Protein AF-A0A6I3SUF9-F1 (afdb_monomer)

Secondary structure (DSSP, 8-state):
--HHHHHHHHHHHHHHHHHHHHHHHTTTTHHHHHHHHHHHHHHHHHHHH-S-HHHHHHHHHHHHHHHHHHHHHHHHHHHHHHTSHHHHTSSTTHHHHHHHHHHHHHHHHHHHHHHHHHHHHT-HHHHHHHHHHHHHHHHHHHH-GGGGGHHHHHHHHHHHS-HHHHHHHHHHHH-HHHHHHHHHHHHHHHHHHHHHHHS--HHHHHHHHHHHHHHHHHHHHTT----PPPTTS----HHHHHHHHHHHHHHHSTTHHHHHHH-HHHHHGGGG-GGG-HHHHHHHHHHHHHHHHHHHHHHTTTS-HHHHHHHHHHHHHHHHHHHHHHHHHHHHHHTHHHHHHHHTSTTPPPHHHHHHHHHHHHHHHHHHHHHHHHHHHHHHHHHH--SHHHHHHHHHHHHHHHGGGGGTSS-GGGGGGHHHHHHHHHHHHHHHHHHHHHHHHHHT-PPPHHHHHHHHHHHHHHHHHHHHHHHHSS-S-STT-----

Sequence (485 aa):
MSALDTFGVAGYRMLLLQPVLARRLNGSLWMTWLLLGAAGFSLLAFGLGMDDWRAGMVVAAVMLGALVVMWWLLFLVSAIAQNAPAQSWLVPGLHGRLVKAAALLWVTGTAVIGLAFGIPLGHVGYALLAGGALLLFIAAMQSFPWLAVLPLLFMVSQRFLPLQSSVLAQLETLGEPLVTAIGAALLLALGAAILHRTFPRGGDRHHAWQRRLGERAEAIKAGSLPGAPDPTGTRPSRWRDALYFAGLRRASRPGGHLLRSRNRARGLLFGLGTASHWGSVVLGQLCAVAFVTVAGRGMLAVNDPQGMAVMFCTTLLVMPMLLHVHAVLTAMHRYRAEQALLRLAPAAPDAATFNRQFGAVLLQRFLLVWLAATAGTLAAAAELLPGPLARTTIAATAALALLAGAFLLRDYASLRRMRLAFGIAVTVLVVAGVGLRLLMASAGHAVPAWLIAGLVALAALVLAWRLRTMATRPLAFPAARLALD

Structure (mmCIF, N/CA/C/O backbone):
data_AF-A0A6I3SUF9-F1
#
_entry.id   AF-A0A6I3SUF9-F1
#
loop_
_atom_site.group_PDB
_atom_site.id
_atom_site.type_symbol
_atom_site.label_atom_id
_atom_site.label_alt_id
_atom_site.label_comp_id
_atom_site.label_asym_id
_atom_site.label_entity_id
_atom_site.label_seq_id
_atom_site.pdbx_PDB_ins_code
_atom_site.Cartn_x
_atom_site.Cartn_y
_atom_site.Cartn_z
_atom_site.occupancy
_atom_site.B_iso_or_equiv
_atom_site.auth_seq_id
_atom_site.auth_comp_id
_atom_site.auth_asym_id
_atom_site.auth_atom_id
_atom_site.pdbx_PDB_model_num
ATOM 1 N N . MET A 1 1 ? -33.968 16.648 -27.200 1.00 50.78 1 MET A N 1
ATOM 2 C CA . MET A 1 1 ? -32.986 15.730 -26.581 1.00 50.78 1 MET A CA 1
ATOM 3 C C . MET A 1 1 ? -31.772 15.672 -27.486 1.00 50.78 1 MET A C 1
ATOM 5 O O . MET A 1 1 ? -31.845 15.078 -28.553 1.00 50.78 1 MET A O 1
ATOM 9 N N . SER A 1 2 ? -30.723 16.416 -27.142 1.00 48.84 2 SER A N 1
ATOM 10 C CA . SER A 1 2 ? -29.546 16.583 -28.003 1.00 48.84 2 SER A CA 1
ATOM 11 C C . SER A 1 2 ? -28.554 15.439 -27.781 1.00 48.84 2 SER A C 1
ATOM 13 O O . SER A 1 2 ? -28.506 14.862 -26.695 1.00 48.84 2 SER A O 1
ATOM 15 N N . ALA A 1 3 ? -27.719 15.135 -28.777 1.00 50.06 3 ALA A N 1
ATOM 16 C CA . ALA A 1 3 ? -26.669 14.113 -28.691 1.00 50.06 3 ALA A CA 1
ATOM 17 C C . ALA A 1 3 ? -25.699 14.302 -27.497 1.00 50.06 3 ALA A C 1
ATOM 19 O O . ALA A 1 3 ? -24.966 13.379 -27.147 1.00 50.06 3 ALA A O 1
ATOM 20 N N . LEU A 1 4 ? -25.712 15.466 -26.835 1.00 50.91 4 LEU A N 1
ATOM 21 C CA . LEU A 1 4 ? -24.951 15.756 -25.617 1.00 50.91 4 LEU A CA 1
ATOM 22 C C . LEU A 1 4 ? -25.510 15.059 -24.360 1.00 50.91 4 LEU A C 1
ATOM 24 O O . LEU A 1 4 ? -24.716 14.688 -23.492 1.00 50.91 4 LEU A O 1
ATOM 28 N N . ASP A 1 5 ? -26.819 14.790 -24.275 1.00 54.69 5 ASP A N 1
ATOM 29 C CA . ASP A 1 5 ? -27.424 14.115 -23.109 1.00 54.69 5 ASP A CA 1
ATOM 30 C C . ASP A 1 5 ? -27.078 12.619 -23.067 1.00 54.69 5 ASP A C 1
ATOM 32 O O . ASP A 1 5 ? -26.816 12.052 -22.001 1.00 54.69 5 ASP A O 1
ATOM 36 N N . THR A 1 6 ? -26.950 11.984 -24.236 1.00 55.31 6 THR A N 1
ATOM 37 C CA . THR A 1 6 ? -26.504 10.587 -24.358 1.00 55.31 6 THR A CA 1
ATOM 38 C C . THR A 1 6 ? -25.071 10.372 -23.861 1.00 55.31 6 THR A C 1
ATOM 40 O O . THR A 1 6 ? -24.764 9.307 -23.321 1.00 55.31 6 THR A O 1
ATOM 43 N N . PHE A 1 7 ? -24.198 11.386 -23.934 1.00 59.53 7 PHE A N 1
ATOM 44 C CA . PHE A 1 7 ? -22.834 11.296 -23.393 1.00 59.53 7 PHE A CA 1
ATOM 45 C C . PHE A 1 7 ? -22.763 11.433 -21.868 1.00 59.53 7 PHE A C 1
ATOM 47 O O . PHE A 1 7 ? -21.755 11.034 -21.275 1.00 59.53 7 PHE A O 1
ATOM 54 N N . GLY A 1 8 ? -23.800 11.977 -21.223 1.00 71.62 8 GLY A N 1
ATOM 55 C CA . GLY A 1 8 ? -23.845 12.147 -19.773 1.00 71.62 8 GLY A CA 1
ATOM 56 C C . GLY A 1 8 ? -23.876 10.799 -19.058 1.00 71.62 8 GLY A C 1
ATOM 57 O O . GLY A 1 8 ? -22.894 10.394 -18.432 1.00 71.62 8 GLY A O 1
ATOM 58 N N . VAL A 1 9 ? -24.985 10.070 -19.198 1.00 81.88 9 VAL A N 1
ATOM 59 C CA . VAL A 1 9 ? -25.220 8.800 -18.486 1.00 81.88 9 VAL A CA 1
ATOM 60 C C . VAL A 1 9 ? -24.254 7.704 -18.944 1.00 81.88 9 VAL A C 1
ATOM 62 O O . VAL A 1 9 ? -23.682 6.997 -18.111 1.00 81.88 9 VAL A O 1
ATOM 65 N N . ALA A 1 10 ? -24.001 7.592 -20.254 1.00 84.31 10 ALA A N 1
ATOM 66 C CA . ALA A 1 10 ? -23.061 6.608 -20.792 1.00 84.31 10 ALA A CA 1
ATOM 67 C C . ALA A 1 10 ? -21.624 6.852 -20.299 1.00 84.31 10 ALA A C 1
ATOM 69 O O . ALA A 1 10 ? -20.914 5.900 -19.970 1.00 84.31 10 ALA A O 1
ATOM 70 N N . GLY A 1 11 ? -21.222 8.123 -20.168 1.00 83.19 11 GLY A N 1
ATOM 71 C CA . GLY A 1 11 ? -19.924 8.509 -19.624 1.00 83.19 11 GLY A CA 1
ATOM 72 C C . GLY A 1 11 ? -19.750 8.068 -18.171 1.00 83.19 11 GLY A C 1
ATOM 73 O O . GLY A 1 11 ? -18.775 7.390 -17.854 1.00 83.19 11 GLY A O 1
ATOM 74 N N . TYR A 1 12 ? -20.711 8.376 -17.293 1.00 86.69 12 TYR A N 1
ATOM 75 C CA . TYR A 1 12 ? -20.670 7.922 -15.894 1.00 86.69 12 TYR A CA 1
ATOM 76 C C . TYR A 1 12 ? -20.667 6.397 -15.781 1.00 86.69 12 TYR A C 1
ATOM 78 O O . TYR A 1 12 ? -19.888 5.837 -15.008 1.00 86.69 12 TYR A O 1
ATOM 86 N N . ARG A 1 13 ? -21.477 5.714 -16.598 1.00 90.62 13 ARG A N 1
ATOM 87 C CA . ARG A 1 13 ? -21.514 4.251 -16.643 1.00 90.62 13 ARG A CA 1
ATOM 88 C C . ARG A 1 13 ? -20.150 3.667 -17.009 1.00 90.62 13 ARG A C 1
ATOM 90 O O . ARG A 1 13 ? -19.691 2.761 -16.321 1.00 90.62 13 ARG A O 1
ATOM 97 N N . MET A 1 14 ? -19.475 4.182 -18.038 1.00 88.94 14 MET A N 1
ATOM 98 C CA . MET A 1 14 ? -18.133 3.714 -18.414 1.00 88.94 14 MET A CA 1
ATOM 99 C C . MET A 1 14 ? -17.097 3.947 -17.307 1.00 88.94 14 MET A C 1
ATOM 101 O O . MET A 1 14 ? -16.317 3.040 -17.015 1.00 88.94 14 MET A O 1
ATOM 105 N N . LEU A 1 15 ? -17.127 5.110 -16.647 1.00 88.56 15 LEU A N 1
ATOM 106 C CA . LEU A 1 15 ? -16.219 5.427 -15.537 1.00 88.56 15 LEU A CA 1
ATOM 107 C C . LEU A 1 15 ? -16.375 4.447 -14.365 1.00 88.56 15 LEU A C 1
ATOM 109 O O . LEU A 1 15 ? -15.379 3.978 -13.814 1.00 88.56 15 LEU A O 1
ATOM 113 N N . LEU A 1 16 ? -17.617 4.103 -14.011 1.00 89.81 16 LEU A N 1
ATOM 114 C CA . LEU A 1 16 ? -17.924 3.152 -12.938 1.00 89.81 16 LEU A CA 1
ATOM 115 C C . LEU A 1 16 ? -17.672 1.693 -13.345 1.00 89.81 16 LEU A C 1
ATOM 117 O O . LEU A 1 16 ? -17.277 0.876 -12.513 1.00 89.81 16 LEU A O 1
ATOM 121 N N . LEU A 1 17 ? -17.855 1.353 -14.625 1.00 91.94 17 LEU A N 1
ATOM 122 C CA . LEU A 1 17 ? -17.580 0.012 -15.143 1.00 91.94 17 LEU A CA 1
ATOM 123 C C . LEU A 1 17 ? -16.085 -0.275 -15.269 1.00 91.94 17 LEU A C 1
ATOM 125 O O . LEU A 1 17 ? -15.689 -1.434 -15.183 1.00 91.94 17 LEU A O 1
ATOM 129 N N . GLN A 1 18 ? -15.234 0.732 -15.459 1.00 89.19 18 GLN A N 1
ATOM 130 C CA . GLN A 1 18 ? -13.810 0.502 -15.695 1.00 89.19 18 GLN A CA 1
ATOM 131 C C . GLN A 1 18 ? -13.097 -0.240 -14.543 1.00 89.19 18 GLN A C 1
ATOM 133 O O . GLN A 1 18 ? -12.381 -1.200 -14.841 1.00 89.19 18 GLN A O 1
ATOM 138 N N . PRO A 1 19 ? -13.298 0.091 -13.249 1.00 88.00 19 PRO A N 1
ATOM 139 C CA . PRO A 1 19 ? -12.788 -0.722 -12.142 1.00 88.00 19 PRO A CA 1
ATOM 140 C C . PRO A 1 19 ? -13.302 -2.167 -12.174 1.00 88.00 19 PRO A C 1
ATOM 142 O O . PRO A 1 19 ? -12.536 -3.100 -11.927 1.00 88.00 19 PRO A O 1
ATOM 145 N N . VAL A 1 20 ? -14.576 -2.370 -12.526 1.00 90.25 20 VAL A N 1
ATOM 146 C CA . VAL A 1 20 ? -15.200 -3.701 -12.619 1.00 90.25 20 VAL A CA 1
ATOM 147 C C . VAL A 1 20 ? -14.573 -4.517 -13.748 1.00 90.25 20 VAL A C 1
ATOM 149 O O . VAL A 1 20 ? -14.155 -5.653 -13.529 1.00 90.25 20 VAL A O 1
ATOM 152 N N . LEU A 1 21 ? -14.431 -3.928 -14.937 1.00 88.25 21 LEU A N 1
ATOM 153 C CA . LEU A 1 21 ? -13.777 -4.545 -16.091 1.00 88.25 21 LEU A CA 1
ATOM 154 C C . LEU A 1 21 ? -12.309 -4.849 -15.793 1.00 88.25 21 LEU A C 1
ATOM 156 O O . LEU A 1 21 ? -11.846 -5.954 -16.065 1.00 88.25 21 LEU A O 1
ATOM 160 N N . ALA A 1 22 ? -11.592 -3.919 -15.157 1.00 82.31 22 ALA A N 1
ATOM 161 C CA . ALA A 1 22 ? -10.216 -4.135 -14.734 1.00 82.31 22 ALA A CA 1
ATOM 162 C C . ALA A 1 22 ? -10.103 -5.322 -13.767 1.00 82.31 22 ALA A C 1
ATOM 164 O O . ALA A 1 22 ? -9.177 -6.123 -13.887 1.00 82.31 22 ALA A O 1
ATOM 165 N N . ARG A 1 23 ? -11.042 -5.490 -12.828 1.00 82.06 23 ARG A N 1
ATOM 166 C CA . ARG A 1 23 ? -11.069 -6.663 -11.941 1.00 82.06 23 ARG A CA 1
ATOM 167 C C . ARG A 1 23 ? -11.442 -7.948 -12.655 1.00 82.06 23 ARG A C 1
ATOM 169 O O . ARG A 1 23 ? -10.803 -8.966 -12.397 1.00 82.06 23 ARG A O 1
ATOM 176 N N . ARG A 1 24 ? -12.435 -7.907 -13.546 1.00 85.88 24 ARG A N 1
ATOM 177 C CA . ARG A 1 24 ? -12.860 -9.061 -14.348 1.00 85.88 24 ARG A CA 1
ATOM 178 C C . ARG A 1 24 ? -11.697 -9.586 -15.186 1.00 85.88 24 ARG A C 1
ATOM 180 O O . ARG A 1 24 ? -11.393 -10.769 -15.123 1.00 85.88 24 ARG A O 1
ATOM 187 N N . LEU A 1 25 ? -10.990 -8.690 -15.875 1.00 79.06 25 LEU A N 1
ATOM 188 C CA . LEU A 1 25 ? -9.803 -9.017 -16.668 1.00 79.06 25 LEU A CA 1
ATOM 189 C C . LEU A 1 25 ? -8.636 -9.532 -15.812 1.00 79.06 25 LEU A C 1
ATOM 191 O O . LEU A 1 25 ? -7.860 -10.362 -16.273 1.00 79.06 25 LEU A O 1
ATOM 195 N N . ASN A 1 26 ? -8.517 -9.067 -14.565 1.00 71.50 26 ASN A N 1
ATOM 196 C CA . ASN A 1 26 ? -7.497 -9.533 -13.619 1.00 71.50 26 ASN A CA 1
ATOM 197 C C . ASN A 1 26 ? -7.923 -10.786 -12.822 1.00 71.50 26 ASN A C 1
ATOM 199 O O . ASN A 1 26 ? -7.180 -11.215 -11.939 1.00 71.50 26 ASN A O 1
ATOM 203 N N . GLY A 1 27 ? -9.117 -11.344 -13.067 1.00 75.06 27 GLY A N 1
ATOM 204 C CA . GLY A 1 27 ? -9.660 -12.486 -12.321 1.00 75.06 27 GLY A CA 1
ATOM 205 C C . GLY A 1 27 ? -9.917 -12.212 -10.832 1.00 75.06 27 GLY A C 1
ATOM 206 O O . GLY A 1 27 ? -10.104 -13.146 -10.064 1.00 75.06 27 GLY A O 1
ATOM 207 N N . SER A 1 28 ? -9.927 -10.949 -10.392 1.00 78.94 28 SER A N 1
ATOM 208 C CA . SER A 1 28 ? -9.975 -10.567 -8.971 1.00 78.94 28 SER A CA 1
ATOM 209 C C . SER A 1 28 ? -11.375 -10.341 -8.411 1.00 78.94 28 SER A C 1
ATOM 211 O O . SER A 1 28 ? -11.519 -9.744 -7.344 1.00 78.94 28 SER A O 1
ATOM 213 N N . LEU A 1 29 ? -12.413 -10.762 -9.135 1.00 87.00 29 LEU A N 1
ATOM 214 C CA . LEU A 1 29 ? -13.795 -10.642 -8.672 1.00 87.00 29 LEU A CA 1
ATOM 215 C C . LEU A 1 29 ? -14.110 -11.621 -7.537 1.00 87.00 29 LEU A C 1
ATOM 217 O O . LEU A 1 29 ? -14.915 -11.278 -6.679 1.00 87.00 29 LEU A O 1
ATOM 221 N N . TRP A 1 30 ? -13.434 -12.773 -7.452 1.00 84.62 30 TRP A N 1
ATOM 222 C CA . TRP A 1 30 ? -13.670 -13.724 -6.356 1.00 84.62 30 TRP A CA 1
ATOM 223 C C . TRP A 1 30 ? -13.425 -13.105 -4.977 1.00 84.62 30 TRP A C 1
ATOM 225 O O . TRP A 1 30 ? -14.113 -13.471 -4.044 1.00 84.62 30 TRP A O 1
ATOM 235 N N . MET A 1 31 ? -12.523 -12.125 -4.837 1.00 80.62 31 MET A N 1
ATOM 236 C CA . MET A 1 31 ? -12.287 -11.462 -3.546 1.00 80.62 31 MET A CA 1
ATOM 237 C C . MET A 1 31 ? -13.481 -10.598 -3.114 1.00 80.62 31 MET A C 1
ATOM 239 O O . MET A 1 31 ? -13.732 -10.436 -1.928 1.00 80.62 31 MET A O 1
ATOM 243 N N . THR A 1 32 ? -14.250 -10.077 -4.079 1.00 90.62 32 THR A N 1
ATOM 244 C CA . THR A 1 32 ? -15.533 -9.397 -3.813 1.00 90.62 32 THR A CA 1
ATOM 245 C C . THR A 1 32 ? -16.548 -10.410 -3.291 1.00 90.62 32 THR A C 1
ATOM 247 O O . THR A 1 32 ? -17.166 -10.173 -2.261 1.00 90.62 32 THR A O 1
ATOM 250 N N . TRP A 1 33 ? -16.655 -11.561 -3.960 1.00 92.62 33 TRP A N 1
ATOM 251 C CA . TRP A 1 33 ? -17.539 -12.651 -3.548 1.00 92.62 33 TRP A CA 1
ATOM 252 C C . TRP A 1 33 ? -17.137 -13.274 -2.214 1.00 92.62 33 TRP A C 1
ATOM 254 O O . TRP A 1 33 ? -18.012 -13.595 -1.427 1.00 92.62 33 TRP A O 1
ATOM 264 N N . LEU A 1 34 ? -15.839 -13.390 -1.923 1.00 86.75 34 LEU A N 1
ATOM 265 C CA . LEU A 1 34 ? -15.347 -13.904 -0.649 1.00 86.75 34 LEU A CA 1
ATOM 266 C C . LEU A 1 34 ? -15.699 -12.956 0.495 1.00 86.75 34 LEU A C 1
ATOM 268 O O . LEU A 1 34 ? -16.186 -13.422 1.513 1.00 86.75 34 LEU A O 1
ATOM 272 N N . LEU A 1 35 ? -15.499 -11.643 0.336 1.00 86.88 35 LEU A N 1
ATOM 273 C CA . LEU A 1 35 ? -15.867 -10.673 1.375 1.00 86.88 35 LEU A CA 1
ATOM 274 C C . LEU A 1 35 ? -17.385 -10.612 1.588 1.00 86.88 35 LEU A C 1
ATOM 276 O O . LEU A 1 35 ? -17.834 -10.572 2.729 1.00 86.88 35 LEU A O 1
ATOM 280 N N . LEU A 1 36 ? -18.175 -10.656 0.510 1.00 93.44 36 LEU A N 1
ATOM 281 C CA . LEU A 1 36 ? -19.638 -10.726 0.599 1.00 93.44 36 LEU A CA 1
ATOM 282 C C . LEU A 1 36 ? -20.110 -12.033 1.245 1.00 93.44 36 LEU A C 1
ATOM 284 O O . LEU A 1 36 ? -20.963 -12.008 2.124 1.00 93.44 36 LEU A O 1
ATOM 288 N N . GLY A 1 37 ? -19.535 -13.163 0.836 1.00 89.62 37 GLY A N 1
ATOM 289 C CA . GLY A 1 37 ? -19.833 -14.480 1.388 1.00 89.62 37 GLY A CA 1
ATOM 290 C C . GLY A 1 37 ? -19.444 -14.582 2.859 1.00 89.62 37 GLY A C 1
ATOM 291 O O . GLY A 1 37 ? -20.231 -15.085 3.646 1.00 89.62 37 GLY A O 1
ATOM 292 N N . ALA A 1 38 ? -18.289 -14.039 3.253 1.00 84.12 38 ALA A N 1
ATOM 293 C CA . ALA A 1 38 ? -17.858 -13.971 4.647 1.00 84.12 38 ALA A CA 1
ATOM 294 C C . ALA A 1 38 ? -18.790 -13.092 5.493 1.00 84.12 38 ALA A C 1
ATOM 296 O O . ALA A 1 38 ? -19.128 -13.485 6.604 1.00 84.12 38 ALA A O 1
ATOM 297 N N . ALA A 1 39 ? -19.249 -11.952 4.961 1.00 89.50 39 ALA A N 1
ATOM 298 C CA . ALA A 1 39 ? -20.230 -11.102 5.636 1.00 89.50 39 ALA A CA 1
ATOM 299 C C . ALA A 1 39 ? -21.595 -11.798 5.793 1.00 89.50 39 ALA A C 1
ATOM 301 O O . ALA A 1 39 ? -22.197 -11.756 6.861 1.00 89.50 39 ALA A O 1
ATOM 302 N N . GLY A 1 40 ? -22.084 -12.466 4.742 1.00 91.19 40 GLY A N 1
ATOM 303 C CA . GLY A 1 40 ? -23.332 -13.230 4.799 1.00 91.19 40 GLY A CA 1
ATOM 304 C C . GLY A 1 40 ? -23.233 -14.428 5.745 1.00 91.19 40 GLY A C 1
ATOM 305 O O . GLY A 1 40 ? -24.125 -14.651 6.558 1.00 91.19 40 GLY A O 1
ATOM 306 N N . PHE A 1 41 ? -22.117 -15.156 5.697 1.00 87.50 41 PHE A N 1
ATOM 307 C CA . PHE A 1 41 ? -21.841 -16.278 6.588 1.00 87.50 41 PHE A CA 1
ATOM 308 C C . PHE A 1 41 ? -21.741 -15.834 8.047 1.00 87.50 41 PHE A C 1
ATOM 310 O O . PHE A 1 41 ? -22.306 -16.504 8.900 1.00 87.50 41 PHE A O 1
ATOM 317 N N . SER A 1 42 ? -21.093 -14.704 8.355 1.00 84.19 42 SER A N 1
ATOM 318 C CA . SER A 1 42 ? -21.042 -14.204 9.734 1.00 84.19 42 SER A CA 1
ATOM 319 C C . SER A 1 42 ? -22.424 -13.797 10.248 1.00 84.19 42 SER A C 1
ATOM 321 O O . SER A 1 42 ? -22.740 -14.073 11.397 1.00 84.19 42 SER A O 1
ATOM 323 N N . LEU A 1 43 ? -23.285 -13.209 9.412 1.00 88.50 43 LEU A N 1
ATOM 324 C CA . LEU A 1 43 ? -24.667 -12.919 9.814 1.00 88.50 43 LEU A CA 1
ATOM 325 C C . LEU A 1 43 ? -25.472 -14.202 10.069 1.00 88.50 43 LEU A C 1
ATOM 327 O O . LEU A 1 43 ? -26.189 -14.279 11.060 1.00 88.50 43 LEU A O 1
ATOM 331 N N . LEU A 1 44 ? -25.330 -15.219 9.214 1.00 87.81 44 LEU A N 1
ATOM 332 C CA . LEU A 1 44 ? -26.039 -16.494 9.364 1.00 87.81 44 LEU A CA 1
ATOM 333 C C . LEU A 1 44 ? -25.530 -17.317 10.553 1.00 87.81 44 LEU A C 1
ATOM 335 O O . LEU A 1 44 ? -26.334 -17.813 11.332 1.00 87.81 44 LEU A O 1
ATOM 339 N N . ALA A 1 45 ? -24.213 -17.451 10.716 1.00 81.75 45 ALA A N 1
ATOM 340 C CA . ALA A 1 45 ? -23.606 -18.260 11.772 1.00 81.75 45 ALA A CA 1
ATOM 341 C C . ALA A 1 45 ? -23.955 -17.729 13.169 1.00 81.75 45 ALA A C 1
ATOM 343 O O . ALA A 1 45 ? -24.336 -18.499 14.048 1.00 81.75 45 ALA A O 1
ATOM 344 N N . PHE A 1 46 ? -23.884 -16.409 13.354 1.00 80.94 46 PHE A N 1
ATOM 345 C CA . PHE A 1 46 ? -24.246 -15.778 14.622 1.00 80.94 46 PHE A CA 1
ATOM 346 C C . PHE A 1 46 ? -25.759 -15.600 14.783 1.00 80.94 46 PHE A C 1
ATOM 348 O O . PHE A 1 46 ? -26.239 -15.588 15.905 1.00 80.94 46 PHE A O 1
ATOM 355 N N . GLY A 1 47 ? -26.528 -15.502 13.694 1.00 80.75 47 GLY A N 1
ATOM 356 C CA . GLY A 1 47 ? -27.990 -15.439 13.764 1.00 80.75 47 GLY A CA 1
ATOM 357 C C . GLY A 1 47 ? -28.664 -16.781 14.074 1.00 80.75 47 GLY A C 1
ATOM 358 O O . GLY A 1 47 ? -29.767 -16.788 14.609 1.00 80.75 47 GLY A O 1
ATOM 359 N N . LEU A 1 48 ? -28.024 -17.906 13.737 1.00 81.38 48 LEU A N 1
ATOM 360 C CA . LEU A 1 48 ? -28.602 -19.249 13.882 1.00 81.38 48 LEU A CA 1
ATOM 361 C C . LEU A 1 48 ? -28.021 -20.070 15.041 1.00 81.38 48 LEU A C 1
ATOM 363 O O . LEU A 1 48 ? -28.636 -21.066 15.410 1.00 81.38 48 LEU A O 1
ATOM 367 N N . GLY A 1 49 ? -26.848 -19.720 15.582 1.00 64.94 49 GLY A N 1
ATOM 368 C CA . GLY A 1 49 ? -26.126 -20.635 16.477 1.00 64.94 49 GLY A CA 1
ATOM 369 C C . GLY A 1 49 ? -25.307 -20.023 17.611 1.00 64.94 49 GLY A C 1
ATOM 370 O O . GLY A 1 49 ? -24.690 -20.787 18.347 1.00 64.94 49 GLY A O 1
ATOM 371 N N . MET A 1 50 ? -25.261 -18.697 17.774 1.00 70.19 50 MET A N 1
ATOM 372 C CA . MET A 1 50 ? -24.518 -18.059 18.871 1.00 70.19 50 MET A CA 1
ATOM 373 C C . MET A 1 50 ? -25.355 -16.956 19.522 1.00 70.19 50 MET A C 1
ATOM 375 O O . MET A 1 50 ? -25.955 -16.152 18.821 1.00 70.19 50 MET A O 1
ATOM 379 N N . ASP A 1 51 ? -25.344 -16.875 20.855 1.00 78.31 51 ASP A N 1
ATOM 380 C CA . ASP A 1 51 ? -26.171 -15.916 21.609 1.00 78.31 51 ASP A CA 1
ATOM 381 C C . ASP A 1 51 ? -25.798 -14.438 21.355 1.00 78.31 51 ASP A C 1
ATOM 383 O O . ASP A 1 51 ? -26.578 -13.529 21.644 1.00 78.31 51 ASP A O 1
ATOM 387 N N . ASP A 1 52 ? -24.622 -14.171 20.773 1.00 81.50 52 ASP A N 1
ATOM 388 C CA . ASP A 1 52 ? -24.110 -12.819 20.530 1.00 81.50 52 ASP A CA 1
ATOM 389 C C . ASP A 1 52 ? -24.257 -12.375 19.060 1.00 81.50 52 ASP A C 1
ATOM 391 O O . ASP A 1 52 ? -23.294 -12.282 18.289 1.00 81.50 52 ASP A O 1
ATOM 395 N N . TRP A 1 53 ? -25.491 -12.059 18.656 1.00 83.56 53 TRP A N 1
ATOM 396 C CA . TRP A 1 53 ? -25.794 -11.542 17.313 1.00 83.56 53 TRP A CA 1
ATOM 397 C C . TRP A 1 53 ? -25.039 -10.245 16.975 1.00 83.56 53 TRP A C 1
ATOM 399 O O . TRP A 1 53 ? -24.766 -9.971 15.801 1.00 83.56 53 TRP A O 1
ATOM 409 N N . ARG A 1 54 ? -24.673 -9.441 17.987 1.00 83.88 54 ARG A N 1
ATOM 410 C CA . ARG A 1 54 ? -23.937 -8.182 17.801 1.00 83.88 54 ARG A CA 1
ATOM 411 C C . ARG A 1 54 ? -22.516 -8.449 17.330 1.00 83.88 54 ARG A C 1
ATOM 413 O O . ARG A 1 54 ? -22.063 -7.787 16.396 1.00 83.88 54 ARG A O 1
ATOM 420 N N . ALA A 1 55 ? -21.841 -9.447 17.901 1.00 79.25 55 ALA A N 1
ATOM 421 C CA . ALA A 1 55 ? -20.524 -9.875 17.435 1.00 79.25 55 ALA A CA 1
ATOM 422 C C . ALA A 1 55 ? -20.557 -10.279 15.950 1.00 79.25 55 ALA A C 1
ATOM 424 O O . ALA A 1 55 ? -19.722 -9.825 15.161 1.00 79.25 55 ALA A O 1
ATOM 425 N N . GLY A 1 56 ? -21.575 -11.040 15.535 1.00 82.44 56 GLY A N 1
ATOM 426 C CA . GLY A 1 56 ? -21.783 -11.413 14.133 1.00 82.44 56 GLY A CA 1
ATOM 427 C C . GLY A 1 56 ? -21.978 -10.222 13.197 1.00 82.44 56 GLY A C 1
ATOM 428 O O . GLY A 1 56 ? -21.386 -10.176 12.113 1.00 82.44 56 GLY A O 1
ATOM 429 N N . MET A 1 57 ? -22.755 -9.223 13.627 1.00 86.44 57 MET A N 1
ATOM 430 C CA . MET A 1 57 ? -22.942 -7.982 12.871 1.00 86.44 57 MET A CA 1
ATOM 431 C C . MET A 1 57 ? -21.664 -7.149 12.773 1.00 86.44 57 MET A C 1
ATOM 433 O O . MET A 1 57 ? -21.385 -6.616 11.703 1.00 86.44 57 MET A O 1
ATOM 437 N N . VAL A 1 58 ? -20.855 -7.064 13.834 1.00 83.75 58 VAL A N 1
ATOM 438 C CA . VAL A 1 58 ? -19.563 -6.359 13.791 1.00 83.75 58 VAL A CA 1
ATOM 439 C C . VAL A 1 58 ? -18.607 -7.048 12.818 1.00 83.75 58 VAL A C 1
ATOM 441 O O . VAL A 1 58 ? -17.980 -6.379 11.997 1.00 83.75 58 VAL A O 1
ATOM 444 N N . VAL A 1 59 ? -18.525 -8.382 12.837 1.00 81.69 59 VAL A N 1
ATOM 445 C CA . VAL A 1 59 ? -17.708 -9.137 11.871 1.00 81.69 59 VAL A CA 1
ATOM 446 C C . VAL A 1 59 ? -18.194 -8.888 10.439 1.00 81.69 59 VAL A C 1
ATOM 448 O O . VAL A 1 59 ? -17.380 -8.598 9.556 1.00 81.69 59 VAL A O 1
ATOM 451 N N . ALA A 1 60 ? -19.510 -8.913 10.208 1.00 86.69 60 ALA A N 1
ATOM 452 C CA . ALA A 1 60 ? -20.095 -8.597 8.906 1.00 86.69 60 ALA A CA 1
ATOM 453 C C . ALA A 1 60 ? -19.763 -7.162 8.465 1.00 86.69 60 ALA A C 1
ATOM 455 O O . ALA A 1 60 ? -19.372 -6.935 7.317 1.00 86.69 60 ALA A O 1
ATOM 456 N N . ALA A 1 61 ? -19.851 -6.201 9.387 1.00 88.00 61 ALA A N 1
ATOM 457 C CA . ALA A 1 61 ? -19.524 -4.801 9.157 1.00 88.00 61 ALA A CA 1
ATOM 458 C C . ALA A 1 61 ? -18.053 -4.607 8.780 1.00 88.00 61 ALA A C 1
ATOM 460 O O . ALA A 1 61 ? -17.757 -3.849 7.857 1.00 88.00 61 ALA A O 1
ATOM 461 N N . VAL A 1 62 ? -17.128 -5.339 9.410 1.00 84.00 62 VAL A N 1
ATOM 462 C CA . VAL A 1 62 ? -15.702 -5.338 9.045 1.00 84.00 62 VAL A CA 1
ATOM 463 C C . VAL A 1 62 ? -15.498 -5.841 7.618 1.00 84.00 62 VAL A C 1
ATOM 465 O O . VAL A 1 62 ? -14.782 -5.201 6.843 1.00 84.00 62 VAL A O 1
ATOM 468 N N . MET A 1 63 ? -16.153 -6.939 7.233 1.00 87.06 63 MET A N 1
ATOM 469 C CA . MET A 1 63 ? -16.049 -7.480 5.873 1.00 87.06 63 MET A CA 1
ATOM 470 C C . MET A 1 63 ? -16.636 -6.522 4.824 1.00 87.06 63 MET A C 1
ATOM 472 O O . MET A 1 63 ? -16.014 -6.285 3.783 1.00 87.06 63 MET A O 1
ATOM 476 N N . LEU A 1 64 ? -17.790 -5.909 5.110 1.00 92.31 64 LEU A N 1
ATOM 477 C CA . LEU A 1 64 ? -18.417 -4.897 4.253 1.00 92.31 64 LEU A CA 1
ATOM 478 C C . LEU A 1 64 ? -17.589 -3.607 4.175 1.00 92.31 64 LEU A C 1
ATOM 480 O O . LEU A 1 64 ? -17.401 -3.055 3.092 1.00 92.31 64 LEU A O 1
ATOM 484 N N . GLY A 1 65 ? -17.031 -3.143 5.290 1.00 89.19 65 GLY A N 1
ATOM 485 C CA . GLY A 1 65 ? -16.152 -1.978 5.327 1.00 89.19 65 GLY A CA 1
ATOM 486 C C . GLY A 1 65 ? -14.879 -2.198 4.511 1.00 89.19 65 GLY A C 1
ATOM 487 O O . GLY A 1 65 ? -14.515 -1.354 3.690 1.00 89.19 65 GLY A O 1
ATOM 488 N N . ALA A 1 66 ? -14.248 -3.368 4.648 1.00 85.88 66 ALA A N 1
ATOM 489 C CA . ALA A 1 66 ? -13.105 -3.763 3.828 1.00 85.88 66 ALA A CA 1
ATOM 490 C C . ALA A 1 66 ? -13.464 -3.809 2.334 1.00 85.88 66 ALA A C 1
ATOM 492 O O . ALA A 1 66 ? -12.686 -3.355 1.490 1.00 85.88 66 ALA A O 1
ATOM 493 N N . LEU A 1 67 ? -14.661 -4.302 2.001 1.00 91.06 67 LEU A N 1
ATOM 494 C CA . LEU A 1 67 ? -15.184 -4.319 0.640 1.00 91.06 67 LEU A CA 1
ATOM 495 C C . LEU A 1 67 ? -15.336 -2.902 0.064 1.00 91.06 67 LEU A C 1
ATOM 497 O O . LEU A 1 67 ? -14.847 -2.646 -1.042 1.00 91.06 67 LEU A O 1
ATOM 501 N N . VAL A 1 68 ? -15.950 -1.979 0.811 1.00 94.75 68 VAL A N 1
ATOM 502 C CA . VAL A 1 68 ? -16.106 -0.568 0.418 1.00 94.75 68 VAL A CA 1
ATOM 503 C C . VAL A 1 68 ? -14.744 0.092 0.215 1.00 94.75 68 VAL A C 1
ATOM 505 O O . VAL A 1 68 ? -14.495 0.664 -0.845 1.00 94.75 68 VAL A O 1
ATOM 508 N N . VAL A 1 69 ? -13.829 -0.039 1.181 1.00 90.69 69 VAL A N 1
ATOM 509 C CA . VAL A 1 69 ? -12.467 0.519 1.108 1.00 90.69 69 VAL A CA 1
ATOM 510 C C . VAL A 1 69 ? -11.713 -0.004 -0.116 1.00 90.69 69 VAL A C 1
ATOM 512 O O . VAL A 1 69 ? -11.064 0.757 -0.837 1.00 90.69 69 VAL A O 1
ATOM 515 N N . MET A 1 70 ? -11.817 -1.303 -0.386 1.00 89.75 70 MET A N 1
ATOM 516 C CA . MET A 1 70 ? -11.175 -1.944 -1.525 1.00 89.75 70 MET A CA 1
ATOM 517 C C . MET A 1 70 ? -11.695 -1.397 -2.863 1.00 89.75 70 MET A C 1
ATOM 519 O O . MET A 1 70 ? -10.894 -1.094 -3.752 1.00 89.75 70 MET A O 1
ATOM 523 N N . TRP A 1 71 ? -13.016 -1.265 -3.028 1.00 93.44 71 TRP A N 1
ATOM 524 C CA . TRP A 1 71 ? -13.609 -0.694 -4.244 1.00 93.44 71 TRP A CA 1
ATOM 525 C C . TRP A 1 71 ? -13.320 0.797 -4.389 1.00 93.44 71 TRP A C 1
ATOM 527 O O . TRP A 1 71 ? -12.999 1.242 -5.493 1.00 93.44 71 TRP A O 1
ATOM 537 N N . TRP A 1 72 ? -13.346 1.543 -3.285 1.00 94.38 72 TRP A N 1
ATOM 538 C CA . TRP A 1 72 ? -12.959 2.949 -3.242 1.00 94.38 72 TRP A CA 1
ATOM 539 C C . TRP A 1 72 ? -11.530 3.157 -3.746 1.00 94.38 72 TRP A C 1
ATOM 541 O O . TRP A 1 72 ? -11.306 3.941 -4.666 1.00 94.38 72 TRP A O 1
ATOM 551 N N . LEU A 1 73 ? -10.567 2.397 -3.216 1.00 89.12 73 LEU A N 1
ATOM 552 C CA . LEU A 1 73 ? -9.164 2.492 -3.616 1.00 89.12 73 LEU A CA 1
ATOM 553 C C . LEU A 1 73 ? -8.971 2.159 -5.102 1.00 89.12 73 LEU A C 1
ATOM 555 O O . LEU A 1 73 ? -8.230 2.842 -5.808 1.00 89.12 73 LEU A O 1
ATOM 559 N N . LEU A 1 74 ? -9.653 1.123 -5.597 1.00 87.50 74 LEU A N 1
ATOM 560 C CA . LEU A 1 74 ? -9.582 0.730 -7.005 1.00 87.50 74 LEU A CA 1
ATOM 561 C C . LEU A 1 74 ? -10.151 1.788 -7.938 1.00 87.50 74 LEU A C 1
ATOM 563 O O . LEU A 1 74 ? -9.535 2.082 -8.967 1.00 87.50 74 LEU A O 1
ATOM 567 N 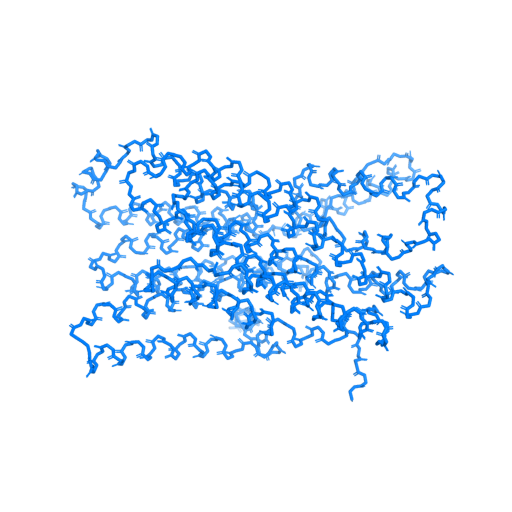N . PHE A 1 75 ? -11.311 2.341 -7.589 1.00 93.56 75 PHE A N 1
ATOM 568 C CA . PHE A 1 75 ? -11.897 3.444 -8.328 1.00 93.56 75 PHE A CA 1
ATOM 569 C C . PHE A 1 75 ? -10.945 4.637 -8.327 1.00 93.56 75 PHE A C 1
ATOM 571 O O . PHE A 1 75 ? -10.613 5.138 -9.396 1.00 93.56 75 PHE A O 1
ATOM 578 N N . LEU A 1 76 ? -10.429 5.028 -7.162 1.00 91.12 76 LEU A N 1
ATOM 579 C CA . LEU A 1 76 ? -9.572 6.196 -7.017 1.00 91.12 76 LEU A CA 1
ATOM 580 C C . LEU A 1 76 ? -8.278 6.076 -7.832 1.00 91.12 76 LEU A C 1
ATOM 582 O O . LEU A 1 76 ? -7.956 6.976 -8.602 1.00 91.12 76 LEU A O 1
ATOM 586 N N . VAL A 1 77 ? -7.568 4.948 -7.738 1.00 85.44 77 VAL A N 1
ATOM 587 C CA . VAL A 1 77 ? -6.347 4.701 -8.527 1.00 85.44 77 VAL A CA 1
ATOM 588 C C . VAL A 1 77 ? -6.650 4.701 -10.027 1.00 85.44 77 VAL A C 1
ATOM 590 O O . VAL A 1 77 ? -5.887 5.264 -10.813 1.00 85.44 77 VAL A O 1
ATOM 593 N N . SER A 1 78 ? -7.775 4.105 -10.436 1.00 87.12 78 SER A N 1
ATOM 594 C CA . SER A 1 78 ? -8.194 4.083 -11.844 1.00 87.12 78 SER A CA 1
ATOM 595 C C . SER A 1 78 ? -8.546 5.482 -12.348 1.00 87.12 78 SER A C 1
ATOM 597 O O . SER A 1 78 ? -8.108 5.870 -13.426 1.00 87.12 78 SER A O 1
ATOM 599 N N . ALA A 1 79 ? -9.280 6.255 -11.553 1.00 89.69 79 ALA A N 1
ATOM 600 C CA . ALA A 1 79 ? -9.688 7.617 -11.860 1.00 89.69 79 ALA A CA 1
ATOM 601 C C . ALA A 1 79 ? -8.483 8.569 -11.935 1.00 89.69 79 ALA A C 1
ATOM 603 O O . ALA A 1 79 ? -8.404 9.384 -12.850 1.00 89.69 79 ALA A O 1
ATOM 604 N N . ILE A 1 80 ? -7.502 8.434 -11.034 1.00 86.25 80 ILE A N 1
ATOM 605 C CA . ILE A 1 80 ? -6.242 9.192 -11.094 1.00 86.25 80 ILE A CA 1
ATOM 606 C C . ILE A 1 80 ? -5.478 8.854 -12.380 1.00 86.25 80 ILE A C 1
ATOM 608 O O . ILE A 1 80 ? -4.976 9.759 -13.045 1.00 86.25 80 ILE A O 1
ATOM 612 N N . ALA A 1 81 ? -5.416 7.572 -12.757 1.00 82.81 81 ALA A N 1
ATOM 613 C CA . ALA A 1 81 ? -4.747 7.142 -13.982 1.00 82.81 81 ALA A CA 1
ATOM 614 C C . ALA A 1 81 ? -5.449 7.657 -15.251 1.00 82.81 81 ALA A C 1
ATOM 616 O O . ALA A 1 81 ? -4.771 8.096 -16.172 1.00 82.81 81 ALA A O 1
ATOM 617 N N . GLN A 1 82 ? -6.785 7.654 -15.282 1.00 83.94 82 GLN A N 1
ATOM 618 C CA . GLN A 1 82 ? -7.584 8.211 -16.385 1.00 83.94 82 GLN A CA 1
ATOM 619 C C . GLN A 1 82 ? -7.445 9.730 -16.494 1.00 83.94 82 GLN A C 1
ATOM 621 O O . GLN A 1 82 ? -7.409 10.288 -17.587 1.00 83.94 82 GLN A O 1
ATOM 626 N N . ASN A 1 83 ? -7.336 10.406 -15.352 1.00 85.31 83 ASN A N 1
ATOM 627 C CA . ASN A 1 83 ? -7.099 11.842 -15.283 1.00 85.31 83 ASN A CA 1
ATOM 628 C C . ASN A 1 83 ? -5.617 12.208 -15.492 1.00 85.31 83 ASN A C 1
ATOM 630 O O . ASN A 1 83 ? -5.225 13.355 -15.263 1.00 85.31 83 ASN A O 1
ATOM 634 N N . ALA A 1 84 ? -4.773 11.252 -15.903 1.00 76.94 84 ALA A N 1
ATOM 635 C CA . ALA A 1 84 ? -3.405 11.551 -16.286 1.00 76.94 84 ALA A CA 1
ATOM 636 C C . ALA A 1 84 ? -3.409 12.544 -17.463 1.00 76.94 84 ALA A C 1
ATOM 638 O O . ALA A 1 84 ? -4.232 12.402 -18.374 1.00 76.94 84 ALA A O 1
ATOM 639 N N . PRO A 1 85 ? -2.473 13.515 -17.495 1.00 68.69 85 PRO A N 1
ATOM 640 C CA . PRO A 1 85 ? -2.461 14.567 -18.509 1.00 68.69 85 PRO A CA 1
ATOM 641 C C . PRO A 1 85 ? -2.599 14.025 -19.934 1.00 68.69 85 PRO A C 1
ATOM 643 O O . PRO A 1 85 ? -3.470 14.475 -20.663 1.00 68.69 85 PRO A O 1
ATOM 646 N N . ALA A 1 86 ? -1.848 12.973 -20.273 1.00 68.44 86 ALA A N 1
ATOM 647 C CA . ALA A 1 86 ? -1.847 12.353 -21.599 1.00 68.44 86 ALA A CA 1
ATOM 648 C C . ALA A 1 86 ? -3.199 11.758 -22.051 1.00 68.44 86 ALA A C 1
ATOM 650 O O . ALA A 1 86 ? -3.416 11.602 -23.245 1.00 68.44 86 ALA A O 1
ATOM 651 N N . GLN A 1 87 ? -4.091 11.396 -21.122 1.00 69.81 87 GLN A N 1
ATOM 652 C CA . GLN A 1 87 ? -5.397 10.785 -21.425 1.00 69.81 87 GLN A CA 1
ATOM 653 C C . GLN A 1 87 ? -6.541 11.800 -21.320 1.00 69.81 87 GLN A C 1
ATOM 655 O O . GLN A 1 87 ? -7.517 11.725 -22.065 1.00 69.81 87 GLN A O 1
ATOM 660 N N . SER A 1 88 ? -6.394 12.789 -20.433 1.00 66.75 88 SER A N 1
ATOM 661 C CA . SER A 1 88 ? -7.414 13.804 -20.153 1.00 66.75 88 SER A CA 1
ATOM 662 C C . SER A 1 88 ? -7.757 14.721 -21.337 1.00 66.75 88 SER A C 1
ATOM 664 O O . SER A 1 88 ? -8.802 15.365 -21.310 1.00 66.75 88 SER A O 1
ATOM 666 N N . TRP A 1 89 ? -6.921 14.772 -22.383 1.00 68.38 89 TRP A N 1
ATOM 667 C CA . TRP A 1 89 ? -7.151 15.607 -23.573 1.00 68.38 89 TRP A CA 1
ATOM 668 C C . TRP A 1 89 ? -8.216 15.048 -24.513 1.00 68.38 89 TRP A C 1
ATOM 670 O O . TRP A 1 89 ? -8.814 15.800 -25.273 1.00 68.38 89 TRP A O 1
ATOM 680 N N . LEU A 1 90 ? -8.454 13.735 -24.471 1.00 72.44 90 LEU A N 1
ATOM 681 C CA . LEU A 1 90 ? -9.342 13.061 -25.420 1.00 72.44 90 LEU A CA 1
ATOM 682 C C . LEU A 1 90 ? -10.823 13.198 -25.047 1.00 72.44 90 LEU A C 1
ATOM 684 O O . LEU A 1 90 ? -11.687 12.923 -25.875 1.00 72.44 90 LEU A O 1
ATOM 688 N N . VAL A 1 91 ? -11.133 13.594 -23.805 1.00 80.44 91 VAL A N 1
ATOM 689 C CA . VAL A 1 91 ? -12.508 13.630 -23.292 1.00 80.44 91 VAL A CA 1
ATOM 690 C C . VAL A 1 91 ? -12.768 14.949 -22.549 1.00 80.44 91 VAL A C 1
ATOM 692 O O . VAL A 1 91 ? -12.410 15.075 -21.371 1.00 80.44 91 VAL A O 1
ATOM 695 N N . PRO A 1 92 ? -13.413 15.946 -23.188 1.00 78.06 92 PRO A N 1
ATOM 696 C CA . PRO A 1 92 ? -13.751 17.201 -22.524 1.00 78.06 92 PRO A CA 1
ATOM 697 C C . PRO A 1 92 ? -14.682 16.958 -21.325 1.00 78.06 92 PRO A C 1
ATOM 699 O O . PRO A 1 92 ? -15.579 16.114 -21.354 1.00 78.06 92 PRO A O 1
ATOM 702 N N . GLY A 1 93 ? -14.451 17.687 -20.230 1.00 83.00 93 GLY A N 1
ATOM 703 C CA . GLY A 1 93 ? -15.244 17.569 -18.999 1.00 83.00 93 GLY A CA 1
ATOM 704 C C . GLY A 1 93 ? -14.980 16.312 -18.155 1.00 83.00 93 GLY A C 1
ATOM 705 O O . GLY A 1 93 ? -15.633 16.140 -17.122 1.00 83.00 93 GLY A O 1
ATOM 706 N N . LEU A 1 94 ? -14.014 15.457 -18.529 1.00 86.38 94 LEU A N 1
ATOM 707 C CA . LEU A 1 94 ? -13.664 14.237 -17.786 1.00 86.38 94 LEU A CA 1
ATOM 708 C C . LEU A 1 94 ? -13.358 14.518 -16.309 1.00 86.38 94 LEU A C 1
ATOM 710 O O . LEU A 1 94 ? -13.874 13.826 -15.436 1.00 86.38 94 LEU A O 1
ATOM 714 N N . HIS A 1 95 ? -12.585 15.570 -16.023 1.00 87.69 95 HIS A N 1
ATOM 715 C CA . HIS A 1 95 ? -12.231 15.955 -14.654 1.00 87.69 95 HIS A CA 1
ATOM 716 C C . HIS A 1 95 ? -13.471 16.197 -13.778 1.00 87.69 95 HIS A C 1
ATOM 718 O O . HIS A 1 95 ? -13.594 15.612 -12.704 1.00 87.69 95 HIS A O 1
ATOM 724 N N . GLY A 1 96 ? -14.426 17.005 -14.254 1.00 89.75 96 GLY A N 1
ATOM 725 C CA . GLY A 1 96 ? -15.654 17.293 -13.510 1.00 89.75 96 GLY A CA 1
ATOM 726 C C . GLY A 1 96 ? -16.512 16.045 -13.289 1.00 89.75 96 GLY A C 1
ATOM 727 O O . GLY A 1 96 ? -17.072 15.863 -12.208 1.00 89.75 96 GLY A O 1
ATOM 728 N N . ARG A 1 97 ? -16.575 15.145 -14.280 1.00 90.88 97 ARG A N 1
ATOM 729 C CA . ARG A 1 97 ? -17.288 13.863 -14.153 1.00 90.88 97 ARG A CA 1
ATOM 730 C C . ARG A 1 97 ? -16.622 12.942 -13.131 1.00 90.88 97 ARG A C 1
ATOM 732 O O . ARG A 1 97 ? -17.325 12.371 -12.302 1.00 90.88 97 ARG A O 1
ATOM 739 N N . LEU A 1 98 ? -15.290 12.853 -13.135 1.00 91.94 98 LEU A N 1
ATOM 740 C CA . LEU A 1 98 ? -14.518 12.061 -12.174 1.00 91.94 98 LEU A CA 1
ATOM 741 C C . LEU A 1 98 ? -14.672 12.577 -10.742 1.00 91.94 98 LEU A C 1
ATOM 743 O O . LEU A 1 98 ? -14.917 11.776 -9.847 1.00 91.94 98 LEU A O 1
ATOM 747 N N . VAL A 1 99 ? -14.597 13.895 -10.525 1.00 93.25 99 VAL A N 1
ATOM 748 C CA . VAL A 1 99 ? -14.795 14.495 -9.194 1.00 93.25 99 VAL A CA 1
ATOM 749 C C . VAL A 1 99 ? -16.208 14.215 -8.677 1.00 93.25 99 VAL A C 1
ATOM 751 O O . VAL A 1 99 ? -16.357 13.786 -7.536 1.00 93.25 99 VAL A O 1
ATOM 754 N N . LYS A 1 100 ? -17.240 14.383 -9.516 1.00 94.25 100 LYS A N 1
ATOM 755 C CA . LYS A 1 100 ? -18.633 14.073 -9.149 1.00 94.25 100 LYS A CA 1
ATOM 756 C C . LYS A 1 100 ? -18.829 12.587 -8.830 1.00 94.25 100 LYS A C 1
ATOM 758 O O . LYS A 1 100 ? -19.447 12.261 -7.822 1.00 94.25 100 LYS A O 1
ATOM 763 N N . ALA A 1 101 ? -18.277 11.691 -9.650 1.00 94.75 101 ALA A N 1
ATOM 764 C CA . ALA A 1 101 ? -18.348 10.249 -9.415 1.00 94.75 101 ALA A CA 1
ATOM 765 C C . ALA A 1 101 ? -17.602 9.837 -8.134 1.00 94.75 101 ALA A C 1
ATOM 767 O O . ALA A 1 101 ? -18.118 9.039 -7.358 1.00 94.75 101 ALA A O 1
ATOM 768 N N . ALA A 1 102 ? -16.426 10.419 -7.878 1.00 95.75 102 ALA A N 1
ATOM 769 C CA . ALA A 1 102 ? -15.668 10.199 -6.651 1.00 95.75 102 ALA A CA 1
ATOM 770 C C . ALA A 1 102 ? -16.423 10.699 -5.416 1.00 95.75 102 ALA A C 1
ATOM 772 O O . ALA A 1 102 ? -16.471 9.994 -4.416 1.00 95.75 102 ALA A O 1
ATOM 773 N N . ALA A 1 103 ? -17.045 11.879 -5.490 1.00 96.50 103 ALA A N 1
ATOM 774 C CA . ALA A 1 103 ? -17.855 12.418 -4.402 1.00 96.50 103 ALA A CA 1
ATOM 775 C C . ALA A 1 103 ? -19.067 11.522 -4.104 1.00 96.50 103 ALA A C 1
ATOM 777 O O . ALA A 1 103 ? -19.315 11.203 -2.946 1.00 96.50 103 ALA A O 1
ATOM 778 N N . LEU A 1 104 ? -19.772 11.051 -5.139 1.00 96.06 104 LEU A N 1
ATOM 779 C CA . LEU A 1 104 ? -20.906 10.138 -4.982 1.00 96.06 104 LEU A CA 1
ATOM 780 C C . LEU A 1 104 ? -20.482 8.799 -4.361 1.00 96.06 104 LEU A C 1
ATOM 782 O O . LEU A 1 104 ? -21.123 8.316 -3.429 1.00 96.06 104 LEU A O 1
ATOM 786 N N . LEU A 1 105 ? -19.391 8.203 -4.849 1.00 96.06 105 LEU A N 1
ATOM 787 C CA . LEU A 1 105 ? -18.845 6.955 -4.304 1.00 96.06 105 LEU A CA 1
ATOM 788 C C . LEU A 1 105 ? -18.338 7.114 -2.869 1.00 96.06 105 LEU A C 1
ATOM 790 O O . LEU A 1 105 ? -18.481 6.197 -2.066 1.00 96.06 105 LEU A O 1
ATOM 794 N N . TRP A 1 106 ? -17.772 8.273 -2.541 1.00 97.50 106 TRP A N 1
ATOM 795 C CA . TRP A 1 106 ? -17.367 8.590 -1.181 1.00 97.50 106 TRP A CA 1
ATOM 796 C C . TRP A 1 106 ? -18.585 8.673 -0.257 1.00 97.50 106 TRP A C 1
ATOM 798 O O . TRP A 1 106 ? -18.640 7.917 0.704 1.00 97.50 106 TRP A O 1
ATOM 808 N N . VAL A 1 107 ? -19.600 9.481 -0.588 1.00 97.50 107 VAL A N 1
ATOM 809 C CA . VAL A 1 107 ? -20.827 9.618 0.222 1.00 97.50 107 VAL A CA 1
ATOM 810 C C . VAL A 1 107 ? -21.542 8.275 0.399 1.00 97.50 107 VAL A C 1
ATOM 812 O O . VAL A 1 107 ? -21.906 7.909 1.515 1.00 97.50 107 VAL A O 1
ATOM 815 N N . THR A 1 108 ? -21.707 7.507 -0.680 1.00 97.19 108 THR A N 1
ATOM 816 C CA . THR A 1 108 ? -22.350 6.182 -0.617 1.00 97.19 108 THR A CA 1
ATOM 817 C C . THR A 1 108 ? -21.526 5.182 0.191 1.00 97.19 108 THR A C 1
ATOM 819 O O . THR A 1 108 ? -22.079 4.483 1.036 1.00 97.19 108 THR A O 1
ATOM 822 N N . GLY A 1 109 ? -20.204 5.142 0.004 1.00 97.06 109 GLY A N 1
ATOM 823 C CA . GLY A 1 109 ? -19.313 4.301 0.800 1.00 97.06 109 GLY A CA 1
ATOM 824 C C . GLY A 1 109 ? -19.337 4.662 2.287 1.00 97.06 109 GLY A C 1
ATOM 825 O O . GLY A 1 109 ? -19.389 3.776 3.137 1.00 97.06 109 GLY A O 1
ATOM 826 N N . THR A 1 110 ? -19.366 5.955 2.603 1.00 97.56 110 THR A N 1
ATOM 827 C CA . THR A 1 110 ? -19.509 6.476 3.965 1.00 97.56 110 THR A CA 1
ATOM 828 C C . THR A 1 110 ? -20.830 6.064 4.600 1.00 97.56 110 THR A C 1
ATOM 830 O O . THR A 1 110 ? -20.820 5.607 5.738 1.00 97.56 110 THR A O 1
ATOM 833 N N . ALA A 1 111 ? -21.943 6.152 3.868 1.00 97.62 111 ALA A N 1
ATOM 834 C CA . ALA A 1 111 ? -23.245 5.702 4.352 1.00 97.62 111 ALA A CA 1
ATOM 835 C C . ALA A 1 111 ? -23.266 4.187 4.620 1.00 97.62 111 ALA A C 1
ATOM 837 O O . ALA A 1 111 ? -23.742 3.764 5.668 1.00 97.62 111 ALA A O 1
ATOM 838 N N . VAL A 1 112 ? -22.694 3.369 3.726 1.00 96.88 112 VAL A N 1
ATOM 839 C CA . VAL A 1 112 ? -22.615 1.908 3.916 1.00 96.88 112 VAL A CA 1
ATOM 840 C C . VAL A 1 112 ? -21.786 1.552 5.150 1.00 96.88 112 VAL A C 1
ATOM 842 O O . VAL A 1 112 ? -22.238 0.755 5.966 1.00 96.88 112 VAL A O 1
ATOM 845 N N . ILE A 1 113 ? -20.600 2.150 5.321 1.00 94.94 113 ILE A N 1
ATOM 846 C CA . ILE A 1 113 ? -19.760 1.922 6.510 1.00 94.94 113 ILE A CA 1
ATOM 847 C C . ILE A 1 113 ? -20.478 2.415 7.774 1.00 94.94 113 ILE A C 1
ATOM 849 O O . ILE A 1 113 ? -20.511 1.701 8.774 1.00 94.94 113 ILE A O 1
ATOM 853 N N . GLY A 1 114 ? -21.079 3.606 7.715 1.00 96.00 114 GLY A N 1
ATOM 854 C CA . GLY A 1 114 ? -21.797 4.215 8.829 1.00 96.00 114 GLY A CA 1
ATOM 855 C C . GLY A 1 114 ? -22.973 3.371 9.307 1.00 96.00 114 GLY A C 1
ATOM 856 O O . GLY A 1 114 ? -23.106 3.154 10.502 1.00 96.00 114 GLY A O 1
ATOM 857 N N . LEU A 1 115 ? -23.779 2.822 8.397 1.00 96.56 115 LEU A N 1
ATOM 858 C CA . LEU A 1 115 ? -24.881 1.924 8.754 1.00 96.56 115 LEU A CA 1
ATOM 859 C C . LEU A 1 115 ? -24.374 0.566 9.250 1.00 96.56 115 LEU A C 1
ATOM 861 O O . LEU A 1 115 ? -24.848 0.079 10.274 1.00 96.56 115 LEU A O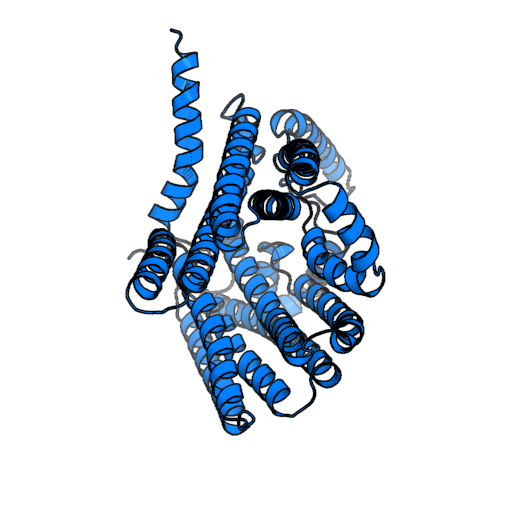 1
ATOM 865 N N . ALA A 1 116 ? -23.390 -0.023 8.562 1.00 93.19 116 ALA A N 1
ATOM 866 C CA . ALA A 1 116 ? -22.874 -1.346 8.900 1.00 93.19 116 ALA A CA 1
ATOM 867 C C . ALA A 1 116 ? -22.261 -1.390 10.308 1.00 93.19 116 ALA A C 1
ATOM 869 O O . ALA A 1 116 ? -22.521 -2.331 11.048 1.00 93.19 116 ALA A O 1
ATOM 870 N N . PHE A 1 117 ? -21.481 -0.375 10.693 1.00 91.00 117 PHE A N 1
ATOM 871 C CA . PHE A 1 117 ? -20.907 -0.280 12.041 1.00 91.00 117 PHE A CA 1
ATOM 872 C C . PHE A 1 117 ? -21.835 0.413 13.040 1.00 91.00 117 PHE A C 1
ATOM 874 O O . PHE A 1 117 ? -21.825 0.081 14.219 1.00 91.00 117 PHE A O 1
ATOM 881 N N . GLY A 1 118 ? -22.647 1.362 12.587 1.00 93.31 118 GLY A N 1
ATOM 882 C CA . GLY A 1 118 ? -23.506 2.172 13.439 1.00 93.31 118 GLY A CA 1
ATOM 883 C C . GLY A 1 118 ? -24.632 1.402 14.105 1.00 93.31 118 GLY A C 1
ATOM 884 O O . GLY A 1 118 ? -24.869 1.588 15.292 1.00 93.31 118 GLY A O 1
ATOM 885 N N . ILE A 1 119 ? -25.303 0.521 13.359 1.00 93.81 119 ILE A N 1
ATOM 886 C CA . ILE A 1 119 ? -26.416 -0.291 13.872 1.00 93.81 119 ILE A CA 1
ATOM 887 C C . ILE A 1 119 ? -25.970 -1.209 15.026 1.00 93.81 119 ILE A C 1
ATOM 889 O O . ILE A 1 119 ? -26.578 -1.128 16.093 1.00 93.81 119 ILE A O 1
ATOM 893 N N . PRO A 1 120 ? -24.918 -2.046 14.889 1.00 88.56 120 PRO A N 1
ATOM 894 C CA . PRO A 1 120 ? -24.506 -2.929 15.981 1.00 88.56 120 PRO A CA 1
ATOM 895 C C . PRO A 1 120 ? -23.883 -2.186 17.168 1.00 88.56 120 PRO A C 1
ATOM 897 O O . PRO A 1 120 ? -23.959 -2.680 18.290 1.00 88.56 120 PRO A O 1
ATOM 900 N N . LEU A 1 121 ? -23.277 -1.015 16.936 1.00 87.94 121 LEU A N 1
ATOM 901 C CA . LEU A 1 121 ? -22.659 -0.202 17.989 1.00 87.94 121 LEU A CA 1
ATOM 902 C C . LEU A 1 121 ? -23.632 0.790 18.648 1.00 87.94 121 LEU A C 1
ATOM 904 O O . LEU A 1 121 ? -23.270 1.397 19.648 1.00 87.94 121 LEU A O 1
ATOM 908 N N . GLY A 1 122 ? -24.835 0.981 18.097 1.00 92.38 122 GLY A N 1
ATOM 909 C CA . GLY A 1 122 ? -25.817 1.959 18.579 1.00 92.38 122 GLY A CA 1
ATOM 910 C C . GLY A 1 122 ? -25.491 3.425 18.262 1.00 92.38 122 GLY A C 1
ATOM 911 O O . GLY A 1 122 ? -26.228 4.303 18.694 1.00 92.38 122 GLY A O 1
ATOM 912 N N . HIS A 1 123 ? -24.430 3.693 17.492 1.00 92.25 123 HIS A N 1
ATOM 913 C CA . HIS A 1 123 ? -23.897 5.036 17.226 1.00 92.25 123 HIS A CA 1
ATOM 914 C C . HIS A 1 123 ? -23.654 5.271 15.728 1.00 92.25 123 HIS A C 1
ATOM 916 O O . HIS A 1 123 ? -22.517 5.268 15.235 1.00 92.25 123 HIS A O 1
ATOM 922 N N . VAL A 1 124 ? -24.740 5.432 14.969 1.00 95.88 124 VAL A N 1
ATOM 923 C CA . VAL A 1 124 ? -24.699 5.592 13.504 1.00 95.88 124 VAL A CA 1
ATOM 924 C C . VAL A 1 124 ? -23.978 6.865 13.081 1.00 95.88 124 VAL A C 1
ATOM 926 O O . VAL A 1 124 ? -23.230 6.848 12.102 1.00 95.88 124 VAL A O 1
ATOM 929 N N . GLY A 1 125 ? -24.148 7.953 13.825 1.00 94.62 125 GLY A N 1
ATOM 930 C CA . GLY A 1 125 ? -23.530 9.236 13.541 1.00 94.62 125 GLY A CA 1
ATOM 931 C C . GLY A 1 125 ? -22.008 9.184 13.631 1.00 94.62 125 GLY A C 1
ATOM 932 O O . GLY A 1 125 ? -21.309 9.549 12.680 1.00 94.62 125 GLY A O 1
ATOM 933 N N . TYR A 1 126 ? -21.476 8.624 14.721 1.00 91.88 126 TYR A N 1
ATOM 934 C CA . TYR A 1 126 ? -20.029 8.458 14.893 1.00 91.88 126 TYR A CA 1
ATOM 935 C C . TYR A 1 126 ? -19.426 7.493 13.869 1.00 91.88 126 TYR A C 1
ATOM 937 O O . TYR A 1 126 ? -18.371 7.784 13.297 1.00 91.88 126 TYR A O 1
ATOM 945 N N . ALA A 1 127 ? -20.109 6.383 13.575 1.00 93.56 127 ALA A N 1
ATOM 946 C CA . ALA A 1 127 ? -19.675 5.441 12.547 1.00 93.56 127 ALA A CA 1
ATOM 947 C C . ALA A 1 127 ? -19.639 6.088 11.149 1.00 93.56 127 ALA A C 1
ATOM 949 O O . ALA A 1 127 ? -18.700 5.856 10.381 1.00 93.56 127 ALA A O 1
ATOM 950 N N . LEU A 1 128 ? -20.621 6.937 10.824 1.00 96.88 128 LEU A N 1
ATOM 951 C CA . LEU A 1 128 ? -20.677 7.684 9.568 1.00 96.88 128 LEU A CA 1
ATOM 952 C C . LEU A 1 128 ? -19.510 8.673 9.460 1.00 96.88 128 LEU A C 1
ATOM 954 O O . LEU A 1 128 ? -18.820 8.692 8.439 1.00 96.88 128 LEU A O 1
ATOM 958 N N . LEU A 1 129 ? -19.224 9.441 10.516 1.00 95.75 129 LEU A N 1
ATOM 959 C CA . LEU A 1 129 ? -18.071 10.346 10.538 1.00 95.75 129 LEU A CA 1
ATOM 960 C C . LEU A 1 129 ? -16.746 9.590 10.384 1.00 95.75 129 LEU A C 1
ATOM 962 O O . LEU A 1 129 ? -15.901 9.989 9.580 1.00 95.75 129 LEU A O 1
ATOM 966 N N . ALA A 1 130 ? -16.575 8.477 11.100 1.00 89.69 130 ALA A N 1
ATOM 967 C CA . ALA A 1 130 ? -15.371 7.656 11.031 1.00 89.69 130 ALA A CA 1
ATOM 968 C C . ALA A 1 130 ? -15.169 7.051 9.631 1.00 89.69 130 ALA A C 1
ATOM 970 O O . ALA A 1 130 ? -14.077 7.146 9.066 1.00 89.69 130 ALA A O 1
ATOM 971 N N . GLY A 1 131 ? -16.223 6.491 9.029 1.00 93.50 131 GLY A N 1
ATOM 972 C CA . GLY A 1 131 ? -16.188 5.966 7.662 1.00 93.50 131 GLY A CA 1
ATOM 973 C C . GLY A 1 131 ? -15.903 7.056 6.624 1.00 93.50 131 GLY A C 1
ATOM 974 O O . GLY A 1 131 ? -15.084 6.865 5.722 1.00 93.50 131 GLY A O 1
ATOM 975 N N . GLY A 1 132 ? -16.523 8.228 6.784 1.00 97.00 132 GLY A N 1
ATOM 976 C CA . GLY A 1 132 ? -16.276 9.428 5.986 1.00 97.00 132 GLY A CA 1
ATOM 977 C C . GLY A 1 132 ? -14.822 9.851 6.015 1.00 97.00 132 GLY A C 1
ATOM 978 O O . GLY A 1 132 ? -14.187 9.912 4.958 1.00 97.00 132 GLY A O 1
ATOM 979 N N . ALA A 1 133 ? -14.294 10.072 7.219 1.00 95.06 133 ALA A N 1
ATOM 980 C CA . ALA A 1 133 ? -12.912 10.450 7.465 1.00 95.06 133 ALA A CA 1
ATOM 981 C C . ALA A 1 133 ? -11.922 9.408 6.929 1.00 95.06 133 ALA A C 1
ATOM 983 O O . ALA A 1 133 ? -10.936 9.785 6.302 1.00 95.06 133 ALA A O 1
ATOM 984 N N . LEU A 1 134 ? -12.195 8.109 7.102 1.00 92.12 134 LEU A N 1
ATOM 985 C CA . LEU A 1 134 ? -11.338 7.024 6.621 1.00 92.12 134 LEU A CA 1
ATOM 986 C C . LEU A 1 134 ? -11.185 7.040 5.095 1.00 92.12 134 LEU A C 1
ATOM 988 O O . LEU A 1 134 ? -10.065 7.012 4.582 1.00 92.12 134 LEU A O 1
ATOM 992 N N . LEU A 1 135 ? -12.290 7.099 4.348 1.00 95.38 135 LEU A N 1
ATOM 993 C CA . LEU A 1 135 ? -12.242 7.103 2.880 1.00 95.38 135 LEU A CA 1
ATOM 994 C C . LEU A 1 135 ? -11.564 8.372 2.336 1.00 95.38 135 LEU A C 1
ATOM 996 O O . LEU A 1 135 ? -10.766 8.302 1.394 1.00 95.38 135 LEU A O 1
ATOM 1000 N N . LEU A 1 136 ? -11.830 9.516 2.971 1.00 95.81 136 LEU A N 1
ATOM 1001 C CA . LEU A 1 136 ? -11.167 10.797 2.718 1.00 95.81 136 LEU A CA 1
ATOM 1002 C C . LEU A 1 136 ? -9.664 10.728 2.970 1.00 95.81 136 LEU A C 1
ATOM 1004 O O . LEU A 1 136 ? -8.875 11.184 2.146 1.00 95.81 136 LEU A O 1
ATOM 1008 N N . PHE A 1 137 ? -9.267 10.139 4.095 1.00 91.44 137 PHE A N 1
ATOM 1009 C CA . PHE A 1 137 ? -7.879 9.952 4.482 1.00 91.44 137 PHE A CA 1
ATOM 1010 C C . PHE A 1 137 ? -7.141 9.086 3.457 1.00 91.44 137 PHE A C 1
ATOM 1012 O O . PHE A 1 137 ? -6.078 9.477 2.977 1.00 91.44 137 PHE A O 1
ATOM 1019 N N . ILE A 1 138 ? -7.745 7.975 3.022 1.00 88.00 138 ILE A N 1
ATOM 1020 C CA . ILE A 1 138 ? -7.205 7.128 1.948 1.00 88.00 138 ILE A CA 1
ATOM 1021 C C . ILE A 1 138 ? -7.030 7.924 0.649 1.00 88.00 138 ILE A C 1
ATOM 1023 O O . ILE A 1 138 ? -6.025 7.754 -0.048 1.00 88.00 138 ILE A O 1
ATOM 1027 N N . ALA A 1 139 ? -7.975 8.812 0.322 1.00 91.12 139 ALA A N 1
ATOM 1028 C CA . ALA A 1 139 ? -7.855 9.670 -0.851 1.00 91.12 139 ALA A CA 1
ATOM 1029 C C . ALA A 1 139 ? -6.735 10.705 -0.707 1.00 91.12 139 ALA A C 1
ATOM 1031 O O . ALA A 1 139 ? -5.914 10.877 -1.610 1.00 91.12 139 ALA A O 1
ATOM 1032 N N . ALA A 1 140 ? -6.640 11.328 0.464 1.00 90.12 1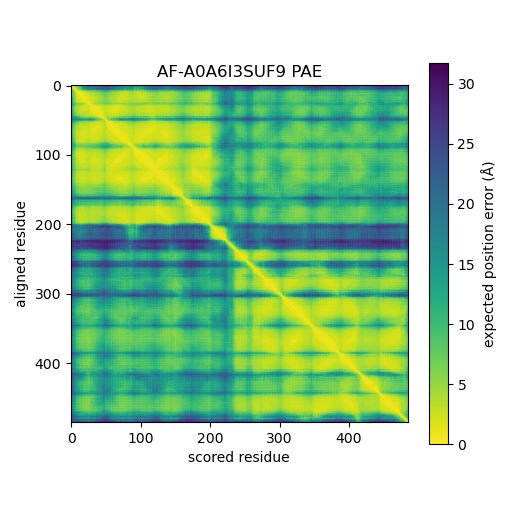40 ALA A N 1
ATOM 1033 C CA . ALA A 1 140 ? -5.593 12.273 0.805 1.00 90.12 140 ALA A CA 1
ATOM 1034 C C . ALA A 1 140 ? -4.204 11.632 0.715 1.00 90.12 140 ALA A C 1
ATOM 1036 O O . ALA A 1 140 ? -3.288 12.249 0.175 1.00 90.12 140 ALA A O 1
ATOM 1037 N N . MET A 1 141 ? -4.052 10.380 1.161 1.00 83.50 141 MET A N 1
ATOM 1038 C CA . MET A 1 141 ? -2.800 9.622 1.069 1.00 83.50 141 MET A CA 1
ATOM 1039 C C . MET A 1 141 ? -2.300 9.448 -0.371 1.00 83.50 141 MET A C 1
ATOM 1041 O O . MET A 1 141 ? -1.088 9.379 -0.574 1.00 83.50 141 MET A O 1
ATOM 1045 N N . GLN A 1 142 ? -3.189 9.420 -1.374 1.00 81.94 142 GLN A N 1
ATOM 1046 C CA . GLN A 1 142 ? -2.767 9.364 -2.782 1.00 81.94 142 GLN A CA 1
ATOM 1047 C C . GLN A 1 142 ? -2.044 10.645 -3.215 1.00 81.94 142 GLN A C 1
ATOM 1049 O O . GLN A 1 142 ? -1.105 10.596 -4.006 1.00 81.94 142 GLN A O 1
ATOM 1054 N N . SER A 1 143 ? -2.461 11.791 -2.673 1.00 79.88 143 SER A N 1
ATOM 1055 C CA . SER A 1 143 ? -1.862 13.102 -2.956 1.00 79.88 143 SER A CA 1
ATOM 1056 C C . SER A 1 143 ? -0.687 13.422 -2.033 1.00 79.88 143 SER A C 1
ATOM 1058 O O . SER A 1 143 ? 0.274 14.084 -2.429 1.00 79.88 143 SER A O 1
ATOM 1060 N N . PHE A 1 144 ? -0.763 12.953 -0.790 1.00 79.19 144 PHE A N 1
ATOM 1061 C CA . PHE A 1 144 ? 0.148 13.278 0.295 1.00 79.19 144 PHE A CA 1
ATOM 1062 C C . PHE A 1 144 ? 0.615 11.989 0.984 1.00 79.19 144 PHE A C 1
ATOM 1064 O O . PHE A 1 144 ? 0.126 11.653 2.061 1.00 79.19 144 PHE A O 1
ATOM 1071 N N . PRO A 1 145 ? 1.597 11.265 0.416 1.00 69.56 145 PRO A N 1
ATOM 1072 C CA . PRO A 1 145 ? 2.044 9.986 0.974 1.00 69.56 145 PRO A CA 1
ATOM 1073 C C . PRO A 1 145 ? 2.551 10.065 2.422 1.00 69.56 145 PRO A C 1
ATOM 1075 O O . PRO A 1 145 ? 2.534 9.067 3.134 1.00 69.56 145 PRO A O 1
ATOM 1078 N N . TRP A 1 146 ? 2.992 11.244 2.875 1.00 73.56 146 TRP A N 1
ATOM 1079 C CA . TRP A 1 146 ? 3.419 11.470 4.260 1.00 73.56 146 TRP A CA 1
ATOM 1080 C C . TRP A 1 146 ? 2.269 11.332 5.272 1.00 73.56 146 TRP A C 1
ATOM 1082 O O . TRP A 1 146 ? 2.528 11.006 6.427 1.00 73.56 146 TRP A O 1
ATOM 1092 N N . LEU A 1 147 ? 1.007 11.488 4.843 1.00 77.56 147 LEU A N 1
ATOM 1093 C CA . LEU A 1 147 ? -0.170 11.253 5.686 1.00 77.56 147 LEU A CA 1
ATOM 1094 C C . LEU A 1 147 ? -0.272 9.801 6.165 1.00 77.56 147 LEU A C 1
ATOM 1096 O O . LEU A 1 147 ? -0.955 9.551 7.149 1.00 77.56 147 LEU A O 1
ATOM 1100 N N . ALA A 1 148 ? 0.448 8.853 5.552 1.00 68.88 148 ALA A N 1
ATOM 1101 C CA . ALA A 1 148 ? 0.564 7.485 6.063 1.00 68.88 148 ALA A CA 1
ATOM 1102 C C . ALA A 1 148 ? 1.068 7.423 7.521 1.00 68.88 148 ALA A C 1
ATOM 1104 O O . ALA A 1 148 ? 0.803 6.452 8.221 1.00 68.88 148 ALA A O 1
ATOM 1105 N N . VAL A 1 149 ? 1.784 8.458 7.978 1.00 67.94 149 VAL A N 1
ATOM 1106 C CA . VAL A 1 149 ? 2.308 8.581 9.347 1.00 67.94 149 VAL A CA 1
ATOM 1107 C C . VAL A 1 149 ? 1.260 9.171 10.309 1.00 67.94 149 VAL A C 1
ATOM 1109 O O . VAL A 1 149 ? 1.442 9.141 11.518 1.00 67.94 149 VAL A O 1
ATOM 1112 N N . LEU A 1 150 ? 0.132 9.692 9.815 1.00 76.62 150 LEU A N 1
ATOM 1113 C CA . LEU A 1 150 ? -0.860 10.392 10.637 1.00 76.62 150 LEU A CA 1
ATOM 1114 C C . LEU A 1 150 ? -1.595 9.490 11.643 1.00 76.62 150 LEU A C 1
ATOM 1116 O O . LEU A 1 150 ? -1.697 9.916 12.787 1.00 76.62 150 LEU A O 1
ATOM 1120 N N . PRO A 1 151 ? -2.052 8.261 11.315 1.00 71.06 151 PRO A N 1
ATOM 1121 C CA . PRO A 1 151 ? -2.673 7.378 12.308 1.00 71.06 151 PRO A CA 1
ATOM 1122 C C . PRO A 1 151 ? -1.721 7.096 13.470 1.00 71.06 151 PRO A C 1
ATOM 1124 O O . PRO A 1 151 ? -2.097 7.128 14.633 1.00 71.06 151 PRO A O 1
ATOM 1127 N N . LEU A 1 152 ? -0.450 6.912 13.130 1.00 65.44 152 LEU A N 1
ATOM 1128 C CA . LEU A 1 152 ? 0.638 6.670 14.057 1.00 65.44 152 LEU A CA 1
ATOM 1129 C C . LEU A 1 152 ? 0.888 7.908 14.956 1.00 65.44 152 LEU A C 1
ATOM 1131 O O . LEU A 1 152 ? 0.962 7.777 16.176 1.00 65.44 152 LEU A O 1
ATOM 1135 N N . LEU A 1 153 ? 0.913 9.119 14.380 1.00 71.31 153 LEU A N 1
ATOM 1136 C CA . LEU A 1 153 ? 0.968 10.392 15.121 1.00 71.31 153 LEU A CA 1
ATOM 1137 C C . LEU A 1 153 ? -0.248 10.603 16.022 1.00 71.31 153 LEU A C 1
ATOM 1139 O O . LEU A 1 153 ? -0.082 11.022 17.161 1.00 71.31 153 LEU A O 1
ATOM 1143 N N . PHE A 1 154 ? -1.448 10.301 15.529 1.00 72.75 154 PHE A N 1
ATOM 1144 C CA . PHE A 1 154 ? -2.689 10.428 16.283 1.00 72.75 154 PHE A CA 1
ATOM 1145 C C . PHE A 1 154 ? -2.654 9.542 17.530 1.00 72.75 154 PHE A C 1
ATOM 1147 O O . PHE A 1 154 ? -2.892 10.032 18.633 1.00 72.75 154 PHE A O 1
ATOM 1154 N N . MET A 1 155 ? -2.254 8.276 17.380 1.00 64.00 155 MET A N 1
ATOM 1155 C CA . MET A 1 155 ? -2.101 7.342 18.500 1.00 64.00 155 MET A CA 1
ATOM 1156 C C . MET A 1 155 ? -1.111 7.849 19.554 1.00 64.00 155 MET A C 1
ATOM 1158 O O . MET A 1 155 ? -1.363 7.711 20.747 1.00 64.00 155 MET A O 1
ATOM 1162 N N . VAL A 1 156 ? -0.020 8.495 19.135 1.00 65.81 156 VAL A N 1
ATOM 1163 C CA . VAL A 1 156 ? 0.942 9.113 20.061 1.00 65.81 156 VAL A CA 1
ATOM 1164 C C . VAL A 1 156 ? 0.390 10.374 20.707 1.00 65.81 156 VAL A C 1
ATOM 1166 O O . VAL A 1 156 ? 0.544 10.565 21.910 1.00 65.81 156 VAL A O 1
ATOM 1169 N N . SER A 1 157 ? -0.283 11.232 19.941 1.00 70.69 157 SER A N 1
ATOM 1170 C CA . SER A 1 157 ? -0.843 12.475 20.469 1.00 70.69 157 SER A CA 1
ATOM 1171 C C . SER A 1 157 ? -1.908 12.222 21.531 1.00 70.69 157 SER A C 1
ATOM 1173 O O . SER A 1 157 ? -1.954 12.967 22.501 1.00 70.69 157 SER A O 1
ATOM 1175 N N . GLN A 1 158 ? -2.680 11.134 21.411 1.00 66.19 158 GLN A N 1
ATOM 1176 C CA . GLN A 1 158 ? -3.662 10.713 22.419 1.00 66.19 158 GLN A CA 1
ATOM 1177 C C . GLN A 1 158 ? -3.024 10.463 23.797 1.00 66.19 158 GLN A C 1
ATOM 1179 O O . GLN A 1 158 ? -3.712 10.533 24.810 1.00 66.19 158 GLN A O 1
ATOM 1184 N N . ARG A 1 159 ? -1.708 10.200 23.862 1.00 63.44 159 ARG A N 1
ATOM 1185 C CA . ARG A 1 159 ? -0.977 10.047 25.128 1.00 63.44 159 ARG A CA 1
ATOM 1186 C C . ARG A 1 159 ? -0.565 11.380 25.749 1.00 63.44 159 ARG A C 1
ATOM 1188 O O . ARG A 1 159 ? -0.611 11.512 26.968 1.00 63.44 159 ARG A O 1
ATOM 1195 N N . PHE A 1 160 ? -0.105 12.323 24.929 1.00 67.25 160 PHE A N 1
ATOM 1196 C CA . PHE A 1 160 ? 0.447 13.602 25.394 1.00 67.25 160 PHE A CA 1
ATOM 1197 C C . PHE A 1 160 ? -0.618 14.676 25.598 1.00 67.25 160 PHE A C 1
ATOM 1199 O O . PHE A 1 160 ? -0.438 15.585 26.402 1.00 67.25 160 PHE A O 1
ATOM 1206 N N . LEU A 1 161 ? -1.726 14.563 24.876 1.00 67.88 161 LEU A N 1
ATOM 1207 C CA . LEU A 1 161 ? -2.887 15.419 25.003 1.00 67.88 161 LEU A CA 1
ATOM 1208 C C . LEU A 1 161 ? -4.003 14.558 25.601 1.00 67.88 161 LEU A C 1
ATOM 1210 O O . LEU A 1 161 ? -4.645 13.824 24.845 1.00 67.88 161 LEU A O 1
ATOM 1214 N N . PRO A 1 162 ? -4.255 14.622 26.924 1.00 62.31 162 PRO A N 1
ATOM 1215 C CA . PRO A 1 162 ? -5.401 13.975 27.559 1.00 62.31 162 PRO A CA 1
ATOM 1216 C C . PRO A 1 162 ? -6.693 14.718 27.180 1.00 62.31 162 PRO A C 1
ATOM 1218 O O . PRO A 1 162 ? -7.446 15.184 28.024 1.00 62.31 162 PRO A O 1
ATOM 1221 N N . LEU A 1 163 ? -6.946 14.845 25.876 1.00 60.88 163 LEU A N 1
ATOM 1222 C CA . LEU A 1 163 ? -8.171 15.392 25.302 1.00 60.88 163 LEU A CA 1
ATOM 1223 C C . LEU A 1 163 ? -9.377 14.522 25.669 1.00 60.88 163 LEU A C 1
ATOM 1225 O O . LEU A 1 163 ? -10.505 14.971 25.540 1.00 60.88 163 LEU A O 1
ATOM 1229 N N . GLN A 1 164 ? -9.157 13.285 26.123 1.00 63.59 164 GLN A N 1
ATOM 1230 C CA . GLN A 1 164 ? -10.224 12.313 26.307 1.00 63.59 164 GLN A CA 1
ATOM 1231 C C . GLN A 1 164 ? -11.252 12.745 27.352 1.00 63.59 164 GLN A C 1
ATOM 1233 O O . GLN A 1 164 ? -12.423 12.779 27.018 1.00 63.59 164 GLN A O 1
ATOM 1238 N N . SER A 1 165 ? -10.882 13.131 28.573 1.00 68.12 165 SER A N 1
ATOM 1239 C CA . SER A 1 165 ? -11.914 13.356 29.599 1.00 68.12 165 SER A CA 1
ATOM 1240 C C . SER A 1 165 ? -12.743 14.620 29.355 1.00 68.12 165 SER A C 1
ATOM 1242 O O . SER A 1 165 ? -13.966 14.575 29.438 1.00 68.12 165 SER A O 1
ATOM 1244 N N . SER A 1 166 ? -12.107 15.743 29.014 1.00 74.75 166 SER A N 1
ATOM 1245 C CA . SER A 1 166 ? -12.813 17.017 28.842 1.00 74.75 166 SER A CA 1
ATOM 1246 C C . SER A 1 166 ? -13.522 17.140 27.494 1.00 74.75 166 SER A C 1
ATOM 1248 O O . SER A 1 166 ? -14.636 17.655 27.449 1.00 74.75 166 SER A O 1
ATOM 1250 N N . VAL A 1 167 ? -12.927 16.649 26.399 1.00 78.88 167 VAL A N 1
ATOM 1251 C CA . VAL A 1 167 ? -13.560 16.723 25.073 1.00 78.88 167 VAL A CA 1
ATOM 1252 C C . VAL A 1 167 ? -14.661 15.681 24.937 1.00 78.88 167 VAL A C 1
ATOM 1254 O O . VAL A 1 167 ? -15.699 16.011 24.379 1.00 78.88 167 VAL A O 1
ATOM 1257 N N . LEU A 1 168 ? -14.497 14.458 25.466 1.00 78.31 168 LEU A N 1
ATOM 1258 C CA . LEU A 1 168 ? -15.590 13.476 25.435 1.00 78.31 168 LEU A CA 1
ATOM 1259 C C . LEU A 1 168 ? -16.784 13.965 26.258 1.00 78.31 168 LEU A C 1
ATOM 1261 O O . LEU A 1 168 ? -17.896 13.921 25.749 1.00 78.31 168 LEU A O 1
ATOM 1265 N N . ALA A 1 169 ? -16.554 14.544 27.442 1.00 81.75 169 ALA A N 1
ATOM 1266 C CA . ALA A 1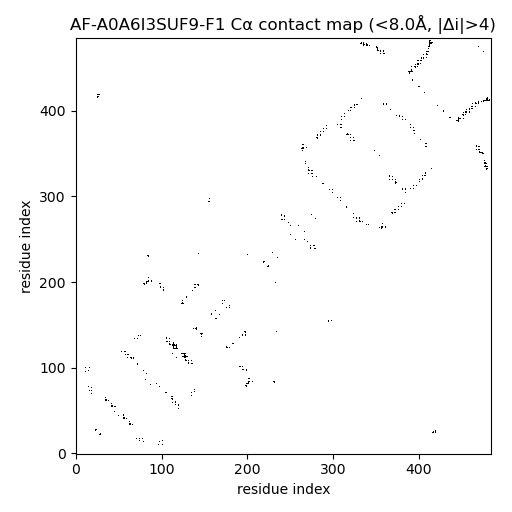 169 ? -17.630 15.145 28.232 1.00 81.75 169 ALA A CA 1
ATOM 1267 C C . ALA A 1 169 ? -18.342 16.286 27.477 1.00 81.75 169 ALA A C 1
ATOM 1269 O O . ALA A 1 169 ? -19.564 16.382 27.507 1.00 81.75 169 ALA A O 1
ATOM 1270 N N . GLN A 1 170 ? -17.602 17.132 26.750 1.00 84.06 170 GLN A N 1
ATOM 1271 C CA . GLN A 1 170 ? -18.198 18.179 25.905 1.00 84.06 170 GLN A CA 1
ATOM 1272 C C . GLN A 1 170 ? -18.924 17.623 24.669 1.00 84.06 170 GLN A C 1
ATOM 1274 O O . GLN A 1 170 ? -19.885 18.219 24.195 1.00 84.06 170 GLN A O 1
ATOM 1279 N N . LEU A 1 171 ? -18.477 16.498 24.111 1.00 83.50 171 LEU A N 1
ATOM 1280 C CA . LEU A 1 171 ? -19.157 15.847 22.989 1.00 83.50 171 LEU A CA 1
ATOM 1281 C C . LEU A 1 171 ? -20.449 15.159 23.444 1.00 83.50 171 LEU A C 1
ATOM 1283 O O . LEU A 1 171 ? -21.444 15.203 22.723 1.00 83.50 171 LEU A O 1
ATOM 1287 N N . GLU A 1 172 ? -20.454 14.580 24.644 1.00 84.31 172 GLU A N 1
ATOM 1288 C CA . GLU A 1 172 ? -21.648 14.000 25.260 1.00 84.31 172 GLU A CA 1
ATOM 1289 C C . GLU A 1 172 ? -22.723 15.060 25.523 1.00 84.31 172 GLU A C 1
ATOM 1291 O O . GLU A 1 172 ? -23.894 14.808 25.243 1.00 84.31 172 GLU A O 1
ATOM 1296 N N . THR A 1 173 ? -22.350 16.268 25.969 1.00 90.06 173 THR A N 1
ATOM 1297 C CA . THR A 1 173 ? -23.324 17.353 26.197 1.00 90.06 173 THR A CA 1
ATOM 1298 C C . THR A 1 173 ? -23.943 17.897 24.911 1.00 90.06 173 THR A C 1
ATOM 1300 O O . THR A 1 173 ? -25.104 18.299 24.919 1.00 90.06 173 THR A O 1
ATOM 1303 N N . LEU A 1 174 ? -23.202 17.903 23.798 1.00 90.38 174 LEU A N 1
ATOM 1304 C CA . LEU A 1 174 ? -23.712 18.331 22.488 1.00 90.38 174 LEU A CA 1
ATOM 1305 C C . LEU A 1 174 ? -24.665 17.303 21.858 1.00 90.38 174 LEU A C 1
ATOM 1307 O O . LEU A 1 174 ? -25.522 17.671 21.052 1.00 90.38 174 LEU A O 1
ATOM 1311 N N . GLY A 1 175 ? -24.516 16.028 22.218 1.00 92.25 175 GLY A N 1
ATOM 1312 C CA . GLY A 1 175 ? -25.290 14.921 21.671 1.00 92.25 175 GLY A CA 1
ATOM 1313 C C . GLY A 1 175 ? -24.828 14.477 20.278 1.00 92.25 175 GLY A C 1
ATOM 1314 O O . GLY A 1 175 ? -24.363 15.259 19.442 1.00 92.25 175 GLY A O 1
ATOM 1315 N N . GLU A 1 176 ? -25.005 13.184 19.999 1.00 92.81 176 GLU A N 1
ATOM 1316 C CA . GLU A 1 176 ? -24.570 12.549 18.749 1.00 92.81 176 GLU A CA 1
ATOM 1317 C C . GLU A 1 176 ? -25.099 13.240 17.470 1.00 92.81 176 GLU A C 1
ATOM 1319 O O . GLU A 1 176 ? -24.300 13.435 16.547 1.00 92.81 176 GLU A O 1
ATOM 1324 N N . PRO A 1 177 ? -26.377 13.672 17.363 1.00 95.00 177 PRO A N 1
ATOM 1325 C CA . PRO A 1 177 ? -26.892 14.283 16.134 1.00 95.00 177 PRO A CA 1
ATOM 1326 C C . PRO A 1 177 ? -26.194 15.596 15.772 1.00 95.00 177 PRO A C 1
ATOM 1328 O O . PRO A 1 177 ? -25.873 15.822 14.604 1.00 95.00 177 PRO A O 1
ATOM 1331 N N . LEU A 1 178 ? -25.921 16.448 16.766 1.00 95.00 178 LEU A N 1
ATOM 1332 C CA . LEU A 1 178 ? -25.280 17.744 16.549 1.00 95.00 178 LEU A CA 1
ATOM 1333 C C . LEU A 1 178 ? -23.810 17.565 16.162 1.00 95.00 178 LEU A C 1
ATOM 1335 O O . LEU A 1 178 ? -23.353 18.160 15.184 1.00 95.00 178 LEU A O 1
ATOM 1339 N N . VAL A 1 179 ? -23.093 16.683 16.868 1.00 94.31 179 VAL A N 1
ATOM 1340 C CA . VAL A 1 179 ? -21.709 16.316 16.529 1.00 94.31 179 VAL A CA 1
ATOM 1341 C C . VAL A 1 179 ? -21.639 15.743 15.113 1.00 94.31 179 VAL A C 1
ATOM 1343 O O . VAL A 1 179 ? -20.759 16.111 14.334 1.00 94.31 179 VAL A O 1
ATOM 1346 N N . THR A 1 180 ? -22.602 14.898 14.743 1.00 95.62 180 THR A N 1
ATOM 1347 C CA . THR A 1 180 ? -22.692 14.307 13.403 1.00 95.62 180 THR A CA 1
ATOM 1348 C C . THR A 1 180 ? -22.958 15.359 12.335 1.00 95.62 180 THR A C 1
ATOM 1350 O O . THR A 1 180 ? -22.288 15.345 11.305 1.00 95.62 180 THR A O 1
ATOM 1353 N N . ALA A 1 181 ? -23.873 16.302 12.565 1.00 96.62 181 ALA A N 1
ATOM 1354 C CA . ALA A 1 181 ? -24.174 17.369 11.612 1.00 96.62 181 ALA A CA 1
ATOM 1355 C C . ALA A 1 181 ? -22.962 18.288 11.373 1.00 96.62 181 ALA A C 1
ATOM 1357 O O . ALA A 1 181 ? -22.585 18.534 10.224 1.00 96.62 181 ALA A O 1
ATOM 1358 N N . ILE A 1 182 ? -22.307 18.737 12.450 1.00 96.00 182 ILE A N 1
ATOM 1359 C CA . ILE A 1 182 ? -21.106 19.583 12.376 1.00 96.00 182 ILE A CA 1
ATOM 1360 C C . ILE A 1 182 ? -19.960 18.817 11.705 1.00 96.00 182 ILE A C 1
ATOM 1362 O O . ILE A 1 182 ? -19.331 19.314 10.768 1.00 96.00 182 ILE A O 1
ATOM 1366 N N . GLY A 1 183 ? -19.713 17.579 12.140 1.00 95.44 183 GLY A N 1
ATOM 1367 C CA . GLY A 1 183 ? -18.680 16.717 11.575 1.00 95.44 183 GLY A CA 1
ATOM 1368 C C . GLY A 1 183 ? -18.911 16.424 10.092 1.00 95.44 183 GLY A C 1
ATOM 1369 O O . GLY A 1 183 ? -17.966 16.471 9.306 1.00 95.44 183 GLY A O 1
ATOM 1370 N N . ALA A 1 184 ? -20.158 16.190 9.677 1.00 96.75 184 ALA A N 1
ATOM 1371 C CA . ALA A 1 184 ? -20.510 15.944 8.284 1.00 96.75 184 ALA A CA 1
ATOM 1372 C C . ALA A 1 184 ? -20.282 17.191 7.421 1.00 96.75 184 ALA A C 1
ATOM 1374 O O . ALA A 1 184 ? -19.702 17.077 6.342 1.00 96.75 184 ALA A O 1
ATOM 1375 N N . ALA A 1 185 ? -20.653 18.382 7.902 1.00 97.06 185 ALA A N 1
ATOM 1376 C CA . ALA A 1 185 ? -20.383 19.639 7.203 1.00 97.06 185 ALA A CA 1
ATOM 1377 C C . ALA A 1 185 ? -18.873 19.869 7.001 1.00 97.06 185 ALA A C 1
ATOM 1379 O O . ALA A 1 185 ? -18.428 20.188 5.894 1.00 97.06 185 ALA A O 1
ATOM 1380 N N . LEU A 1 186 ? -18.068 19.624 8.041 1.00 97.19 186 LEU A N 1
ATOM 1381 C CA . LEU A 1 186 ? -16.607 19.711 7.966 1.00 97.19 186 LEU A CA 1
ATOM 1382 C C . LEU A 1 186 ? -16.016 18.668 7.007 1.00 97.19 186 LEU A C 1
ATOM 1384 O O . LEU A 1 186 ? -15.161 19.003 6.184 1.00 97.19 186 LEU A O 1
ATOM 1388 N N . LEU A 1 187 ? -16.488 17.419 7.063 1.00 96.75 187 LEU A N 1
ATOM 1389 C CA . LEU A 1 187 ? -16.052 16.356 6.157 1.00 96.75 187 LEU A CA 1
ATOM 1390 C C . LEU A 1 187 ? -16.443 16.640 4.706 1.00 96.75 187 LEU A C 1
ATOM 1392 O O . LEU A 1 187 ? -15.657 16.334 3.817 1.00 96.75 187 LEU A O 1
ATOM 1396 N N . LEU A 1 188 ? -17.600 17.250 4.441 1.00 96.81 188 LEU A N 1
ATOM 1397 C CA . LEU A 1 188 ? -18.010 17.663 3.095 1.00 96.81 188 LEU A CA 1
ATOM 1398 C C . LEU A 1 188 ? -17.089 18.757 2.542 1.00 96.81 188 LEU A C 1
ATOM 1400 O O . LEU A 1 188 ? -16.609 18.639 1.411 1.00 96.81 188 LEU A O 1
ATOM 1404 N N . ALA A 1 189 ? -16.783 19.782 3.343 1.00 96.56 189 ALA A N 1
ATOM 1405 C CA . ALA A 1 189 ? -15.854 20.845 2.959 1.00 96.56 189 ALA A CA 1
ATOM 1406 C C . ALA A 1 189 ? -14.441 20.291 2.695 1.00 96.56 189 ALA A C 1
ATOM 1408 O O . ALA A 1 189 ? -13.821 20.584 1.666 1.00 96.56 189 ALA A O 1
ATOM 1409 N N . LEU A 1 190 ? -13.954 19.420 3.585 1.00 96.00 190 LEU A N 1
ATOM 1410 C CA . LEU A 1 190 ? -12.670 18.745 3.427 1.00 96.00 190 LEU A CA 1
ATOM 1411 C C . LEU A 1 190 ? -12.677 17.793 2.219 1.00 96.00 190 LEU A C 1
ATOM 1413 O O . LEU A 1 190 ? -11.714 17.761 1.457 1.00 96.00 190 LEU A O 1
ATOM 1417 N N . GLY A 1 191 ? -13.777 17.071 2.002 1.00 95.25 191 GLY A N 1
ATOM 1418 C CA . GLY A 1 191 ? -14.040 16.186 0.862 1.00 95.25 191 GLY A CA 1
ATOM 1419 C C . GLY A 1 191 ? -13.892 16.914 -0.453 1.00 95.25 191 GLY A C 1
ATOM 1420 O O . GLY A 1 191 ? -13.103 16.502 -1.306 1.00 95.25 191 GLY A O 1
ATOM 1421 N N . ALA A 1 192 ? -14.571 18.052 -0.586 1.00 94.69 192 ALA A N 1
ATOM 1422 C CA . ALA A 1 192 ? -14.456 18.904 -1.757 1.00 94.69 192 ALA A CA 1
ATOM 1423 C C . ALA A 1 192 ? -12.994 19.310 -2.008 1.00 94.69 192 ALA A C 1
ATOM 1425 O O . ALA A 1 192 ? -12.493 19.118 -3.120 1.00 94.69 192 ALA A O 1
ATOM 1426 N N . ALA A 1 1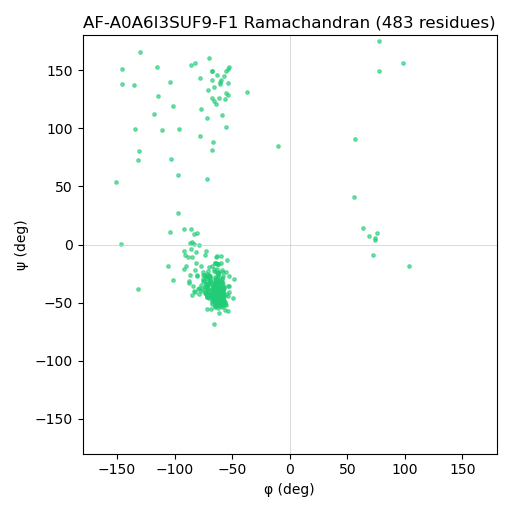93 ? -12.284 19.789 -0.981 1.00 94.19 193 ALA A N 1
ATOM 1427 C CA . ALA A 1 193 ? -10.893 20.226 -1.100 1.00 94.19 193 ALA A CA 1
ATOM 1428 C C . ALA A 1 193 ? -9.925 19.082 -1.467 1.00 94.19 193 ALA A C 1
ATOM 1430 O O . ALA A 1 193 ? -9.090 19.234 -2.366 1.00 94.19 193 ALA A O 1
ATOM 1431 N N . ILE A 1 194 ? -10.030 17.927 -0.802 1.00 93.38 194 ILE A N 1
ATOM 1432 C CA . ILE A 1 194 ? -9.144 16.776 -1.019 1.00 93.38 194 ILE A CA 1
ATOM 1433 C C . ILE A 1 194 ? -9.404 16.132 -2.379 1.00 93.38 194 ILE A C 1
ATOM 1435 O O . ILE A 1 194 ? -8.443 15.853 -3.098 1.00 93.38 194 ILE A O 1
ATOM 1439 N N . LEU A 1 195 ? -10.663 15.947 -2.786 1.00 92.50 195 LEU A N 1
ATOM 1440 C CA . LEU A 1 195 ? -10.984 15.388 -4.102 1.00 92.50 195 LEU A CA 1
ATOM 1441 C C . LEU A 1 195 ? -10.500 16.311 -5.230 1.00 92.50 195 LEU A C 1
ATOM 1443 O O . LEU A 1 195 ? -9.867 15.836 -6.172 1.00 92.50 195 LEU A O 1
ATOM 1447 N N . HIS A 1 196 ? -10.680 17.631 -5.100 1.00 89.75 196 HIS A N 1
ATOM 1448 C CA . HIS A 1 196 ? -10.157 18.597 -6.076 1.00 89.75 196 HIS A CA 1
ATOM 1449 C C . HIS A 1 196 ? -8.628 18.588 -6.171 1.00 89.75 196 HIS A C 1
ATOM 1451 O O . HIS A 1 196 ? -8.077 18.818 -7.246 1.00 89.75 196 HIS A O 1
ATOM 1457 N N . ARG A 1 197 ? -7.921 18.333 -5.064 1.00 88.56 197 ARG A N 1
ATOM 1458 C CA . ARG A 1 197 ? -6.457 18.198 -5.089 1.00 88.56 197 ARG A CA 1
ATOM 1459 C C . ARG A 1 197 ? -5.990 16.858 -5.645 1.00 88.56 197 ARG A C 1
ATOM 1461 O O . ARG A 1 197 ? -4.969 16.828 -6.328 1.00 88.56 197 ARG A O 1
ATOM 1468 N N . THR A 1 198 ? -6.734 15.788 -5.374 1.00 86.69 198 THR A N 1
ATOM 1469 C CA . THR A 1 198 ? -6.388 14.419 -5.784 1.00 86.69 198 THR A CA 1
ATOM 1470 C C . THR A 1 198 ? -6.527 14.217 -7.286 1.00 86.69 198 THR A C 1
ATOM 1472 O O . THR A 1 198 ? -5.712 13.526 -7.893 1.00 86.69 198 THR A O 1
ATOM 1475 N N . PHE A 1 199 ? -7.498 14.880 -7.915 1.00 84.75 199 PHE A N 1
ATOM 1476 C CA . PHE A 1 199 ? -7.625 14.911 -9.367 1.00 84.75 199 PHE A CA 1
ATOM 1477 C C . PHE A 1 199 ? -6.976 16.188 -9.918 1.00 84.75 199 PHE A C 1
ATOM 1479 O O . PHE A 1 199 ? -7.597 17.248 -9.892 1.00 84.75 199 PHE A O 1
ATOM 1486 N N . PRO A 1 200 ? -5.733 16.150 -10.433 1.00 70.88 200 PRO A N 1
ATOM 1487 C CA . PRO A 1 200 ? -5.118 17.346 -10.999 1.00 70.88 200 PRO A CA 1
ATOM 1488 C C . PRO A 1 200 ? -5.950 17.881 -12.176 1.00 70.88 200 PRO A C 1
ATOM 1490 O O . PRO A 1 200 ? -6.394 17.109 -13.022 1.00 70.88 200 PRO A O 1
ATOM 1493 N N . ARG A 1 201 ? -6.130 19.205 -12.275 1.00 70.50 201 ARG A N 1
ATOM 1494 C CA . ARG A 1 201 ? -6.697 19.856 -13.472 1.00 70.50 201 ARG A CA 1
ATOM 1495 C C . ARG A 1 201 ? -5.714 19.690 -14.640 1.00 70.50 201 ARG A C 1
ATOM 1497 O O . ARG A 1 201 ? -4.788 20.485 -14.796 1.00 70.50 201 ARG A O 1
ATOM 1504 N N . GLY A 1 202 ? -5.843 18.581 -15.369 1.00 57.78 202 GLY A N 1
ATOM 1505 C CA . GLY A 1 202 ? -4.898 18.137 -16.400 1.00 57.78 202 GLY A CA 1
ATOM 1506 C C . GLY A 1 202 ? -4.871 19.016 -17.652 1.00 57.78 202 GLY A C 1
ATOM 1507 O O . GLY A 1 202 ? -3.801 19.174 -18.235 1.00 57.78 202 GLY A O 1
ATOM 1508 N N . GLY A 1 203 ? -6.001 19.641 -18.009 1.00 60.81 203 GLY A N 1
ATOM 1509 C CA . GLY A 1 203 ? -6.123 20.515 -19.185 1.00 60.81 203 GLY A CA 1
ATOM 1510 C C . GLY A 1 203 ? -5.208 21.745 -19.124 1.00 60.81 203 GLY A C 1
ATOM 1511 O O . GLY A 1 203 ? -4.300 21.882 -19.937 1.00 60.81 203 GLY A O 1
ATOM 1512 N N . ASP A 1 204 ? -5.349 22.591 -18.100 1.00 55.44 204 ASP A N 1
ATOM 1513 C CA . ASP A 1 204 ? -4.613 23.871 -18.025 1.00 55.44 204 ASP A CA 1
ATOM 1514 C C . ASP A 1 204 ? -3.129 23.698 -17.668 1.00 55.44 204 ASP A C 1
ATOM 1516 O O . ASP A 1 204 ? -2.248 24.445 -18.107 1.00 55.44 204 ASP A O 1
ATOM 1520 N N . ARG A 1 205 ? -2.817 22.665 -16.874 1.00 57.44 205 ARG A N 1
ATOM 1521 C CA . ARG A 1 205 ? -1.435 22.327 -16.514 1.00 57.44 205 ARG A CA 1
ATOM 1522 C C . ARG A 1 205 ? -0.648 21.781 -17.698 1.00 57.44 205 ARG A C 1
ATOM 1524 O O . ARG A 1 205 ? 0.578 21.831 -17.641 1.00 57.44 205 ARG A O 1
ATOM 1531 N N . HIS A 1 206 ? -1.306 21.309 -18.757 1.00 52.94 206 HIS A N 1
ATOM 1532 C CA . HIS A 1 206 ? -0.628 20.849 -19.960 1.00 52.94 206 HIS A CA 1
ATOM 1533 C C . HIS A 1 206 ? -0.006 22.004 -20.751 1.00 52.94 206 HIS A C 1
ATOM 1535 O O . HIS A 1 206 ? 1.173 21.921 -21.071 1.00 52.94 206 HIS A O 1
ATOM 1541 N N . HIS A 1 207 ? -0.708 23.124 -20.947 1.00 55.44 207 HIS A N 1
ATOM 1542 C CA . HIS A 1 207 ? -0.102 24.308 -21.569 1.00 55.44 207 HIS A CA 1
ATOM 1543 C C . HIS A 1 207 ? 1.067 24.857 -20.745 1.00 55.44 207 HIS A C 1
ATOM 1545 O O . HIS A 1 207 ? 2.048 25.350 -21.295 1.00 55.44 207 HIS A O 1
ATOM 1551 N N . ALA A 1 208 ? 0.997 24.766 -19.414 1.00 61.88 208 ALA A N 1
ATOM 1552 C CA . ALA A 1 208 ? 2.122 25.113 -18.546 1.00 61.88 208 ALA A CA 1
ATOM 1553 C C . ALA A 1 208 ? 3.259 24.074 -18.611 1.00 61.88 208 ALA A C 1
ATOM 1555 O O . ALA A 1 208 ? 4.428 24.428 -18.505 1.00 61.88 208 ALA A O 1
ATOM 1556 N N . TRP A 1 209 ? 2.940 22.791 -18.782 1.00 58.75 209 TRP A N 1
ATOM 1557 C CA . TRP A 1 209 ? 3.913 21.707 -18.911 1.00 58.75 209 TRP A CA 1
ATOM 1558 C C . TRP A 1 209 ? 4.617 21.718 -20.267 1.00 58.75 209 TRP A C 1
ATOM 1560 O O . TRP A 1 209 ? 5.827 21.553 -20.290 1.00 58.75 209 TRP A O 1
ATOM 1570 N N . GLN A 1 210 ? 3.899 21.956 -21.366 1.00 60.44 210 GLN A N 1
ATOM 1571 C CA . GLN A 1 210 ? 4.443 22.052 -22.719 1.00 60.44 210 GLN A CA 1
ATOM 1572 C C . GLN A 1 210 ? 5.335 23.287 -22.851 1.00 60.44 210 GLN A C 1
ATOM 1574 O O . GLN A 1 210 ? 6.441 23.163 -23.365 1.00 60.44 210 GLN A O 1
ATOM 1579 N N . ARG A 1 211 ? 4.921 24.428 -22.275 1.00 62.62 211 ARG A N 1
ATOM 1580 C CA . ARG A 1 211 ? 5.791 25.607 -22.116 1.00 62.62 211 ARG A CA 1
ATOM 1581 C C . ARG A 1 211 ? 7.069 25.260 -21.360 1.00 62.62 211 ARG A C 1
ATOM 1583 O O . ARG A 1 211 ? 8.151 25.434 -21.899 1.00 62.62 211 ARG A O 1
ATOM 1590 N N . ARG A 1 212 ? 6.958 24.615 -20.193 1.00 65.94 212 ARG A N 1
ATOM 1591 C CA . ARG A 1 212 ? 8.132 24.154 -19.430 1.00 65.94 212 ARG A CA 1
ATOM 1592 C C . ARG A 1 212 ? 8.970 23.112 -20.167 1.00 65.94 212 ARG A C 1
ATOM 1594 O O . ARG A 1 212 ? 10.160 23.020 -19.902 1.00 65.94 212 ARG A O 1
ATOM 1601 N N . LEU A 1 213 ? 8.385 22.274 -21.021 1.00 62.12 213 LEU A N 1
ATOM 1602 C CA . LEU A 1 213 ? 9.134 21.300 -21.817 1.00 62.12 213 LEU A CA 1
ATOM 1603 C C . LEU A 1 213 ? 9.906 21.988 -22.944 1.00 62.12 213 LEU A C 1
ATOM 1605 O O . LEU A 1 213 ? 11.050 21.617 -23.175 1.00 62.12 213 LEU A O 1
ATOM 1609 N N . GLY A 1 214 ? 9.301 22.990 -23.588 1.00 63.81 214 GLY A N 1
ATOM 1610 C CA . GLY A 1 214 ? 9.951 23.861 -24.568 1.00 63.81 214 GLY A CA 1
ATOM 1611 C C . GLY A 1 214 ? 11.097 24.646 -23.937 1.00 63.81 214 GLY A C 1
ATOM 1612 O O . GLY A 1 214 ? 12.241 24.465 -24.339 1.00 63.81 214 GLY A O 1
ATOM 1613 N N . GLU A 1 215 ? 10.818 25.371 -22.850 1.00 65.31 215 GLU A N 1
ATOM 1614 C CA . GLU A 1 215 ? 11.811 26.101 -22.045 1.00 65.31 215 GLU A CA 1
ATOM 1615 C C . GLU A 1 215 ? 12.965 25.189 -21.596 1.00 65.31 215 GLU A C 1
ATOM 1617 O O . GLU A 1 215 ? 14.119 25.599 -21.552 1.00 65.31 215 GLU A O 1
ATOM 1622 N N . ARG A 1 216 ? 12.686 23.917 -21.283 1.00 61.12 216 ARG A N 1
ATOM 1623 C CA . ARG A 1 216 ? 13.712 22.929 -20.914 1.00 61.12 216 ARG A CA 1
ATOM 1624 C C . ARG A 1 216 ? 14.490 22.389 -22.097 1.00 61.12 216 ARG A C 1
ATOM 1626 O O . ARG A 1 216 ? 15.681 22.160 -21.953 1.00 61.12 216 ARG A O 1
ATOM 1633 N N . ALA A 1 217 ? 13.843 22.123 -23.227 1.00 57.44 217 ALA A N 1
ATOM 1634 C CA . ALA A 1 217 ? 14.540 21.708 -24.437 1.00 57.44 217 ALA A CA 1
ATOM 1635 C C . ALA A 1 217 ? 15.503 22.814 -24.891 1.00 57.44 217 ALA A C 1
ATOM 1637 O O . ALA A 1 217 ? 16.626 22.523 -25.294 1.00 57.44 217 ALA A O 1
ATOM 1638 N N . GLU A 1 218 ? 15.099 24.074 -24.736 1.00 59.34 218 GLU A N 1
ATOM 1639 C CA . GLU A 1 218 ? 15.944 25.250 -24.935 1.00 59.34 218 GLU A CA 1
ATOM 1640 C C . GLU A 1 218 ? 17.045 25.355 -23.872 1.00 59.34 218 GLU A C 1
ATOM 1642 O O . GLU A 1 218 ? 18.209 25.504 -24.227 1.00 59.34 218 GLU A O 1
ATOM 1647 N N . ALA A 1 219 ? 16.736 25.155 -22.587 1.00 55.06 219 ALA A N 1
ATOM 1648 C CA . ALA A 1 219 ? 17.729 25.156 -21.507 1.00 55.06 219 ALA A CA 1
ATOM 1649 C C . ALA A 1 219 ? 18.769 24.018 -21.617 1.00 55.06 219 ALA A C 1
ATOM 1651 O O . ALA A 1 219 ? 19.929 24.212 -21.252 1.00 55.06 219 ALA A O 1
ATOM 1652 N N . ILE A 1 220 ? 18.370 22.850 -22.145 1.00 53.12 220 ILE A N 1
ATOM 1653 C CA . ILE A 1 220 ? 19.238 21.699 -22.449 1.00 53.12 220 ILE A CA 1
ATOM 1654 C C . ILE A 1 220 ? 20.132 22.012 -23.649 1.00 53.12 220 ILE A C 1
ATOM 1656 O O . ILE A 1 220 ? 21.329 21.738 -23.594 1.00 53.12 220 ILE A O 1
ATOM 1660 N N . LYS A 1 221 ? 19.578 22.618 -24.709 1.00 60.88 221 LYS A N 1
ATOM 1661 C CA . LYS A 1 221 ? 20.376 23.146 -25.828 1.00 60.88 221 LYS A CA 1
ATOM 1662 C C . LYS A 1 221 ? 21.365 24.216 -25.350 1.00 60.88 221 LYS A C 1
ATOM 1664 O O . LYS A 1 221 ? 22.475 24.274 -25.861 1.00 60.88 221 LYS A O 1
ATOM 1669 N N . ALA A 1 222 ? 20.995 24.987 -24.329 1.00 63.06 222 ALA A N 1
ATOM 1670 C CA . ALA A 1 222 ? 21.836 25.983 -23.668 1.00 63.06 222 ALA A CA 1
ATOM 1671 C C . ALA A 1 222 ? 22.772 25.408 -22.577 1.00 63.06 222 ALA A C 1
ATOM 1673 O O . ALA A 1 222 ? 23.398 26.166 -21.842 1.00 63.06 222 ALA A O 1
ATOM 1674 N N . GLY A 1 223 ? 22.882 24.079 -22.440 1.00 44.06 223 GLY A N 1
ATOM 1675 C CA . GLY A 1 223 ? 23.866 23.435 -21.560 1.00 44.06 223 GLY A CA 1
ATOM 1676 C C . GLY A 1 223 ? 23.552 23.467 -20.059 1.00 44.06 223 GLY A C 1
ATOM 1677 O O . GLY A 1 223 ? 24.394 23.072 -19.254 1.00 44.06 223 GLY A O 1
ATOM 1678 N N . SER A 1 224 ? 22.349 23.880 -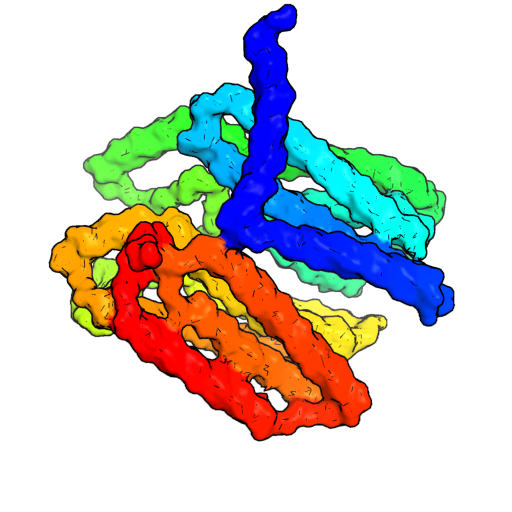19.653 1.00 45.91 224 SER A N 1
ATOM 1679 C CA . SER A 1 224 ? 21.942 23.909 -18.245 1.00 45.91 224 SER A CA 1
ATOM 1680 C C . SER A 1 224 ? 21.043 22.711 -17.902 1.00 45.91 224 SER A C 1
ATOM 1682 O O . SER A 1 224 ? 19.969 22.518 -18.468 1.00 45.91 224 SER A O 1
ATOM 1684 N N . LEU A 1 225 ? 21.475 21.867 -16.961 1.00 51.62 225 LEU A N 1
ATOM 1685 C CA . LEU A 1 225 ? 20.670 20.761 -16.425 1.00 51.62 225 LEU A CA 1
ATOM 1686 C C . LEU A 1 225 ? 20.366 21.007 -14.949 1.00 51.62 225 LEU A C 1
ATOM 1688 O O . LEU A 1 225 ? 21.289 21.154 -14.147 1.00 51.62 225 LEU A O 1
ATOM 1692 N N . PRO A 1 226 ? 19.081 20.944 -14.560 1.00 47.97 226 PRO A N 1
ATOM 1693 C CA . PRO A 1 226 ? 18.720 19.977 -13.524 1.00 47.97 226 PRO A CA 1
ATOM 1694 C C . PRO A 1 226 ? 17.318 19.343 -13.665 1.00 47.97 226 PRO A C 1
ATOM 1696 O O . PRO A 1 226 ? 16.312 20.017 -13.863 1.00 47.97 226 PRO A O 1
ATOM 1699 N N . GLY A 1 227 ? 17.267 18.025 -13.423 1.00 48.31 227 GLY A N 1
ATOM 1700 C CA . GLY A 1 227 ? 16.182 17.310 -12.726 1.00 48.31 227 GLY A CA 1
ATOM 1701 C C . GLY A 1 227 ? 14.756 17.443 -13.277 1.00 48.31 227 GLY A C 1
ATOM 1702 O O . GLY A 1 227 ? 13.978 18.278 -12.817 1.00 48.31 227 GLY A O 1
ATOM 1703 N N . ALA A 1 228 ? 14.359 16.542 -14.178 1.00 45.84 228 ALA A N 1
ATOM 1704 C CA . ALA A 1 228 ? 12.971 16.437 -14.625 1.00 45.84 228 ALA A CA 1
ATOM 1705 C C . ALA A 1 228 ? 12.037 15.945 -13.488 1.00 45.84 228 ALA A C 1
ATOM 1707 O O . ALA A 1 228 ? 12.298 14.893 -12.904 1.00 45.84 228 ALA A O 1
ATOM 1708 N N . PRO A 1 229 ? 10.939 16.661 -13.172 1.00 44.09 229 PRO A N 1
ATOM 1709 C CA . PRO A 1 229 ? 9.874 16.156 -12.309 1.00 44.09 229 PRO A CA 1
ATOM 1710 C C . PRO A 1 229 ? 8.950 15.175 -13.053 1.00 44.09 229 PRO A C 1
ATOM 1712 O O . PRO A 1 229 ? 8.630 15.386 -14.224 1.00 44.09 229 PRO A O 1
ATOM 1715 N N . ASP A 1 230 ? 8.494 14.146 -12.331 1.00 42.94 230 ASP A N 1
ATOM 1716 C CA . ASP A 1 230 ? 7.533 13.122 -12.768 1.00 42.94 230 ASP A CA 1
ATOM 1717 C C . ASP A 1 230 ? 6.236 13.777 -13.308 1.00 42.94 230 ASP A C 1
ATOM 1719 O O . ASP A 1 230 ? 5.652 14.632 -12.626 1.00 42.94 230 ASP A O 1
ATOM 1723 N N . PRO A 1 231 ? 5.758 13.421 -14.518 1.00 39.53 231 PRO A N 1
ATOM 1724 C CA . PRO A 1 231 ? 4.528 13.965 -15.106 1.00 39.53 231 PRO A CA 1
ATOM 1725 C C . PRO A 1 231 ? 3.253 13.708 -14.283 1.00 39.53 231 PRO A C 1
ATOM 1727 O O . PRO A 1 231 ? 2.214 14.299 -14.576 1.00 39.53 231 PRO A O 1
ATOM 1730 N N . THR A 1 232 ? 3.303 12.874 -13.241 1.00 41.94 232 THR A N 1
ATOM 1731 C CA . THR A 1 232 ? 2.149 12.559 -12.385 1.00 41.94 232 THR A CA 1
ATOM 1732 C C . THR A 1 232 ? 1.908 13.557 -11.248 1.00 41.94 232 THR A C 1
ATOM 1734 O O . THR A 1 232 ? 0.984 13.365 -10.464 1.00 41.94 232 THR A O 1
ATOM 1737 N N . GLY A 1 233 ? 2.692 14.636 -11.124 1.00 38.72 233 GLY A N 1
ATOM 1738 C CA . GLY A 1 233 ? 2.428 15.721 -10.163 1.00 38.72 233 GLY A CA 1
ATOM 1739 C C . GLY A 1 233 ? 2.685 15.378 -8.688 1.00 38.72 233 GLY A C 1
ATOM 1740 O O . GLY A 1 233 ? 2.741 16.274 -7.847 1.00 38.72 233 GLY A O 1
ATOM 1741 N N . THR A 1 234 ? 2.933 14.113 -8.369 1.00 42.47 234 THR A N 1
ATOM 1742 C CA . THR A 1 234 ? 3.480 13.668 -7.091 1.00 42.47 234 THR A CA 1
ATOM 1743 C C . THR A 1 234 ? 4.974 13.944 -7.094 1.00 42.47 234 THR A C 1
ATOM 1745 O O . THR A 1 234 ? 5.745 13.125 -7.583 1.00 42.47 234 THR A O 1
ATOM 1748 N N . ARG A 1 235 ? 5.402 15.105 -6.581 1.00 49.75 235 ARG A N 1
ATOM 1749 C CA . ARG A 1 235 ? 6.819 15.311 -6.250 1.00 49.75 235 ARG A CA 1
ATOM 1750 C C . ARG A 1 235 ? 7.186 14.234 -5.226 1.00 49.75 235 ARG A C 1
ATOM 1752 O O . ARG A 1 235 ? 6.681 14.312 -4.102 1.00 49.75 235 ARG A O 1
ATOM 1759 N N . PRO A 1 236 ? 8.027 13.241 -5.562 1.00 51.00 236 PRO A N 1
ATOM 1760 C CA . PRO A 1 236 ? 8.618 12.429 -4.520 1.00 51.00 236 PRO A CA 1
ATOM 1761 C C . PRO A 1 236 ? 9.356 13.395 -3.591 1.00 51.00 236 PRO A C 1
ATOM 1763 O O . PRO A 1 236 ? 9.848 14.449 -4.012 1.00 51.00 236 PRO A O 1
ATOM 1766 N N . SER A 1 237 ? 9.366 13.106 -2.295 1.00 59.50 237 SER A N 1
ATOM 1767 C CA . SER A 1 237 ? 10.107 13.947 -1.367 1.00 59.50 237 SER A CA 1
ATOM 1768 C C . SER A 1 237 ? 11.560 14.035 -1.848 1.00 59.50 237 SER A C 1
ATOM 1770 O O . SER A 1 237 ? 12.174 13.015 -2.160 1.00 59.50 237 SER A O 1
ATOM 1772 N N . ARG A 1 238 ? 12.106 15.257 -1.936 1.00 66.25 238 ARG A N 1
ATOM 1773 C CA . ARG A 1 238 ? 13.443 15.536 -2.505 1.00 66.25 238 ARG A CA 1
ATOM 1774 C C . ARG A 1 238 ? 14.534 14.606 -1.958 1.00 66.25 238 ARG A C 1
ATOM 1776 O O . ARG A 1 238 ? 15.484 14.284 -2.661 1.00 66.25 238 ARG A O 1
ATOM 1783 N N . TRP A 1 239 ? 14.377 14.143 -0.719 1.00 66.88 239 TRP A N 1
ATOM 1784 C CA . TRP A 1 239 ? 15.282 13.195 -0.075 1.00 66.88 239 TRP A CA 1
ATOM 1785 C C . TRP A 1 239 ? 15.203 11.760 -0.640 1.00 66.88 239 TRP A C 1
ATOM 1787 O O . TRP A 1 239 ? 16.237 11.102 -0.751 1.00 66.88 239 TRP A O 1
ATOM 1797 N N . ARG A 1 240 ? 14.022 11.259 -1.044 1.00 67.38 240 ARG A N 1
ATOM 1798 C CA . ARG A 1 240 ? 13.875 9.924 -1.672 1.00 67.38 240 ARG A CA 1
ATOM 1799 C C . ARG A 1 240 ? 14.583 9.896 -3.015 1.00 67.38 240 ARG A C 1
ATOM 1801 O O . ARG A 1 240 ? 15.339 8.968 -3.307 1.00 67.38 240 ARG A O 1
ATOM 1808 N N . ASP A 1 241 ? 14.378 10.960 -3.780 1.00 73.44 241 ASP A N 1
ATOM 1809 C CA . ASP A 1 241 ? 15.044 11.175 -5.055 1.00 73.44 241 ASP A CA 1
ATOM 1810 C C . ASP A 1 241 ? 16.553 11.339 -4.864 1.00 73.44 241 ASP A C 1
ATOM 1812 O O . ASP A 1 241 ? 17.326 10.775 -5.633 1.00 73.44 241 ASP A O 1
ATOM 1816 N N . ALA A 1 242 ? 17.000 12.015 -3.800 1.00 77.38 242 ALA A N 1
ATOM 1817 C CA . ALA A 1 242 ? 18.422 12.167 -3.504 1.00 77.38 242 ALA A CA 1
ATOM 1818 C C . ALA A 1 242 ? 19.142 10.818 -3.338 1.00 77.38 242 ALA A C 1
ATOM 1820 O O . ALA A 1 242 ? 20.230 10.654 -3.890 1.00 77.38 242 ALA A O 1
ATOM 1821 N N . LEU A 1 243 ? 18.539 9.836 -2.652 1.00 79.50 243 LEU A N 1
ATOM 1822 C CA . LEU A 1 243 ? 19.121 8.494 -2.493 1.00 79.50 243 LEU A CA 1
ATOM 1823 C C . LEU A 1 243 ? 19.216 7.746 -3.828 1.00 79.50 243 LEU A C 1
ATOM 1825 O O . LEU A 1 243 ? 20.252 7.156 -4.142 1.00 79.50 243 LEU A O 1
ATOM 1829 N N . TYR A 1 244 ? 18.152 7.805 -4.630 1.00 82.12 244 TYR A N 1
ATOM 1830 C CA . TYR A 1 244 ? 18.136 7.220 -5.968 1.00 82.12 244 TYR A CA 1
ATOM 1831 C C . TYR A 1 244 ? 19.192 7.873 -6.875 1.00 82.12 244 TYR A C 1
ATOM 1833 O O . TYR A 1 244 ? 20.017 7.176 -7.467 1.00 82.12 244 TYR A O 1
ATOM 1841 N N . PHE A 1 245 ? 19.231 9.207 -6.932 1.00 81.44 245 PHE A N 1
ATOM 1842 C CA . PHE A 1 245 ? 20.176 9.960 -7.754 1.00 81.44 245 PHE A CA 1
ATOM 1843 C C . PHE A 1 245 ? 21.614 9.849 -7.256 1.00 81.44 245 PHE A C 1
ATOM 1845 O O . PHE A 1 245 ? 22.534 9.921 -8.063 1.00 81.44 245 PHE A O 1
ATOM 1852 N N . ALA A 1 246 ? 21.856 9.670 -5.957 1.00 83.19 246 ALA A N 1
ATOM 1853 C CA . ALA A 1 246 ? 23.188 9.360 -5.443 1.00 83.19 246 ALA A CA 1
ATOM 1854 C C . ALA A 1 246 ? 23.669 7.994 -5.960 1.00 83.19 246 ALA A C 1
ATOM 1856 O O . ALA A 1 246 ? 24.799 7.876 -6.440 1.00 83.19 246 ALA A O 1
ATOM 1857 N N . GLY A 1 247 ? 22.791 6.984 -5.939 1.00 80.50 247 GLY A N 1
ATOM 1858 C CA . GLY A 1 247 ? 23.060 5.668 -6.518 1.00 80.50 247 GLY A CA 1
ATOM 1859 C C . GLY A 1 247 ? 23.306 5.726 -8.027 1.00 80.50 247 GLY A C 1
ATOM 1860 O O . GLY A 1 247 ? 24.281 5.147 -8.508 1.00 80.50 247 GLY A O 1
ATOM 1861 N N . LEU A 1 248 ? 22.472 6.473 -8.755 1.00 81.94 248 LEU A N 1
ATOM 1862 C CA . LEU A 1 248 ? 22.604 6.668 -10.198 1.00 81.94 248 LEU A CA 1
ATOM 1863 C C . LEU A 1 248 ? 23.896 7.417 -10.546 1.00 81.94 248 LEU A C 1
ATOM 1865 O O . LEU A 1 248 ? 24.657 6.954 -11.385 1.00 81.94 248 LEU A O 1
ATOM 1869 N N . ARG A 1 249 ? 24.208 8.517 -9.845 1.00 83.31 249 ARG A N 1
ATOM 1870 C CA . ARG A 1 249 ? 25.464 9.267 -10.023 1.00 83.31 249 ARG A CA 1
ATOM 1871 C C . ARG A 1 249 ? 26.680 8.376 -9.810 1.00 83.31 249 ARG A C 1
ATOM 1873 O O . ARG A 1 249 ? 27.597 8.415 -10.620 1.00 83.31 249 ARG A O 1
ATOM 1880 N N . ARG A 1 250 ? 26.679 7.537 -8.767 1.00 81.00 250 ARG A N 1
ATOM 1881 C CA . ARG A 1 250 ? 27.764 6.574 -8.519 1.00 81.00 250 ARG A CA 1
ATOM 1882 C C . ARG A 1 250 ? 27.884 5.546 -9.651 1.00 81.00 250 ARG A C 1
ATOM 1884 O O . ARG A 1 250 ? 29.000 5.217 -10.032 1.00 81.00 250 ARG A O 1
ATOM 1891 N N . ALA A 1 251 ? 26.763 5.073 -10.197 1.00 75.88 251 ALA A N 1
ATOM 1892 C CA . ALA A 1 251 ? 26.744 4.134 -11.321 1.00 75.88 251 ALA A CA 1
ATOM 1893 C C . ALA A 1 251 ? 27.156 4.769 -12.667 1.00 75.88 251 ALA A C 1
ATOM 1895 O O . ALA A 1 251 ? 27.640 4.056 -13.547 1.00 75.88 251 ALA A O 1
ATOM 1896 N N . SER A 1 252 ? 26.990 6.086 -12.821 1.00 76.56 252 SER A N 1
ATOM 1897 C CA . SER A 1 252 ? 27.310 6.838 -14.043 1.00 76.56 252 SER A CA 1
ATOM 1898 C C . SER A 1 252 ? 28.727 7.428 -14.083 1.00 76.56 252 SER A C 1
ATOM 1900 O O . SER A 1 252 ? 29.100 7.994 -15.107 1.00 76.56 252 SER A O 1
ATOM 1902 N N . ARG A 1 253 ? 29.527 7.326 -13.009 1.00 80.00 253 ARG A N 1
ATOM 1903 C CA . ARG A 1 253 ? 30.898 7.876 -12.978 1.00 80.00 253 ARG A CA 1
ATOM 1904 C C . ARG A 1 253 ? 31.826 7.201 -14.011 1.00 80.00 253 ARG A C 1
ATOM 1906 O O . ARG A 1 253 ? 31.705 5.987 -14.218 1.00 80.00 253 ARG A O 1
ATOM 1913 N N . PRO A 1 254 ? 32.791 7.936 -14.605 1.00 58.31 254 PRO A N 1
ATOM 1914 C CA . PRO A 1 254 ? 33.889 7.343 -15.376 1.00 58.31 254 PRO A CA 1
ATOM 1915 C C . PRO A 1 254 ? 34.638 6.333 -14.490 1.00 58.31 254 PRO A C 1
ATOM 1917 O O . PRO A 1 254 ? 34.983 6.650 -13.357 1.00 58.31 254 PRO A O 1
ATOM 1920 N N . GLY A 1 255 ? 34.786 5.086 -14.945 1.00 62.72 255 GLY A N 1
ATOM 1921 C CA . GLY A 1 255 ? 35.268 3.941 -14.144 1.00 62.72 255 GLY A CA 1
ATOM 1922 C C . GLY A 1 255 ? 34.158 2.974 -13.706 1.00 62.72 255 GLY A C 1
ATOM 1923 O O . GLY A 1 255 ? 34.401 1.795 -13.451 1.00 62.72 255 GLY A O 1
ATOM 1924 N N . GLY A 1 256 ? 32.894 3.413 -13.736 1.00 58.28 256 GLY A N 1
ATOM 1925 C CA . GLY A 1 256 ? 31.729 2.557 -13.498 1.00 58.28 256 GLY A CA 1
ATOM 1926 C C . GLY A 1 256 ? 31.574 1.428 -14.524 1.00 58.28 256 GLY A C 1
ATOM 1927 O O . GLY A 1 256 ? 30.880 0.453 -14.258 1.00 58.28 256 GLY A O 1
ATOM 1928 N N . HIS A 1 257 ? 32.252 1.507 -15.673 1.00 55.22 257 HIS A N 1
ATOM 1929 C CA . HIS A 1 257 ? 32.289 0.457 -16.693 1.00 55.22 257 HIS A CA 1
ATOM 1930 C C . HIS A 1 257 ? 32.979 -0.839 -16.219 1.00 55.22 257 HIS A C 1
ATOM 1932 O O . HIS A 1 257 ? 32.571 -1.921 -16.638 1.00 55.22 257 HIS A O 1
ATOM 1938 N N . LEU A 1 258 ? 33.922 -0.762 -15.272 1.00 53.69 258 LEU A N 1
ATOM 1939 C CA . LEU A 1 258 ? 34.516 -1.946 -14.632 1.00 53.69 258 LEU A CA 1
ATOM 1940 C C . LEU A 1 258 ? 33.519 -2.628 -13.679 1.00 53.69 258 LEU A C 1
ATOM 1942 O O . LEU A 1 258 ? 33.384 -3.849 -13.671 1.00 53.69 258 LEU A O 1
ATOM 1946 N N . LEU A 1 259 ? 32.718 -1.838 -12.958 1.00 52.12 259 LEU A N 1
ATOM 1947 C CA . LEU A 1 259 ? 31.562 -2.328 -12.195 1.00 52.12 259 LEU A CA 1
ATOM 1948 C C . LEU A 1 259 ? 30.417 -2.814 -13.109 1.00 52.12 259 LEU A C 1
ATOM 1950 O O . LEU A 1 259 ? 29.657 -3.703 -12.712 1.00 52.12 259 LEU A O 1
ATOM 1954 N N . ARG A 1 260 ? 30.296 -2.279 -14.339 1.00 55.31 260 ARG A N 1
ATOM 1955 C CA . ARG A 1 260 ? 29.315 -2.733 -15.343 1.00 55.31 260 ARG A CA 1
ATOM 1956 C C . ARG A 1 260 ? 29.592 -4.157 -15.798 1.00 55.31 260 ARG A C 1
ATOM 1958 O O . ARG A 1 260 ? 28.617 -4.856 -16.033 1.00 55.31 260 ARG A O 1
ATOM 1965 N N . SER A 1 261 ? 30.840 -4.622 -15.911 1.00 56.00 261 SER A N 1
ATOM 1966 C CA . SER A 1 261 ? 31.092 -5.991 -16.405 1.00 56.00 261 SER A CA 1
ATOM 1967 C C . SER A 1 261 ? 30.474 -7.057 -15.488 1.00 56.00 261 SER A C 1
ATOM 1969 O O . SER A 1 261 ? 29.891 -8.024 -15.974 1.00 56.00 261 SER A O 1
ATOM 1971 N N . ARG A 1 262 ? 30.496 -6.823 -14.168 1.00 59.72 262 ARG A N 1
ATOM 1972 C CA . ARG A 1 262 ? 30.044 -7.784 -13.152 1.00 59.72 262 ARG A CA 1
ATOM 1973 C C . ARG A 1 262 ? 28.556 -7.668 -12.787 1.00 59.72 262 ARG A C 1
ATOM 1975 O O . ARG A 1 262 ? 28.012 -8.603 -12.212 1.00 59.72 262 ARG A O 1
ATOM 1982 N N . ASN A 1 263 ? 27.892 -6.541 -13.086 1.00 67.38 263 ASN A N 1
ATOM 1983 C CA . ASN A 1 263 ? 26.510 -6.279 -12.646 1.00 67.38 263 ASN A CA 1
ATOM 1984 C C . ASN A 1 263 ? 25.705 -5.367 -13.602 1.00 67.38 263 ASN A C 1
ATOM 1986 O O . ASN A 1 263 ? 25.113 -4.365 -13.186 1.00 67.38 263 ASN A O 1
ATOM 1990 N N . ARG A 1 264 ? 25.632 -5.718 -14.896 1.00 72.25 264 ARG A N 1
ATOM 1991 C CA . ARG A 1 264 ? 24.873 -4.954 -15.915 1.00 72.25 264 ARG A CA 1
ATOM 1992 C C . ARG A 1 264 ? 23.394 -4.792 -15.550 1.00 72.25 264 ARG A C 1
ATOM 1994 O O . ARG A 1 264 ? 22.834 -3.710 -15.725 1.00 72.25 264 ARG A O 1
ATOM 2001 N N . ALA A 1 265 ? 22.782 -5.815 -14.949 1.00 68.19 265 ALA A N 1
ATOM 2002 C CA . ALA A 1 265 ? 21.381 -5.758 -14.520 1.00 68.19 265 ALA A CA 1
ATOM 2003 C C . ALA A 1 265 ? 21.102 -4.687 -13.447 1.00 68.19 265 ALA A C 1
ATOM 2005 O O . ALA A 1 265 ? 19.997 -4.148 -13.380 1.00 68.19 265 ALA A O 1
ATOM 2006 N N . ARG A 1 266 ? 22.103 -4.310 -12.636 1.00 73.81 266 ARG A N 1
ATOM 2007 C CA . ARG A 1 266 ? 21.950 -3.256 -11.620 1.00 73.81 266 ARG A CA 1
ATOM 2008 C C . ARG A 1 266 ? 21.696 -1.886 -12.248 1.00 73.81 266 ARG A C 1
ATOM 2010 O O . ARG A 1 266 ? 20.937 -1.107 -11.678 1.00 73.81 266 ARG A O 1
ATOM 2017 N N . GLY A 1 267 ? 22.306 -1.613 -13.404 1.00 73.75 267 GLY A N 1
ATOM 2018 C CA . GLY A 1 267 ? 22.068 -0.399 -14.188 1.00 73.75 267 GLY A CA 1
ATOM 2019 C C . GLY A 1 267 ? 20.638 -0.344 -14.724 1.00 73.75 267 GLY A C 1
ATOM 2020 O O . GLY A 1 267 ? 19.952 0.661 -14.569 1.00 73.75 267 GLY A O 1
ATOM 2021 N N . LEU A 1 268 ? 20.163 -1.470 -15.260 1.00 73.50 268 LEU A N 1
ATOM 2022 C CA . LEU A 1 268 ? 18.815 -1.608 -15.819 1.00 73.50 268 LEU A CA 1
ATOM 2023 C C . LEU A 1 268 ? 17.714 -1.440 -14.760 1.00 73.50 268 LEU A C 1
ATOM 2025 O O . LEU A 1 268 ? 16.650 -0.907 -15.053 1.00 73.50 268 LEU A O 1
ATOM 2029 N N . LEU A 1 269 ? 17.995 -1.795 -13.503 1.00 75.00 269 LEU A N 1
ATOM 2030 C CA . LEU A 1 269 ? 17.077 -1.578 -12.382 1.00 75.00 269 LEU A CA 1
ATOM 2031 C C . LEU A 1 269 ? 16.861 -0.105 -12.014 1.00 75.00 269 LEU A C 1
ATOM 2033 O O . LEU A 1 269 ? 15.884 0.190 -11.330 1.00 75.00 269 LEU A O 1
ATOM 2037 N N . PHE A 1 270 ? 17.734 0.819 -12.428 1.00 78.44 270 PHE A N 1
ATOM 2038 C CA . PHE A 1 270 ? 17.431 2.249 -12.300 1.00 78.44 270 PHE A CA 1
ATOM 2039 C C . PHE A 1 270 ? 16.319 2.670 -13.274 1.00 78.44 270 PHE A C 1
ATOM 2041 O O . PHE A 1 270 ? 15.533 3.550 -12.943 1.00 78.44 270 PHE A O 1
ATOM 2048 N N . GLY A 1 271 ? 16.146 1.960 -14.395 1.00 74.44 271 GLY A N 1
ATOM 2049 C CA . GLY A 1 271 ? 15.009 2.144 -15.307 1.00 74.44 271 GLY A CA 1
ATOM 2050 C C . GLY A 1 271 ? 13.642 1.806 -14.694 1.00 74.44 271 GLY A C 1
ATOM 2051 O O . GLY A 1 271 ? 12.620 2.142 -15.267 1.00 74.44 271 GLY A O 1
ATOM 2052 N N . LEU A 1 272 ? 13.591 1.185 -13.508 1.00 72.38 272 LEU A N 1
ATOM 2053 C CA . LEU A 1 272 ? 12.338 0.975 -12.766 1.00 72.38 272 LEU A CA 1
ATOM 2054 C C . LEU A 1 272 ? 11.911 2.201 -11.934 1.00 72.38 272 LEU A C 1
ATOM 2056 O O . LEU A 1 272 ? 10.905 2.151 -11.224 1.00 72.38 272 LEU A O 1
ATOM 2060 N N . GLY A 1 273 ? 12.681 3.290 -11.981 1.00 75.31 273 GLY A N 1
ATOM 2061 C CA . GLY A 1 273 ? 12.377 4.547 -11.306 1.00 75.31 273 GLY A CA 1
ATOM 2062 C C . GLY A 1 273 ? 12.655 4.555 -9.799 1.00 75.31 273 GLY A C 1
ATOM 2063 O O . GLY A 1 273 ? 13.016 3.547 -9.177 1.00 75.31 273 GLY A O 1
ATOM 2064 N N . THR A 1 274 ? 12.469 5.732 -9.195 1.00 75.19 274 THR A N 1
ATOM 2065 C CA . THR A 1 274 ? 12.771 6.033 -7.781 1.00 75.19 274 THR A CA 1
ATOM 2066 C C . THR A 1 274 ? 11.933 5.203 -6.808 1.00 75.19 274 THR A C 1
ATOM 2068 O O . THR A 1 274 ? 12.421 4.817 -5.744 1.00 75.19 274 THR A O 1
ATOM 2071 N N . ALA A 1 275 ? 10.703 4.850 -7.195 1.00 67.44 275 ALA A N 1
ATOM 2072 C CA . ALA A 1 275 ? 9.780 4.052 -6.390 1.00 67.44 275 ALA A CA 1
ATOM 2073 C C . ALA A 1 275 ? 10.301 2.635 -6.078 1.00 67.44 275 ALA A C 1
ATOM 2075 O O . ALA A 1 275 ? 9.963 2.072 -5.040 1.00 67.44 275 ALA A O 1
ATOM 2076 N N . SER A 1 276 ? 11.156 2.070 -6.937 1.00 75.56 276 SER A N 1
ATOM 2077 C CA . SER A 1 276 ? 11.747 0.736 -6.748 1.00 75.56 276 SER A CA 1
ATOM 2078 C C . SER A 1 276 ? 13.025 0.740 -5.890 1.00 75.56 276 SER A C 1
ATOM 2080 O O . SER A 1 276 ? 13.610 -0.315 -5.613 1.00 75.56 276 SER A O 1
ATOM 2082 N N . HIS A 1 277 ? 13.501 1.922 -5.479 1.00 83.56 277 HIS A N 1
ATOM 2083 C CA . HIS A 1 277 ? 14.758 2.052 -4.756 1.00 83.56 277 HIS A CA 1
ATOM 2084 C C . HIS A 1 277 ? 14.604 1.646 -3.282 1.00 83.56 277 HIS A C 1
ATOM 2086 O O . HIS A 1 277 ? 13.914 2.309 -2.499 1.00 83.56 277 HIS A O 1
ATOM 2092 N N . TRP A 1 278 ? 15.321 0.585 -2.897 1.00 83.75 278 TRP A N 1
ATOM 2093 C CA . TRP A 1 278 ? 15.333 -0.001 -1.549 1.00 83.75 278 TRP A CA 1
ATOM 2094 C C . TRP A 1 278 ? 15.627 1.024 -0.446 1.00 83.75 278 TRP A C 1
ATOM 2096 O O . TRP A 1 278 ? 15.030 0.957 0.623 1.00 83.75 278 TRP A O 1
ATOM 2106 N N . GLY A 1 279 ? 16.486 2.016 -0.714 1.00 84.50 279 GLY A N 1
ATOM 2107 C CA . GLY A 1 279 ? 16.903 2.995 0.293 1.00 84.50 279 GLY A CA 1
ATOM 2108 C C . GLY A 1 279 ? 15.750 3.829 0.851 1.00 84.50 279 GLY A C 1
ATOM 2109 O O . GLY A 1 279 ? 15.773 4.188 2.021 1.00 84.50 279 GLY A O 1
ATOM 2110 N N . SER A 1 280 ? 14.709 4.092 0.051 1.00 79.06 280 SER A N 1
ATOM 2111 C CA . SER A 1 280 ? 13.541 4.826 0.551 1.00 79.06 280 SER A CA 1
ATOM 2112 C C . SER A 1 280 ? 12.680 3.988 1.496 1.00 79.06 280 SER A C 1
ATOM 2114 O O . SER A 1 280 ? 12.137 4.526 2.456 1.00 79.06 280 SER A O 1
ATOM 2116 N N . VAL A 1 281 ? 12.597 2.677 1.245 1.00 84.94 281 VAL A N 1
ATOM 2117 C CA . VAL A 1 281 ? 11.880 1.726 2.101 1.00 84.94 281 VAL A CA 1
ATOM 2118 C C . VAL A 1 281 ? 12.651 1.511 3.397 1.00 84.94 281 VAL A C 1
ATOM 2120 O O . VAL A 1 281 ? 12.057 1.589 4.462 1.00 84.94 281 VAL A O 1
ATOM 2123 N N . VAL A 1 282 ? 13.972 1.318 3.323 1.00 87.50 282 VAL A N 1
ATOM 2124 C CA . VAL A 1 282 ? 14.823 1.155 4.513 1.00 87.50 282 VAL A CA 1
ATOM 2125 C C . VAL A 1 282 ? 14.801 2.405 5.385 1.00 87.50 282 VAL A C 1
ATOM 2127 O O . VAL A 1 282 ? 14.597 2.295 6.586 1.00 87.50 282 VAL A O 1
ATOM 2130 N N . LEU A 1 283 ? 14.950 3.600 4.807 1.00 85.12 283 LEU A N 1
ATOM 2131 C CA . LEU A 1 283 ? 14.890 4.831 5.595 1.00 85.12 283 LEU A CA 1
ATOM 2132 C C . LEU A 1 283 ? 13.497 5.040 6.205 1.00 85.12 283 LEU A C 1
ATOM 2134 O O . LEU A 1 283 ? 13.394 5.348 7.387 1.00 85.12 283 LEU A O 1
ATOM 2138 N N . GLY A 1 284 ? 12.432 4.800 5.432 1.00 83.06 284 GLY A N 1
ATOM 2139 C CA . GLY A 1 284 ? 11.065 4.824 5.953 1.00 83.06 284 GLY A CA 1
ATOM 2140 C C . GLY A 1 284 ? 10.861 3.836 7.104 1.00 83.06 284 GLY A C 1
ATOM 2141 O O . GLY A 1 284 ? 10.236 4.189 8.099 1.00 83.06 284 GLY A O 1
ATOM 2142 N N . GLN A 1 285 ? 11.453 2.644 7.007 1.00 87.38 285 GLN A N 1
ATOM 2143 C CA . GLN A 1 285 ? 11.423 1.635 8.060 1.00 87.38 285 GLN A CA 1
ATOM 2144 C C . GLN A 1 285 ? 12.161 2.090 9.317 1.00 87.38 285 GLN A C 1
ATOM 2146 O O . GLN A 1 285 ? 11.637 1.925 10.411 1.00 87.38 285 GLN A O 1
ATOM 2151 N N . LEU A 1 286 ? 13.350 2.680 9.184 1.00 87.25 286 LEU A N 1
ATOM 2152 C CA . LEU A 1 286 ? 14.097 3.206 10.329 1.00 87.25 286 LEU A CA 1
ATOM 2153 C C . LEU A 1 286 ? 13.315 4.313 11.041 1.00 87.25 286 LEU A C 1
ATOM 2155 O O . LEU A 1 286 ? 13.225 4.305 12.265 1.00 87.25 286 LEU A O 1
ATOM 2159 N N . CYS A 1 287 ? 12.689 5.218 10.283 1.00 84.69 287 CYS A N 1
ATOM 2160 C CA . CYS A 1 287 ? 11.806 6.236 10.846 1.00 84.69 287 CYS A CA 1
ATOM 2161 C C . CYS A 1 287 ? 10.594 5.612 11.552 1.00 84.69 287 CYS A C 1
ATOM 2163 O O . CYS A 1 287 ? 10.245 6.046 12.644 1.00 84.69 287 CYS A O 1
ATOM 2165 N N . ALA A 1 288 ? 9.970 4.590 10.959 1.00 83.38 288 ALA A N 1
ATOM 2166 C CA . ALA A 1 288 ? 8.827 3.904 11.554 1.00 83.38 288 ALA A CA 1
ATOM 2167 C C . ALA A 1 288 ? 9.207 3.149 12.838 1.00 83.38 288 ALA A C 1
ATOM 2169 O O . ALA A 1 288 ? 8.466 3.205 13.812 1.00 83.38 288 ALA A O 1
ATOM 2170 N N . VAL A 1 289 ? 10.374 2.499 12.870 1.00 86.88 289 VAL A N 1
ATOM 2171 C CA . VAL A 1 289 ? 10.909 1.824 14.062 1.00 86.88 289 VAL A CA 1
ATOM 2172 C C . VAL A 1 289 ? 11.188 2.833 15.169 1.00 86.88 289 VAL A C 1
ATOM 2174 O O . VAL A 1 289 ? 10.672 2.659 16.265 1.00 86.88 289 VAL A O 1
ATOM 2177 N N . ALA A 1 290 ? 11.937 3.902 14.877 1.00 84.75 290 ALA A N 1
ATOM 2178 C CA . ALA A 1 290 ? 12.236 4.955 15.849 1.00 84.75 290 ALA A CA 1
ATOM 2179 C C . ALA A 1 290 ? 10.960 5.610 16.388 1.00 84.75 290 ALA A C 1
ATOM 2181 O O . ALA A 1 290 ? 10.862 5.939 17.566 1.00 84.75 290 ALA A O 1
ATOM 2182 N N . PHE A 1 291 ? 9.961 5.779 15.525 1.00 81.19 291 PHE A N 1
ATOM 2183 C CA . PHE A 1 291 ? 8.670 6.271 15.954 1.00 81.19 291 PHE A CA 1
ATOM 2184 C C . PHE A 1 291 ? 7.982 5.281 16.896 1.00 81.19 291 PHE A C 1
ATOM 2186 O O . PHE A 1 291 ? 7.552 5.672 17.974 1.00 81.19 291 PHE A O 1
ATOM 2193 N N . VAL A 1 292 ? 7.845 4.012 16.500 1.00 80.81 292 VAL A N 1
ATOM 2194 C CA . VAL A 1 292 ? 7.110 3.007 17.281 1.00 80.81 292 VAL A CA 1
ATOM 2195 C C . VAL A 1 292 ? 7.782 2.718 18.615 1.00 80.81 292 VAL A C 1
ATOM 2197 O O . VAL A 1 292 ? 7.067 2.459 19.572 1.00 80.81 292 VAL A O 1
ATOM 2200 N N . THR A 1 293 ? 9.108 2.790 18.728 1.00 82.62 293 THR A N 1
ATOM 2201 C CA . THR A 1 293 ? 9.781 2.662 20.030 1.00 82.62 293 THR A CA 1
ATOM 2202 C C . THR A 1 293 ? 9.423 3.822 20.954 1.00 82.62 293 THR A C 1
ATOM 2204 O O . THR A 1 293 ? 8.929 3.599 22.058 1.00 82.62 293 THR A O 1
ATOM 2207 N N . VAL A 1 294 ? 9.553 5.066 20.481 1.00 80.75 294 VAL A N 1
ATOM 2208 C CA . VAL A 1 294 ? 9.191 6.266 21.260 1.00 80.75 294 VAL A CA 1
ATOM 2209 C C . VAL A 1 294 ? 7.705 6.259 21.637 1.00 80.75 294 VAL A C 1
ATOM 2211 O O . VAL A 1 294 ? 7.350 6.473 22.795 1.00 80.75 294 VAL A O 1
ATOM 2214 N N . ALA A 1 295 ? 6.837 5.965 20.670 1.00 72.00 295 ALA A N 1
ATOM 2215 C CA . ALA A 1 295 ? 5.394 5.850 20.846 1.00 72.00 295 ALA A CA 1
ATOM 2216 C C . ALA A 1 295 ? 5.013 4.722 21.809 1.00 72.00 295 ALA A C 1
ATOM 2218 O O . ALA A 1 295 ? 4.209 4.904 22.721 1.00 72.00 295 ALA A O 1
ATOM 2219 N N . GLY A 1 296 ? 5.605 3.550 21.593 1.00 71.88 296 GLY A N 1
ATOM 2220 C CA . GLY A 1 296 ? 5.311 2.316 22.299 1.00 71.88 296 GLY A CA 1
ATOM 2221 C C . GLY A 1 296 ? 5.648 2.421 23.778 1.00 71.88 296 GLY A C 1
ATOM 2222 O O . GLY A 1 296 ? 4.812 2.044 24.593 1.00 71.88 296 GLY A O 1
ATOM 2223 N N . ARG A 1 297 ? 6.785 3.036 24.145 1.00 72.44 297 ARG A N 1
ATOM 2224 C CA . ARG A 1 297 ? 7.106 3.348 25.554 1.00 72.44 297 ARG A CA 1
ATOM 2225 C C . ARG A 1 297 ? 5.984 4.129 26.234 1.00 72.44 297 ARG A C 1
ATOM 2227 O O . ARG A 1 297 ? 5.646 3.856 27.380 1.00 72.44 297 ARG A O 1
ATOM 2234 N N . GLY A 1 298 ? 5.391 5.086 25.520 1.00 66.44 298 GLY A N 1
ATOM 2235 C CA . GLY A 1 298 ? 4.278 5.886 26.024 1.00 66.44 298 GLY A CA 1
ATOM 2236 C C . GLY A 1 298 ? 2.958 5.115 26.128 1.00 66.44 298 GLY A C 1
ATOM 2237 O O . GLY A 1 298 ? 2.196 5.360 27.064 1.00 66.44 298 GLY A O 1
ATOM 2238 N N . MET A 1 299 ? 2.691 4.197 25.191 1.00 63.47 299 MET A N 1
ATOM 2239 C CA . MET A 1 299 ? 1.441 3.426 25.101 1.00 63.47 299 MET A CA 1
ATOM 2240 C C . MET A 1 299 ? 1.365 2.248 26.078 1.00 63.47 299 MET A C 1
ATOM 2242 O O . MET A 1 299 ? 0.298 1.999 26.637 1.00 63.47 299 MET A O 1
ATOM 2246 N N . LEU A 1 300 ? 2.484 1.554 26.320 1.00 65.06 300 LEU A N 1
ATOM 2247 C CA . LEU A 1 300 ? 2.564 0.422 27.257 1.00 65.06 300 LEU A CA 1
ATOM 2248 C C . LEU A 1 300 ? 2.194 0.802 28.701 1.00 65.06 300 LEU A C 1
ATOM 2250 O O . LEU A 1 300 ? 1.922 -0.070 29.517 1.00 65.06 300 LEU A O 1
ATOM 2254 N N . ALA A 1 301 ? 2.175 2.099 29.012 1.00 61.66 301 ALA A N 1
ATOM 2255 C CA . ALA A 1 301 ? 1.833 2.628 30.323 1.00 61.66 301 ALA A CA 1
ATOM 2256 C C . ALA A 1 301 ? 0.318 2.744 30.600 1.00 61.66 301 ALA A C 1
ATOM 2258 O O . ALA A 1 301 ? -0.032 3.138 31.707 1.00 61.66 301 ALA A O 1
ATOM 2259 N N . VAL A 1 302 ? -0.577 2.493 29.626 1.00 55.62 302 VAL A N 1
ATOM 2260 C CA . VAL A 1 302 ? -2.002 2.887 29.754 1.00 55.62 302 VAL A CA 1
ATOM 2261 C C . VAL A 1 302 ? -3.021 1.790 29.414 1.00 55.62 302 VAL A C 1
ATOM 2263 O O . VAL A 1 302 ? -4.028 1.710 30.101 1.00 55.62 302 VAL A O 1
ATOM 2266 N N . ASN A 1 303 ? -2.807 0.942 28.401 1.00 52.16 303 ASN A N 1
ATOM 2267 C CA . ASN A 1 303 ? -3.781 -0.086 27.978 1.00 52.16 303 ASN A CA 1
ATOM 2268 C C . ASN A 1 303 ? -3.071 -1.347 27.475 1.00 52.16 303 ASN A C 1
ATOM 2270 O O . ASN A 1 303 ? -1.968 -1.203 26.948 1.00 52.16 303 ASN A O 1
ATOM 2274 N N . ASP A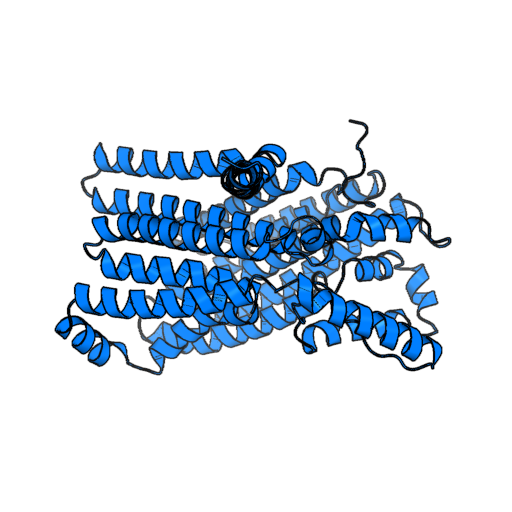 1 304 ? -3.715 -2.525 27.617 1.00 62.06 304 ASP A N 1
ATOM 2275 C CA . ASP A 1 304 ? -3.218 -3.883 27.283 1.00 62.06 304 ASP A CA 1
ATOM 2276 C C . ASP A 1 304 ? -1.899 -3.874 26.477 1.00 62.06 304 ASP A C 1
ATOM 2278 O O . ASP A 1 304 ? -1.900 -3.881 25.234 1.00 62.06 304 ASP A O 1
ATOM 2282 N N . PRO A 1 305 ? -0.759 -3.790 27.189 1.00 63.59 305 PRO A N 1
ATOM 2283 C CA . PRO A 1 305 ? 0.518 -3.429 26.591 1.00 63.59 305 PRO A CA 1
ATOM 2284 C C . PRO A 1 305 ? 0.965 -4.441 25.534 1.00 63.59 305 PRO A C 1
ATOM 2286 O O . PRO A 1 305 ? 1.605 -4.101 24.536 1.00 63.59 305 PRO A O 1
ATOM 2289 N N . GLN A 1 306 ? 0.601 -5.705 25.727 1.00 68.12 306 GLN A N 1
ATOM 2290 C CA . GLN A 1 306 ? 1.118 -6.805 24.931 1.00 68.12 306 GLN A CA 1
ATOM 2291 C C . GLN A 1 306 ? 0.355 -6.954 23.613 1.00 68.12 306 GLN A C 1
ATOM 2293 O O . GLN A 1 306 ? 0.968 -7.170 22.562 1.00 68.12 306 GLN A O 1
ATOM 2298 N N . GLY A 1 307 ? -0.973 -6.788 23.632 1.00 70.19 307 GLY A N 1
ATOM 2299 C CA . GLY A 1 307 ? -1.829 -6.884 22.451 1.00 70.19 307 GLY A CA 1
ATOM 2300 C C . GLY A 1 307 ? -1.367 -5.964 21.319 1.00 70.19 307 GLY A C 1
ATOM 2301 O O . GLY A 1 307 ? -1.038 -6.426 20.214 1.00 70.19 307 GLY A O 1
ATOM 2302 N N . MET A 1 308 ? -1.280 -4.673 21.645 1.00 71.31 308 MET A N 1
ATOM 2303 C CA . MET A 1 308 ? -0.963 -3.585 20.719 1.00 71.31 308 MET A CA 1
ATOM 2304 C C . MET A 1 308 ? 0.502 -3.584 20.282 1.00 71.31 308 MET A C 1
ATOM 2306 O O . MET A 1 308 ? 0.776 -3.468 19.086 1.00 71.31 308 MET A O 1
ATOM 2310 N N . ALA A 1 309 ? 1.449 -3.777 21.205 1.00 76.69 309 ALA A N 1
ATOM 2311 C CA . ALA A 1 309 ? 2.872 -3.793 20.868 1.00 76.69 309 ALA A CA 1
ATOM 2312 C C . ALA A 1 309 ? 3.218 -4.910 19.874 1.00 76.69 309 ALA A C 1
ATOM 2314 O O . ALA A 1 309 ? 3.921 -4.663 18.892 1.00 76.69 309 ALA A O 1
ATOM 2315 N N . VAL A 1 310 ? 2.653 -6.113 20.038 1.00 77.62 310 VAL A N 1
ATOM 2316 C CA . VAL A 1 310 ? 2.863 -7.194 19.064 1.00 77.62 310 VAL A CA 1
ATOM 2317 C C . VAL A 1 310 ? 2.254 -6.839 17.706 1.00 77.62 310 VAL A C 1
ATOM 2319 O O . VAL A 1 310 ? 2.880 -7.115 16.681 1.00 77.62 310 VAL A O 1
ATOM 2322 N N . MET A 1 311 ? 1.071 -6.210 17.653 1.00 75.94 311 MET A N 1
ATOM 2323 C CA . MET A 1 311 ? 0.485 -5.774 16.377 1.00 75.94 311 MET A CA 1
ATOM 2324 C C . MET A 1 311 ? 1.357 -4.732 15.673 1.00 75.94 311 MET A C 1
ATOM 2326 O O . MET A 1 311 ? 1.579 -4.844 14.464 1.00 75.94 311 MET A O 1
ATOM 2330 N N . PHE A 1 312 ? 1.909 -3.765 16.409 1.00 79.31 312 PHE A N 1
ATOM 2331 C CA . PHE A 1 312 ? 2.831 -2.781 15.846 1.00 79.31 312 PHE A CA 1
ATOM 2332 C C . PHE A 1 312 ? 4.104 -3.426 15.324 1.00 79.31 312 PHE A C 1
ATOM 2334 O O . PHE A 1 312 ? 4.470 -3.185 14.177 1.00 79.31 312 PHE A O 1
ATOM 2341 N N . CYS A 1 313 ? 4.742 -4.290 16.114 1.00 84.38 313 CYS A N 1
ATOM 2342 C CA . CYS A 1 313 ? 5.937 -5.003 15.683 1.00 84.38 313 CYS A CA 1
ATOM 2343 C C . CYS A 1 313 ? 5.659 -5.871 14.447 1.00 84.38 313 CYS A C 1
ATOM 2345 O O . CYS A 1 313 ? 6.416 -5.839 13.482 1.00 84.38 313 CYS A O 1
ATOM 2347 N N . THR A 1 314 ? 4.535 -6.587 14.418 1.00 83.25 314 THR A N 1
ATOM 2348 C CA . THR A 1 314 ? 4.138 -7.409 13.263 1.00 83.25 314 THR A CA 1
ATOM 2349 C C . THR A 1 314 ? 3.917 -6.549 12.017 1.00 83.25 314 THR A C 1
ATOM 2351 O O . THR A 1 314 ? 4.385 -6.886 10.928 1.00 83.25 314 THR A O 1
ATOM 2354 N N . THR A 1 315 ? 3.255 -5.401 12.171 1.00 81.81 315 THR A N 1
ATOM 2355 C CA . THR A 1 315 ? 2.997 -4.461 11.072 1.00 81.81 315 THR A CA 1
ATOM 2356 C C . THR A 1 315 ? 4.293 -3.837 10.560 1.00 81.81 315 THR A C 1
ATOM 2358 O O . THR A 1 315 ? 4.528 -3.833 9.351 1.00 81.81 315 THR A O 1
ATOM 2361 N N . LEU A 1 316 ? 5.159 -3.371 11.465 1.00 85.69 316 LEU A N 1
ATOM 2362 C CA . LEU A 1 316 ? 6.491 -2.852 11.152 1.00 85.69 316 LEU A CA 1
ATOM 2363 C C . LEU A 1 316 ? 7.349 -3.871 10.417 1.00 85.69 316 LEU A C 1
ATOM 2365 O O . LEU A 1 316 ? 8.135 -3.494 9.556 1.00 85.69 316 LEU A O 1
ATOM 2369 N N . LEU A 1 317 ? 7.219 -5.147 10.756 1.00 89.31 317 LEU A N 1
ATOM 2370 C CA . LEU A 1 317 ? 7.968 -6.206 10.111 1.00 89.31 317 LEU A CA 1
ATOM 2371 C C . LEU A 1 317 ? 7.450 -6.455 8.693 1.00 89.31 317 LEU A C 1
ATOM 2373 O O . LEU A 1 317 ? 8.208 -6.374 7.731 1.00 89.31 317 LEU A O 1
ATOM 2377 N N . VAL A 1 318 ? 6.154 -6.737 8.547 1.00 85.75 318 VAL A N 1
ATOM 2378 C CA . VAL A 1 318 ? 5.577 -7.257 7.298 1.00 85.75 318 VAL A CA 1
ATOM 2379 C C . VAL A 1 318 ? 5.365 -6.161 6.246 1.00 85.75 318 VAL A C 1
ATOM 2381 O O . VAL A 1 318 ? 5.685 -6.362 5.071 1.00 85.75 318 VAL A O 1
ATOM 2384 N N . MET A 1 319 ? 4.871 -4.983 6.636 1.00 83.94 319 MET A N 1
ATOM 2385 C CA . MET A 1 319 ? 4.512 -3.919 5.689 1.00 83.94 319 MET A CA 1
ATOM 2386 C C . MET A 1 319 ? 5.646 -3.440 4.771 1.00 83.94 319 MET A C 1
ATOM 2388 O O . MET A 1 319 ? 5.410 -3.389 3.561 1.00 83.94 319 MET A O 1
ATOM 2392 N N . PRO A 1 320 ? 6.867 -3.107 5.238 1.00 88.19 320 PRO A N 1
ATOM 2393 C CA . PRO A 1 320 ? 7.935 -2.639 4.346 1.00 88.19 320 PRO A CA 1
ATOM 2394 C C . PRO A 1 320 ? 8.298 -3.676 3.277 1.00 88.19 320 PRO A C 1
ATOM 2396 O O . PRO A 1 320 ? 8.593 -3.309 2.138 1.00 88.19 320 PRO A O 1
ATOM 2399 N N . MET A 1 321 ? 8.227 -4.968 3.610 1.00 89.75 321 MET A N 1
ATOM 2400 C CA . MET A 1 321 ? 8.489 -6.052 2.666 1.00 89.75 321 MET A CA 1
ATOM 2401 C C . MET A 1 321 ? 7.409 -6.118 1.591 1.00 89.75 321 MET A C 1
ATOM 2403 O O . MET A 1 321 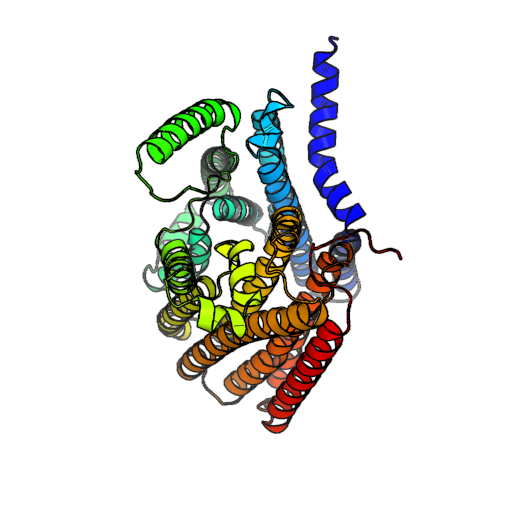? 7.725 -6.121 0.402 1.00 89.75 321 MET A O 1
ATOM 2407 N N . LEU A 1 322 ? 6.136 -6.107 1.993 1.00 86.12 322 LEU A N 1
ATOM 2408 C CA . LEU A 1 322 ? 5.014 -6.143 1.055 1.00 86.12 322 LEU A CA 1
ATOM 2409 C C . LEU A 1 322 ? 4.979 -4.908 0.159 1.00 86.12 322 LEU A C 1
ATOM 2411 O O . LEU A 1 322 ? 4.779 -5.035 -1.050 1.00 86.12 322 LEU A O 1
ATOM 2415 N N . LEU A 1 323 ? 5.233 -3.727 0.728 1.00 83.94 323 LEU A N 1
ATOM 2416 C CA . LEU A 1 323 ? 5.336 -2.476 -0.016 1.00 83.94 323 LEU A CA 1
ATOM 2417 C C . LEU A 1 323 ? 6.499 -2.512 -1.008 1.00 83.94 323 LEU A C 1
ATOM 2419 O O . LEU A 1 323 ? 6.327 -2.084 -2.147 1.00 83.94 323 LEU A O 1
ATOM 2423 N N . HIS A 1 324 ? 7.659 -3.053 -0.620 1.00 88.75 324 HIS A N 1
ATOM 2424 C CA . HIS A 1 324 ? 8.793 -3.193 -1.531 1.00 88.75 324 HIS A CA 1
ATOM 2425 C C . HIS A 1 324 ? 8.471 -4.135 -2.693 1.00 88.75 324 HIS A C 1
ATOM 2427 O O . HIS A 1 324 ? 8.677 -3.764 -3.850 1.00 88.75 324 HIS A O 1
ATOM 2433 N N . VAL A 1 325 ? 7.915 -5.317 -2.403 1.00 88.88 325 VAL A N 1
ATOM 2434 C CA . VAL A 1 325 ? 7.496 -6.270 -3.438 1.00 88.88 325 VAL A CA 1
ATOM 2435 C C . VAL A 1 325 ? 6.487 -5.605 -4.368 1.00 88.88 325 VAL A C 1
ATOM 2437 O O . VAL A 1 325 ? 6.714 -5.536 -5.573 1.00 88.88 325 VAL A O 1
ATOM 2440 N N . HIS A 1 326 ? 5.421 -5.024 -3.821 1.00 84.00 326 HIS A N 1
ATOM 2441 C CA . HIS A 1 326 ? 4.389 -4.347 -4.597 1.00 84.00 326 HIS A CA 1
ATOM 2442 C C . HIS A 1 326 ? 4.942 -3.209 -5.470 1.00 84.00 326 HIS A C 1
ATOM 2444 O O . HIS A 1 326 ? 4.567 -3.095 -6.641 1.00 84.00 326 HIS A O 1
ATOM 2450 N N . ALA A 1 327 ? 5.855 -2.392 -4.936 1.00 83.06 327 ALA A N 1
ATOM 2451 C CA . ALA A 1 327 ? 6.486 -1.298 -5.666 1.00 83.06 327 ALA A CA 1
ATOM 2452 C C . ALA A 1 327 ? 7.316 -1.810 -6.850 1.00 83.06 327 ALA A C 1
ATOM 2454 O O . ALA A 1 327 ? 7.199 -1.270 -7.950 1.00 83.06 327 ALA A O 1
ATOM 2455 N N . VAL A 1 328 ? 8.097 -2.880 -6.660 1.00 86.31 328 VAL A N 1
ATOM 2456 C CA . VAL A 1 328 ? 8.856 -3.508 -7.750 1.00 86.31 328 VAL A CA 1
ATOM 2457 C C . VAL A 1 328 ? 7.907 -4.061 -8.809 1.00 86.31 328 VAL A C 1
ATOM 2459 O O . VAL A 1 328 ? 8.066 -3.737 -9.980 1.00 86.31 328 VAL A O 1
ATOM 2462 N N . LEU A 1 329 ? 6.882 -4.830 -8.433 1.00 84.94 329 LEU A N 1
ATOM 2463 C CA . LEU A 1 329 ? 5.934 -5.412 -9.395 1.00 84.94 329 LEU A CA 1
ATOM 2464 C C . LEU A 1 329 ? 5.187 -4.345 -10.202 1.00 84.94 329 LEU A C 1
ATOM 2466 O O . LEU A 1 329 ? 5.007 -4.475 -11.414 1.00 84.94 329 LEU A O 1
ATOM 2470 N N . THR A 1 330 ? 4.783 -3.266 -9.537 1.00 79.81 330 THR A N 1
ATOM 2471 C CA . THR A 1 330 ? 4.096 -2.144 -10.178 1.00 79.81 330 THR A CA 1
ATOM 2472 C C . THR A 1 330 ? 5.029 -1.396 -11.125 1.00 79.81 330 THR A C 1
ATOM 2474 O O . THR A 1 330 ? 4.637 -1.107 -12.256 1.00 79.81 330 THR A O 1
ATOM 2477 N N . ALA A 1 331 ? 6.275 -1.139 -10.718 1.00 80.94 331 ALA A N 1
ATOM 2478 C CA . ALA A 1 331 ? 7.283 -0.526 -11.579 1.00 80.94 331 ALA A CA 1
ATOM 2479 C C . ALA A 1 331 ? 7.590 -1.399 -12.804 1.00 80.94 331 ALA A C 1
ATOM 2481 O O . ALA A 1 331 ? 7.649 -0.896 -13.925 1.00 80.94 331 ALA A O 1
ATOM 2482 N N . MET A 1 332 ? 7.696 -2.717 -12.614 1.00 83.12 332 MET A N 1
ATOM 2483 C CA . MET A 1 332 ? 7.915 -3.674 -13.699 1.00 83.12 332 MET A CA 1
ATOM 2484 C C . MET A 1 332 ? 6.815 -3.589 -14.758 1.00 83.12 332 MET A C 1
ATOM 2486 O O . MET A 1 332 ? 7.111 -3.579 -15.949 1.00 83.12 332 MET A O 1
ATOM 2490 N N . HIS A 1 333 ? 5.554 -3.467 -14.339 1.00 79.50 333 HIS A N 1
ATOM 2491 C CA . HIS A 1 333 ? 4.434 -3.317 -15.265 1.00 79.50 333 HIS A CA 1
ATOM 2492 C C . HIS A 1 333 ? 4.381 -1.919 -15.906 1.00 79.50 333 HIS A C 1
ATOM 2494 O O . HIS A 1 333 ? 4.064 -1.795 -17.092 1.00 79.50 333 HIS A O 1
ATOM 2500 N N . ARG A 1 334 ? 4.650 -0.859 -15.134 1.00 75.75 334 ARG A N 1
ATOM 2501 C CA . ARG A 1 334 ? 4.562 0.534 -15.602 1.00 75.75 334 ARG A CA 1
ATOM 2502 C C . ARG A 1 334 ? 5.604 0.831 -16.679 1.00 75.75 334 ARG A C 1
ATOM 2504 O O . ARG A 1 334 ? 5.258 1.398 -17.708 1.00 75.75 334 ARG A O 1
ATOM 2511 N N . TYR A 1 335 ? 6.841 0.385 -16.476 1.00 77.19 335 TYR A N 1
ATOM 2512 C CA . TYR A 1 335 ? 7.982 0.701 -17.339 1.00 77.19 335 TYR A CA 1
ATOM 2513 C C . TYR A 1 335 ? 8.289 -0.396 -18.372 1.00 77.19 335 TYR A C 1
ATOM 2515 O O . TYR A 1 335 ? 9.420 -0.538 -18.828 1.00 77.19 335 TYR A O 1
ATOM 2523 N N . ARG A 1 336 ? 7.283 -1.186 -18.780 1.00 78.50 336 ARG A N 1
ATOM 2524 C CA . ARG A 1 336 ? 7.461 -2.301 -19.734 1.00 78.50 336 ARG A CA 1
ATOM 2525 C C . ARG A 1 336 ? 8.039 -1.875 -21.092 1.00 78.50 336 ARG A C 1
ATOM 2527 O O . ARG A 1 336 ? 8.825 -2.611 -21.679 1.00 78.50 336 ARG A O 1
ATOM 2534 N N . ALA A 1 337 ? 7.657 -0.696 -21.589 1.00 74.06 337 ALA A N 1
ATOM 2535 C CA . ALA A 1 337 ? 8.137 -0.177 -22.870 1.00 74.06 337 ALA A CA 1
ATOM 2536 C C . ALA A 1 337 ? 9.602 0.268 -22.770 1.00 74.06 337 ALA A C 1
ATOM 2538 O O . ALA A 1 337 ? 10.416 -0.069 -23.623 1.00 74.06 337 ALA A O 1
ATOM 2539 N N . GLU A 1 338 ? 9.961 0.938 -21.675 1.00 76.00 338 GLU A N 1
ATOM 2540 C CA . GLU A 1 338 ? 11.342 1.338 -21.387 1.00 76.00 338 GLU A CA 1
ATOM 2541 C C . GLU A 1 338 ? 12.250 0.115 -21.208 1.00 76.00 338 GLU A C 1
ATOM 2543 O O . GLU A 1 338 ? 13.361 0.091 -21.728 1.00 76.00 338 GLU A O 1
ATOM 2548 N N . GLN A 1 339 ? 11.757 -0.948 -20.564 1.00 80.00 339 GLN A N 1
ATOM 2549 C CA . GLN A 1 339 ? 12.468 -2.229 -20.480 1.00 80.00 339 GLN A CA 1
ATOM 2550 C C . GLN A 1 339 ? 12.741 -2.836 -21.862 1.00 80.00 339 GLN A C 1
ATOM 2552 O O . GLN A 1 339 ? 13.821 -3.386 -22.078 1.00 80.00 339 GLN A O 1
ATOM 2557 N N . ALA A 1 340 ? 11.784 -2.745 -22.794 1.00 78.94 340 ALA A N 1
ATOM 2558 C CA . ALA A 1 340 ? 11.967 -3.226 -24.162 1.00 78.94 340 ALA A CA 1
ATOM 2559 C C . ALA A 1 340 ? 13.029 -2.402 -24.908 1.00 78.94 340 ALA A C 1
ATOM 2561 O O . ALA A 1 340 ? 13.919 -2.978 -25.526 1.00 78.94 340 ALA A O 1
ATOM 2562 N N . LEU A 1 341 ? 12.991 -1.071 -24.782 1.00 78.38 341 LEU A N 1
ATOM 2563 C CA . LEU A 1 341 ? 13.984 -0.174 -25.384 1.00 78.38 341 LEU A CA 1
ATOM 2564 C C . LEU A 1 341 ? 15.391 -0.412 -24.827 1.00 78.38 341 LEU A C 1
ATOM 2566 O O . LEU A 1 341 ? 16.353 -0.484 -25.586 1.00 78.38 341 LEU A O 1
ATOM 2570 N N . LEU A 1 342 ? 15.520 -0.606 -23.513 1.00 74.69 342 LEU A N 1
ATOM 2571 C CA . LEU A 1 342 ? 16.805 -0.896 -22.872 1.00 74.69 342 LEU A CA 1
ATOM 2572 C C . LEU A 1 342 ? 17.432 -2.213 -23.354 1.00 74.69 342 LEU A C 1
ATOM 2574 O O . LEU A 1 342 ? 18.651 -2.365 -23.286 1.00 74.69 342 LEU A O 1
ATOM 2578 N N . ARG A 1 343 ? 16.627 -3.157 -23.854 1.00 74.56 343 ARG A N 1
ATOM 2579 C CA . ARG A 1 343 ? 17.122 -4.402 -24.456 1.00 74.56 343 ARG A CA 1
ATOM 2580 C C . ARG A 1 343 ? 17.705 -4.187 -25.852 1.00 74.56 343 ARG A C 1
ATOM 2582 O O . ARG A 1 343 ? 18.605 -4.919 -26.237 1.00 74.56 343 ARG A O 1
ATOM 2589 N N . LEU A 1 344 ? 17.216 -3.194 -26.589 1.00 79.44 344 LEU A N 1
ATOM 2590 C CA . LEU A 1 344 ? 17.757 -2.846 -27.906 1.00 79.44 344 LEU A CA 1
ATOM 2591 C C . LEU A 1 344 ? 19.123 -2.151 -27.804 1.00 79.44 344 LEU A C 1
ATOM 2593 O O . LEU A 1 344 ? 19.767 -1.906 -28.820 1.00 79.44 344 LEU A O 1
ATOM 2597 N N . ALA A 1 345 ? 19.588 -1.843 -26.589 1.00 77.69 345 ALA A N 1
ATOM 2598 C CA . ALA A 1 345 ? 20.912 -1.286 -26.385 1.00 77.69 345 ALA A CA 1
ATOM 2599 C C . ALA A 1 345 ? 22.000 -2.309 -26.780 1.00 77.69 345 ALA A C 1
ATOM 2601 O O . ALA A 1 345 ? 21.948 -3.459 -26.338 1.00 77.69 345 ALA A O 1
ATOM 2602 N N . PRO A 1 346 ? 23.051 -1.887 -27.507 1.00 70.38 346 PRO A N 1
ATOM 2603 C CA . PRO A 1 346 ? 24.078 -2.778 -28.066 1.00 70.38 346 PRO A CA 1
ATOM 2604 C C . PRO A 1 346 ? 24.899 -3.544 -27.011 1.00 70.38 346 PRO A C 1
ATOM 2606 O O . PRO A 1 346 ? 25.643 -4.459 -27.340 1.00 70.38 346 PRO A O 1
ATOM 2609 N N . ALA A 1 347 ? 24.766 -3.191 -25.728 1.00 73.44 347 ALA A N 1
ATOM 2610 C CA . ALA A 1 347 ? 25.454 -3.831 -24.607 1.00 73.44 347 ALA A CA 1
ATOM 2611 C C . ALA A 1 347 ? 24.559 -4.766 -23.765 1.00 73.44 347 ALA A C 1
ATOM 2613 O O . ALA A 1 347 ? 24.969 -5.173 -22.664 1.00 73.44 347 ALA A O 1
ATOM 2614 N N . ALA A 1 348 ? 23.342 -5.080 -24.229 1.00 72.88 348 ALA A N 1
ATOM 2615 C CA . ALA A 1 348 ? 22.415 -5.949 -23.512 1.00 72.88 348 ALA A CA 1
ATOM 2616 C C . ALA A 1 348 ? 23.012 -7.365 -23.332 1.00 72.88 348 ALA A C 1
ATOM 2618 O O . ALA A 1 348 ? 23.469 -7.967 -24.301 1.00 72.88 348 ALA A O 1
ATOM 2619 N N . PRO A 1 349 ? 23.072 -7.897 -22.096 1.00 78.00 349 PRO A N 1
ATOM 2620 C CA . PRO A 1 349 ? 23.600 -9.237 -21.846 1.00 78.00 349 PRO A CA 1
ATOM 2621 C C . PRO A 1 349 ? 22.665 -10.334 -22.373 1.00 78.00 349 PRO A C 1
ATOM 2623 O O . PRO A 1 349 ? 21.463 -10.113 -22.526 1.00 78.00 349 PRO A O 1
ATOM 2626 N N . ASP A 1 350 ? 23.220 -11.536 -22.560 1.00 83.94 350 ASP A N 1
ATOM 2627 C CA . ASP A 1 350 ? 22.443 -12.749 -22.837 1.00 83.94 350 ASP A CA 1
ATOM 2628 C C . ASP A 1 350 ? 21.349 -12.987 -21.777 1.00 83.94 350 ASP A C 1
ATOM 2630 O O . ASP A 1 350 ? 21.494 -12.616 -20.607 1.00 83.94 350 ASP A O 1
ATOM 2634 N N . ALA A 1 351 ? 20.252 -13.628 -22.179 1.00 81.81 351 ALA A N 1
ATOM 2635 C CA . ALA A 1 351 ? 19.042 -13.744 -21.385 1.00 81.81 351 ALA A CA 1
ATOM 2636 C C . ALA A 1 351 ? 19.220 -14.496 -20.063 1.00 81.81 351 ALA A C 1
ATOM 2638 O O . ALA A 1 351 ? 18.695 -14.054 -19.035 1.00 81.81 351 ALA A O 1
ATOM 2639 N N . ALA A 1 352 ? 19.987 -15.587 -20.054 1.00 84.69 352 ALA A N 1
ATOM 2640 C CA . ALA A 1 352 ? 20.223 -16.358 -18.837 1.00 84.69 352 ALA A CA 1
ATOM 2641 C C . ALA A 1 352 ? 21.090 -15.565 -17.848 1.00 84.69 352 ALA A C 1
ATOM 2643 O O . ALA A 1 352 ? 20.792 -15.487 -16.651 1.00 84.69 352 ALA A O 1
ATOM 2644 N N . THR A 1 353 ? 22.135 -14.908 -18.360 1.00 86.50 353 THR A N 1
ATOM 2645 C CA . THR A 1 353 ? 23.018 -14.040 -17.565 1.00 86.50 353 THR A CA 1
ATOM 2646 C C . THR A 1 353 ? 22.251 -12.845 -17.009 1.00 86.50 353 THR A C 1
ATOM 2648 O O . THR A 1 353 ? 22.392 -12.504 -15.831 1.00 86.50 353 THR A O 1
ATOM 2651 N N . PHE A 1 354 ? 21.387 -12.248 -17.830 1.00 85.25 354 PHE A N 1
ATOM 2652 C CA . PHE A 1 354 ? 20.512 -11.163 -17.428 1.00 85.25 354 PHE A CA 1
ATOM 2653 C C . PHE A 1 354 ? 19.592 -11.584 -16.278 1.00 85.25 354 PHE A C 1
ATOM 2655 O O . PHE A 1 354 ? 19.600 -10.939 -15.232 1.00 85.25 354 PHE A O 1
ATOM 2662 N N . ASN A 1 355 ? 18.854 -12.687 -16.432 1.00 88.19 355 ASN A N 1
ATOM 2663 C CA . ASN A 1 355 ? 17.908 -13.173 -15.427 1.00 88.19 355 ASN A CA 1
ATOM 2664 C C . ASN A 1 355 ? 18.594 -13.520 -14.101 1.00 88.19 355 ASN A C 1
ATOM 2666 O O . ASN A 1 355 ? 18.068 -13.183 -13.040 1.00 88.19 355 ASN A O 1
ATOM 2670 N N . ARG A 1 356 ? 19.787 -14.130 -14.148 1.00 88.50 356 ARG A N 1
ATOM 2671 C CA . ARG A 1 356 ? 20.598 -14.412 -12.951 1.00 88.50 356 ARG A CA 1
ATOM 2672 C C . ARG A 1 356 ? 20.987 -13.133 -12.219 1.00 88.50 356 ARG A C 1
ATOM 2674 O O . ARG A 1 356 ? 20.740 -13.021 -11.021 1.00 88.50 356 ARG A O 1
ATOM 2681 N N . GLN A 1 357 ? 21.569 -12.164 -12.928 1.00 88.06 357 GLN A N 1
ATOM 2682 C CA . GLN A 1 357 ? 21.991 -10.896 -12.326 1.00 88.06 357 GLN A CA 1
ATOM 2683 C C . GLN A 1 357 ? 20.790 -10.095 -11.811 1.00 88.06 357 GLN A C 1
ATOM 2685 O O . GLN A 1 357 ? 20.832 -9.530 -10.721 1.00 88.06 357 GLN A O 1
ATOM 2690 N N . PHE A 1 358 ? 19.700 -10.064 -12.573 1.00 87.56 358 PHE A N 1
ATOM 2691 C CA . PHE A 1 358 ? 18.482 -9.354 -12.211 1.00 87.56 358 PHE A CA 1
ATOM 2692 C C . PHE A 1 358 ? 17.822 -9.963 -10.968 1.00 87.56 358 PHE A C 1
ATOM 2694 O O . PHE A 1 358 ? 17.575 -9.244 -9.999 1.00 87.56 358 PHE A O 1
ATOM 2701 N N . GLY A 1 359 ? 17.626 -11.285 -10.950 1.00 90.50 359 GLY A N 1
ATOM 2702 C CA . GLY A 1 359 ? 17.106 -12.009 -9.791 1.00 90.50 359 GLY A CA 1
ATOM 2703 C C . GLY A 1 359 ? 17.992 -11.841 -8.555 1.00 90.50 359 GLY A C 1
ATOM 2704 O O . GLY A 1 359 ? 17.481 -11.556 -7.475 1.00 90.50 359 GLY A O 1
ATOM 2705 N N . ALA A 1 360 ? 19.318 -11.914 -8.711 1.00 90.94 360 ALA A N 1
ATOM 2706 C CA . ALA A 1 360 ? 20.259 -11.710 -7.610 1.00 90.94 360 ALA A CA 1
ATOM 2707 C C . ALA A 1 360 ? 20.172 -10.296 -7.018 1.00 90.94 360 ALA A C 1
ATOM 2709 O O . ALA A 1 360 ? 20.148 -10.146 -5.799 1.00 90.94 360 ALA A O 1
ATOM 2710 N N . VAL A 1 361 ? 20.076 -9.250 -7.850 1.00 89.81 361 VAL A N 1
ATOM 2711 C CA . VAL A 1 361 ? 19.958 -7.873 -7.345 1.00 89.81 361 VAL A CA 1
ATOM 2712 C C . VAL A 1 361 ? 18.587 -7.622 -6.710 1.00 89.81 361 VAL A C 1
ATOM 2714 O O . VAL A 1 361 ? 18.519 -6.935 -5.690 1.00 89.81 361 VAL A O 1
ATOM 2717 N N . LEU A 1 362 ? 17.499 -8.171 -7.263 1.00 91.19 362 LEU A N 1
ATOM 2718 C CA . LEU A 1 362 ? 16.177 -8.094 -6.632 1.00 91.19 362 LEU A CA 1
ATOM 2719 C C . LEU A 1 362 ? 16.171 -8.776 -5.263 1.00 91.19 362 LEU A C 1
ATOM 2721 O O . LEU A 1 362 ? 15.714 -8.180 -4.288 1.00 91.19 362 LEU A O 1
ATOM 2725 N N . LEU A 1 363 ? 16.734 -9.982 -5.183 1.00 93.38 363 LEU A N 1
ATOM 2726 C CA . LEU A 1 363 ? 16.861 -10.719 -3.933 1.00 93.38 363 LEU A CA 1
ATOM 2727 C C . LEU A 1 363 ? 17.736 -9.961 -2.934 1.00 93.38 363 LEU A C 1
ATOM 2729 O O . LEU A 1 363 ? 17.337 -9.799 -1.790 1.00 93.38 363 LEU A O 1
ATOM 2733 N N . GLN A 1 364 ? 18.881 -9.424 -3.359 1.00 93.19 364 GLN A N 1
ATOM 2734 C CA . GLN A 1 364 ? 19.751 -8.622 -2.498 1.00 93.19 364 GLN A CA 1
ATOM 2735 C C . GLN A 1 364 ? 19.012 -7.407 -1.921 1.00 93.19 364 GLN A C 1
ATOM 2737 O O . GLN A 1 364 ? 19.094 -7.145 -0.724 1.00 93.19 364 GLN A O 1
ATOM 2742 N N . ARG A 1 365 ? 18.273 -6.661 -2.754 1.00 91.81 365 ARG A N 1
ATOM 2743 C CA . ARG A 1 365 ? 17.478 -5.506 -2.303 1.00 91.81 365 ARG A CA 1
ATOM 2744 C C . ARG A 1 365 ? 16.391 -5.923 -1.315 1.00 91.81 365 ARG A C 1
ATOM 2746 O O . ARG A 1 365 ? 16.223 -5.257 -0.299 1.00 91.81 365 ARG A O 1
ATOM 2753 N N . PHE A 1 366 ? 15.700 -7.026 -1.591 1.00 93.94 366 PHE A N 1
ATOM 2754 C CA . PHE A 1 366 ? 14.693 -7.574 -0.692 1.00 93.94 366 PHE A CA 1
ATOM 2755 C C . PHE A 1 366 ? 15.295 -8.009 0.645 1.00 93.94 366 PHE A C 1
ATOM 2757 O O . PHE A 1 366 ? 14.771 -7.629 1.683 1.00 93.94 366 PHE A O 1
ATOM 2764 N N . LEU A 1 367 ? 16.420 -8.728 0.631 1.00 95.75 367 LEU A N 1
ATOM 2765 C CA . LEU A 1 367 ? 17.120 -9.163 1.840 1.00 95.75 367 LEU A CA 1
ATOM 2766 C C . LEU A 1 367 ? 17.604 -7.978 2.679 1.00 95.75 367 LEU A C 1
ATOM 2768 O O . LEU A 1 367 ? 17.530 -8.046 3.897 1.00 95.75 367 LEU A O 1
ATOM 2772 N N . LEU A 1 368 ? 18.034 -6.874 2.059 1.00 94.62 368 LEU A N 1
ATOM 2773 C CA . LEU A 1 368 ? 18.369 -5.643 2.787 1.00 94.62 368 LEU A CA 1
ATOM 2774 C C . LEU A 1 368 ? 17.144 -5.034 3.482 1.00 94.62 368 LEU A C 1
ATOM 2776 O O . LEU A 1 368 ? 17.241 -4.617 4.633 1.00 94.62 368 LEU A O 1
ATOM 2780 N N . VAL A 1 369 ? 15.993 -4.991 2.801 1.00 94.00 369 VAL A N 1
ATOM 2781 C CA . VAL A 1 369 ? 14.733 -4.511 3.395 1.00 94.00 369 VAL A CA 1
ATOM 2782 C C . VAL A 1 369 ? 14.274 -5.444 4.516 1.00 94.00 369 VAL A C 1
ATOM 2784 O O . VAL A 1 369 ? 13.926 -4.962 5.589 1.00 94.00 369 VAL A O 1
ATOM 2787 N N . TRP A 1 370 ? 14.322 -6.761 4.299 1.00 95.69 370 TRP A N 1
ATOM 2788 C CA . TRP A 1 370 ? 13.995 -7.778 5.298 1.00 95.69 370 TRP A CA 1
ATOM 2789 C C . TRP A 1 370 ? 14.906 -7.672 6.522 1.00 95.69 370 TRP A C 1
ATOM 2791 O O . TRP A 1 370 ? 14.408 -7.661 7.642 1.00 95.69 370 TRP A O 1
ATOM 2801 N N . LEU A 1 371 ? 16.219 -7.528 6.325 1.00 95.75 371 LEU A N 1
ATOM 2802 C CA . LEU A 1 371 ? 17.191 -7.397 7.408 1.00 95.75 371 LEU A CA 1
ATOM 2803 C C . LEU A 1 371 ? 16.936 -6.121 8.216 1.00 95.75 371 LEU A C 1
ATOM 2805 O O . LEU A 1 371 ? 16.872 -6.184 9.438 1.00 95.75 371 LEU A O 1
ATOM 2809 N N . ALA A 1 372 ? 16.738 -4.980 7.548 1.00 94.44 372 ALA A N 1
ATOM 2810 C CA . ALA A 1 372 ? 16.442 -3.714 8.218 1.00 94.44 372 ALA A CA 1
ATOM 2811 C C . ALA A 1 372 ? 15.115 -3.769 8.995 1.00 94.44 372 ALA A C 1
ATOM 2813 O O . ALA A 1 372 ? 15.049 -3.315 10.137 1.00 94.44 372 ALA A O 1
ATOM 2814 N N . ALA A 1 373 ? 14.071 -4.356 8.401 1.00 93.56 373 ALA A N 1
ATOM 2815 C CA . ALA A 1 373 ? 12.777 -4.532 9.049 1.00 93.56 373 ALA A CA 1
ATOM 2816 C C . ALA A 1 373 ? 12.866 -5.486 10.244 1.00 93.56 373 ALA A C 1
ATOM 2818 O O . ALA A 1 373 ? 12.346 -5.170 11.309 1.00 93.56 373 ALA A O 1
ATOM 2819 N N . THR A 1 374 ? 13.568 -6.610 10.096 1.00 94.19 374 THR A N 1
ATOM 2820 C CA . THR A 1 374 ? 13.737 -7.621 11.147 1.00 94.19 374 THR A CA 1
ATOM 2821 C C . THR A 1 374 ? 14.577 -7.083 12.295 1.00 94.19 374 THR A C 1
ATOM 2823 O O . THR A 1 374 ? 14.125 -7.122 13.433 1.00 94.19 374 THR A O 1
ATOM 2826 N N . ALA A 1 375 ? 15.752 -6.512 12.018 1.00 94.19 375 ALA A N 1
ATOM 2827 C CA . ALA A 1 375 ? 16.623 -5.947 13.045 1.00 94.19 375 ALA A CA 1
ATOM 2828 C C . ALA A 1 375 ? 15.940 -4.795 13.795 1.00 94.19 375 ALA A C 1
ATOM 2830 O O . ALA A 1 375 ? 15.926 -4.784 15.023 1.00 94.19 375 ALA A O 1
ATOM 2831 N N . GLY A 1 376 ? 15.309 -3.867 13.068 1.00 92.00 376 GLY A N 1
ATOM 2832 C CA . GLY A 1 376 ? 14.591 -2.751 13.679 1.00 92.00 376 GLY A CA 1
ATOM 2833 C C . GLY A 1 376 ? 13.382 -3.202 14.501 1.00 92.00 376 GLY A C 1
ATOM 2834 O O . GLY A 1 376 ? 13.170 -2.710 15.606 1.00 92.00 376 GLY A O 1
ATOM 2835 N N . THR A 1 377 ? 12.620 -4.183 14.011 1.00 91.62 377 THR A N 1
ATOM 2836 C CA . THR A 1 377 ? 11.471 -4.722 14.752 1.00 91.62 377 THR A CA 1
ATOM 2837 C C . THR A 1 377 ? 11.910 -5.519 15.974 1.00 91.62 377 THR A C 1
ATOM 2839 O O . THR A 1 377 ? 11.283 -5.386 17.015 1.00 91.62 377 THR A O 1
ATOM 2842 N N . LEU A 1 378 ? 12.972 -6.326 15.889 1.00 91.25 378 LEU A N 1
ATOM 2843 C CA . LEU A 1 378 ? 13.505 -7.060 17.039 1.00 91.25 378 LEU A CA 1
ATOM 2844 C C . LEU A 1 378 ? 14.057 -6.109 18.104 1.00 91.25 378 LEU A C 1
ATOM 2846 O O . LEU A 1 378 ? 13.829 -6.351 19.285 1.00 91.25 378 LEU A O 1
ATOM 2850 N N . ALA A 1 379 ? 14.713 -5.016 17.703 1.00 90.56 379 ALA A N 1
ATOM 2851 C CA . ALA A 1 379 ? 15.137 -3.966 18.626 1.00 90.56 379 ALA A CA 1
ATOM 2852 C C . ALA A 1 379 ? 13.930 -3.313 19.319 1.00 90.56 379 ALA A C 1
ATOM 2854 O O . ALA A 1 379 ? 13.904 -3.220 20.544 1.00 90.56 379 ALA A O 1
ATOM 2855 N N . ALA A 1 380 ? 12.891 -2.953 18.557 1.00 88.56 380 ALA A N 1
ATOM 2856 C CA . ALA A 1 380 ? 11.655 -2.419 19.125 1.00 88.56 380 ALA A CA 1
ATOM 2857 C C . ALA A 1 380 ? 10.947 -3.431 20.039 1.00 88.56 380 ALA A C 1
ATOM 2859 O O . ALA A 1 380 ? 10.472 -3.080 21.109 1.00 88.56 380 ALA A O 1
ATOM 2860 N N . ALA A 1 381 ? 10.915 -4.705 19.660 1.00 88.50 381 ALA A N 1
ATOM 2861 C CA . ALA A 1 381 ? 10.305 -5.770 20.444 1.00 88.50 381 ALA A CA 1
ATOM 2862 C C . ALA A 1 381 ? 11.065 -6.058 21.740 1.00 88.50 381 ALA A C 1
ATOM 2864 O O . ALA A 1 381 ? 10.444 -6.332 22.760 1.00 88.50 381 ALA A O 1
ATOM 2865 N N . ALA A 1 382 ? 12.400 -6.002 21.719 1.00 87.88 382 ALA A N 1
ATOM 2866 C CA . ALA A 1 382 ? 13.215 -6.197 22.914 1.00 87.88 382 ALA A CA 1
ATOM 2867 C C . ALA A 1 382 ? 12.882 -5.168 24.002 1.00 87.88 382 ALA A C 1
ATOM 2869 O O . ALA A 1 382 ? 12.922 -5.503 25.184 1.00 87.88 382 ALA A O 1
ATOM 2870 N N . GLU A 1 383 ? 12.523 -3.959 23.577 1.00 86.75 383 GLU A N 1
ATOM 2871 C CA . GLU A 1 383 ? 12.146 -2.841 24.429 1.00 86.75 383 GLU A CA 1
ATOM 2872 C C . GLU A 1 383 ? 10.664 -2.860 24.831 1.00 86.75 383 GLU A C 1
ATOM 2874 O O . GLU A 1 383 ? 10.337 -2.615 25.988 1.00 86.75 383 GLU A O 1
ATOM 2879 N N . LEU A 1 384 ? 9.768 -3.149 23.883 1.00 84.19 384 LEU A N 1
ATOM 2880 C CA . LEU A 1 384 ? 8.325 -2.984 24.066 1.00 84.19 384 LEU A CA 1
ATOM 2881 C C . LEU A 1 384 ? 7.608 -4.235 24.584 1.00 84.19 384 LEU A C 1
ATOM 2883 O O . LEU A 1 384 ? 6.490 -4.139 25.085 1.00 84.19 384 LEU A O 1
ATOM 2887 N N . LEU A 1 385 ? 8.194 -5.421 24.414 1.00 83.31 385 LEU A N 1
ATOM 2888 C CA . LEU A 1 385 ? 7.522 -6.686 24.695 1.00 83.31 385 LEU A CA 1
ATOM 2889 C C . LEU A 1 385 ? 8.241 -7.449 25.813 1.00 83.31 385 LEU A C 1
ATOM 2891 O O . LEU A 1 385 ? 9.361 -7.936 25.602 1.00 83.31 385 LEU A O 1
ATOM 2895 N N . PRO A 1 386 ? 7.607 -7.602 26.991 1.00 74.44 386 PRO A N 1
ATOM 2896 C CA . PRO A 1 386 ? 8.139 -8.456 28.035 1.00 74.44 386 PRO A CA 1
ATOM 2897 C C . PRO A 1 386 ? 7.992 -9.928 27.626 1.00 74.44 386 PRO A C 1
ATOM 2899 O O . PRO A 1 386 ? 6.936 -10.377 27.183 1.00 74.44 386 PRO A O 1
ATOM 2902 N N . GLY A 1 387 ? 9.068 -10.691 27.797 1.00 80.19 387 GLY A N 1
ATOM 2903 C CA . GLY A 1 387 ? 9.039 -12.147 27.712 1.00 80.19 387 GLY A CA 1
ATOM 2904 C C . GLY A 1 387 ? 9.488 -12.767 26.375 1.00 80.19 387 GLY A C 1
ATOM 2905 O O . GLY A 1 387 ? 9.458 -12.144 25.308 1.00 80.19 387 GLY A O 1
ATOM 2906 N N . PRO A 1 388 ? 9.929 -14.036 26.421 1.00 82.19 388 PRO A N 1
ATOM 2907 C CA . PRO A 1 388 ? 10.489 -14.745 25.270 1.00 82.19 388 PRO A CA 1
ATOM 2908 C C . PRO A 1 388 ? 9.439 -15.112 24.210 1.00 82.19 388 PRO A C 1
ATOM 2910 O O . PRO A 1 388 ? 9.770 -15.198 23.027 1.00 82.19 388 PRO A O 1
ATOM 2913 N N . LEU A 1 389 ? 8.171 -15.290 24.596 1.00 78.88 389 LEU A N 1
ATOM 2914 C CA . LEU A 1 389 ? 7.090 -15.691 23.687 1.00 78.88 389 LEU A CA 1
ATOM 2915 C C . LEU A 1 389 ? 6.858 -14.651 22.584 1.00 78.88 389 LEU A C 1
ATOM 2917 O O . LEU A 1 389 ? 6.823 -14.984 21.399 1.00 78.88 389 LEU A O 1
ATOM 2921 N N . ALA A 1 390 ? 6.783 -13.371 22.947 1.00 78.31 390 ALA A N 1
ATOM 2922 C CA . ALA A 1 390 ? 6.569 -12.297 21.985 1.00 78.31 390 ALA A CA 1
ATOM 2923 C C . ALA A 1 390 ? 7.754 -12.150 21.009 1.00 78.31 390 ALA A C 1
ATOM 2925 O O . ALA A 1 390 ? 7.562 -12.017 19.798 1.00 78.31 390 ALA A O 1
ATOM 2926 N N . ARG A 1 391 ? 8.992 -12.263 21.514 1.00 84.19 391 ARG A N 1
ATOM 2927 C CA . ARG A 1 391 ? 10.220 -12.174 20.702 1.00 84.19 391 ARG A CA 1
ATOM 2928 C C . ARG A 1 391 ? 10.349 -13.341 19.722 1.00 84.19 391 ARG A C 1
ATOM 2930 O O . ARG A 1 391 ? 10.644 -13.129 18.548 1.00 84.19 391 ARG A O 1
ATOM 2937 N N . THR A 1 392 ? 10.087 -14.562 20.185 1.00 87.31 392 THR A N 1
ATOM 2938 C CA . THR A 1 392 ? 10.134 -15.770 19.345 1.00 87.31 392 THR A CA 1
ATOM 2939 C C . THR A 1 392 ? 9.017 -15.787 18.297 1.00 87.31 392 THR A C 1
ATOM 2941 O O . THR A 1 392 ? 9.261 -16.181 17.159 1.00 87.31 392 THR A O 1
ATOM 2944 N N . THR A 1 393 ? 7.834 -15.247 18.614 1.00 84.62 393 THR A N 1
ATOM 2945 C CA . THR A 1 393 ? 6.735 -15.065 17.644 1.00 84.62 393 THR A CA 1
ATOM 2946 C C . THR A 1 393 ? 7.104 -14.069 16.540 1.00 84.62 393 THR A C 1
ATOM 2948 O O . THR A 1 393 ? 6.858 -14.324 15.359 1.00 84.62 393 THR A O 1
ATOM 2951 N N . ILE A 1 394 ? 7.747 -12.949 16.887 1.00 88.06 394 ILE A N 1
ATOM 2952 C CA . ILE A 1 394 ? 8.227 -11.961 15.905 1.00 88.06 394 ILE A CA 1
ATOM 2953 C C . ILE A 1 394 ? 9.330 -12.558 15.029 1.00 88.06 394 ILE A C 1
ATOM 2955 O O . ILE A 1 394 ? 9.304 -12.380 13.813 1.00 88.06 394 ILE A O 1
ATOM 2959 N N . ALA A 1 395 ? 10.260 -13.315 15.613 1.00 91.00 395 ALA A N 1
ATOM 2960 C CA . ALA A 1 395 ? 11.301 -14.013 14.864 1.00 91.00 395 ALA A CA 1
ATOM 2961 C C . ALA A 1 395 ? 10.718 -15.062 13.895 1.00 91.00 395 ALA A C 1
ATOM 2963 O O . ALA A 1 395 ? 11.124 -15.120 12.734 1.00 91.00 395 ALA A O 1
ATOM 2964 N N . ALA A 1 396 ? 9.714 -15.833 14.323 1.00 90.62 396 ALA A N 1
ATOM 2965 C CA . ALA A 1 396 ? 9.008 -16.774 13.454 1.00 90.62 396 ALA A CA 1
ATOM 2966 C C . ALA A 1 396 ? 8.254 -16.056 12.321 1.00 90.62 396 ALA A C 1
ATOM 2968 O O . ALA A 1 396 ? 8.329 -16.461 11.160 1.00 90.62 396 ALA A O 1
ATOM 2969 N N . THR A 1 397 ? 7.598 -14.934 12.630 1.00 89.69 397 THR A N 1
ATOM 2970 C CA . THR A 1 397 ? 6.943 -14.080 11.627 1.00 89.69 397 THR A CA 1
ATOM 2971 C C . THR A 1 397 ? 7.957 -13.519 10.628 1.00 89.69 397 THR A C 1
ATOM 2973 O O . THR A 1 397 ? 7.676 -13.462 9.432 1.00 89.69 397 THR A O 1
ATOM 2976 N N . ALA A 1 398 ? 9.161 -13.153 11.079 1.00 92.69 398 ALA A N 1
ATOM 2977 C CA . ALA A 1 398 ? 10.226 -12.657 10.209 1.00 92.69 398 ALA A CA 1
ATOM 2978 C C . ALA A 1 398 ? 10.717 -13.750 9.256 1.00 92.69 398 ALA A C 1
ATOM 2980 O O . ALA A 1 398 ? 10.905 -13.488 8.066 1.00 92.69 398 ALA A O 1
ATOM 2981 N N . ALA A 1 399 ? 10.860 -14.981 9.754 1.00 93.44 399 ALA A N 1
ATOM 2982 C CA . ALA A 1 399 ? 11.202 -16.140 8.938 1.00 93.44 399 ALA A CA 1
ATOM 2983 C C . ALA A 1 399 ? 10.127 -16.422 7.873 1.00 93.44 399 ALA A C 1
ATOM 2985 O O . ALA A 1 399 ? 10.456 -16.583 6.698 1.00 93.44 399 ALA A O 1
ATOM 2986 N N . LEU A 1 400 ? 8.841 -16.388 8.246 1.00 90.44 400 LEU A N 1
ATOM 2987 C CA . LEU A 1 400 ? 7.729 -16.530 7.298 1.00 90.44 400 LEU A CA 1
ATOM 2988 C C . LEU A 1 400 ? 7.716 -15.411 6.254 1.00 90.44 400 LEU A C 1
ATOM 2990 O O . LEU A 1 400 ? 7.532 -15.667 5.065 1.00 90.44 400 LEU A O 1
ATOM 2994 N N . ALA A 1 401 ? 7.955 -14.168 6.668 1.00 90.75 401 ALA A N 1
ATOM 2995 C CA . ALA A 1 401 ? 7.953 -13.024 5.768 1.00 90.75 401 ALA A CA 1
ATOM 2996 C C . ALA A 1 401 ? 9.087 -13.076 4.725 1.00 90.75 401 ALA A C 1
ATOM 2998 O O . ALA A 1 401 ? 8.948 -12.495 3.647 1.00 90.75 401 ALA A O 1
ATOM 2999 N N . LEU A 1 402 ? 10.163 -13.838 4.972 1.00 92.94 402 LEU A N 1
ATOM 3000 C CA . LEU A 1 402 ? 11.211 -14.104 3.980 1.00 92.94 402 LEU A CA 1
ATOM 3001 C C . LEU A 1 402 ? 10.644 -14.774 2.711 1.00 92.94 402 LEU A C 1
ATOM 3003 O O . LEU A 1 402 ? 11.105 -14.492 1.602 1.00 92.94 402 LEU A O 1
ATOM 3007 N N . LEU A 1 403 ? 9.588 -15.590 2.844 1.00 91.44 403 LEU A N 1
ATOM 3008 C CA . LEU A 1 403 ? 8.903 -16.228 1.713 1.00 91.44 403 LEU A CA 1
ATOM 3009 C C . LEU A 1 403 ? 8.264 -15.211 0.760 1.00 91.44 403 LEU A C 1
ATOM 3011 O O . LEU A 1 403 ? 8.082 -15.518 -0.420 1.00 91.44 403 LEU A O 1
ATOM 3015 N N . ALA A 1 404 ? 7.997 -13.979 1.209 1.00 89.94 404 ALA A N 1
ATOM 3016 C CA . ALA A 1 404 ? 7.515 -12.918 0.328 1.00 89.94 404 ALA A CA 1
ATOM 3017 C C . ALA A 1 404 ? 8.534 -12.569 -0.778 1.00 89.94 404 ALA A C 1
ATOM 3019 O O . ALA A 1 404 ? 8.147 -12.132 -1.865 1.00 89.94 404 ALA A O 1
ATOM 3020 N N . GLY A 1 405 ? 9.827 -12.837 -0.562 1.00 90.38 405 GLY A N 1
ATOM 3021 C CA . GLY A 1 405 ? 10.866 -12.668 -1.578 1.00 90.38 405 GLY A CA 1
ATOM 3022 C C . GLY A 1 405 ? 10.660 -13.569 -2.800 1.00 90.38 405 GLY A C 1
ATOM 3023 O O . GLY A 1 405 ? 11.060 -13.212 -3.909 1.00 90.38 405 GLY A O 1
ATOM 3024 N N . ALA A 1 406 ? 9.954 -14.696 -2.650 1.00 90.75 406 ALA A N 1
ATOM 3025 C CA . ALA A 1 406 ? 9.645 -15.594 -3.759 1.00 90.75 406 ALA A CA 1
ATOM 3026 C C . ALA A 1 406 ? 8.749 -14.929 -4.821 1.00 90.75 406 ALA A C 1
ATOM 3028 O O . ALA A 1 406 ? 8.799 -15.317 -5.989 1.00 90.75 406 ALA A O 1
ATOM 3029 N N . PHE A 1 407 ? 7.973 -13.898 -4.456 1.00 88.06 407 PHE A N 1
ATOM 3030 C CA . PHE A 1 407 ? 7.166 -13.126 -5.411 1.00 88.06 407 PHE A CA 1
ATOM 3031 C C . PHE A 1 407 ? 8.005 -12.239 -6.333 1.00 88.06 407 PHE A C 1
ATOM 3033 O O . PHE A 1 407 ? 7.544 -11.910 -7.425 1.00 88.06 407 PHE A O 1
ATOM 3040 N N . LEU A 1 408 ? 9.227 -11.878 -5.929 1.00 88.75 408 LEU A N 1
ATOM 3041 C CA . LEU A 1 408 ? 10.173 -11.137 -6.768 1.00 88.75 408 LEU A CA 1
ATOM 3042 C C . LEU A 1 408 ? 10.916 -12.050 -7.749 1.00 88.75 408 LEU A C 1
ATOM 3044 O O . LEU A 1 408 ? 11.336 -11.612 -8.812 1.00 88.75 408 LEU A O 1
ATOM 3048 N N . LEU A 1 409 ? 11.076 -13.329 -7.415 1.00 89.88 409 LEU A N 1
ATOM 3049 C CA . LEU A 1 409 ? 11.818 -14.297 -8.223 1.00 89.88 409 LEU A CA 1
ATOM 3050 C C . LEU A 1 409 ? 10.869 -15.123 -9.099 1.00 89.88 409 LEU A C 1
ATOM 3052 O O . LEU A 1 409 ? 10.772 -16.346 -8.975 1.00 89.88 409 LEU A O 1
ATOM 3056 N N . ARG A 1 410 ? 10.119 -14.442 -9.970 1.00 83.44 410 ARG A N 1
ATOM 3057 C CA . ARG A 1 410 ? 9.117 -15.067 -10.843 1.00 83.44 410 ARG A CA 1
ATOM 3058 C C . ARG A 1 410 ? 9.281 -14.630 -12.295 1.00 83.44 410 ARG A C 1
ATOM 3060 O O . ARG A 1 410 ? 9.967 -13.668 -12.619 1.00 83.44 410 ARG A O 1
ATOM 3067 N N . ASP A 1 411 ? 8.614 -15.364 -13.173 1.00 83.69 411 ASP A N 1
ATOM 3068 C CA . ASP A 1 411 ? 8.430 -14.984 -14.562 1.00 83.69 411 ASP A CA 1
ATOM 3069 C C . ASP A 1 411 ? 7.451 -13.816 -14.719 1.00 83.69 411 ASP A C 1
ATOM 3071 O O . ASP A 1 411 ? 6.230 -13.952 -14.558 1.00 83.69 411 ASP A O 1
ATOM 3075 N N . TYR A 1 412 ? 8.023 -12.670 -15.071 1.00 80.81 412 TYR A N 1
ATOM 3076 C CA . TYR A 1 412 ? 7.313 -11.427 -15.314 1.00 80.81 412 TYR A CA 1
ATOM 3077 C C . TYR A 1 412 ? 6.539 -11.412 -16.644 1.00 80.81 412 TYR A C 1
ATOM 3079 O O . TYR A 1 412 ? 5.713 -10.526 -16.856 1.00 80.81 412 TYR A O 1
ATOM 3087 N N . ALA A 1 413 ? 6.707 -12.398 -17.529 1.00 72.69 413 ALA A N 1
ATOM 3088 C CA . ALA A 1 413 ? 5.827 -12.545 -18.691 1.00 72.69 413 ALA A CA 1
ATOM 3089 C C . ALA A 1 413 ? 4.378 -12.839 -18.265 1.00 72.69 413 ALA A C 1
ATOM 3091 O O . ALA A 1 413 ? 3.431 -12.320 -18.846 1.00 72.69 413 ALA A O 1
ATOM 3092 N N . SER A 1 414 ? 4.203 -13.582 -17.168 1.00 70.31 414 SER A N 1
ATOM 3093 C CA . SER A 1 414 ? 2.897 -14.010 -16.644 1.00 70.31 414 SER A CA 1
ATOM 3094 C C . SER A 1 414 ? 2.207 -12.997 -15.708 1.00 70.31 414 SER A C 1
ATOM 3096 O O . SER A 1 414 ? 1.237 -13.334 -15.021 1.00 70.31 414 SER A O 1
ATOM 3098 N N . LEU A 1 415 ? 2.681 -11.742 -15.668 1.00 67.44 415 LEU A N 1
ATOM 3099 C CA . LEU A 1 415 ? 2.279 -10.705 -14.699 1.00 67.44 415 LEU A CA 1
ATOM 3100 C C . LEU A 1 415 ? 0.760 -10.465 -14.589 1.00 67.44 415 LEU A C 1
ATOM 3102 O O . LEU A 1 415 ? 0.289 -10.067 -13.525 1.00 67.44 415 LEU A O 1
ATOM 3106 N N . ARG A 1 416 ? -0.036 -10.728 -15.637 1.00 62.88 416 ARG A N 1
ATOM 3107 C CA . ARG A 1 416 ? -1.502 -10.546 -15.599 1.00 62.88 416 ARG A CA 1
ATOM 3108 C C . ARG A 1 416 ? -2.194 -11.396 -14.523 1.00 62.88 416 ARG A C 1
ATOM 3110 O O . ARG A 1 416 ? -3.076 -10.887 -13.840 1.00 62.88 416 ARG A O 1
ATOM 3117 N N . ARG A 1 417 ? -1.756 -12.642 -14.291 1.00 60.06 417 ARG A N 1
ATOM 3118 C CA . ARG A 1 417 ? -2.336 -13.539 -13.261 1.00 60.06 417 ARG A CA 1
ATOM 3119 C C . ARG A 1 417 ? -1.837 -13.217 -11.833 1.00 60.06 417 ARG A C 1
ATOM 3121 O O . ARG A 1 417 ? -2.218 -13.877 -10.870 1.00 60.06 417 ARG A O 1
ATOM 3128 N N . MET A 1 418 ? -0.967 -12.211 -11.672 1.00 61.84 418 MET A N 1
ATOM 3129 C CA . MET A 1 418 ? -0.162 -12.001 -10.461 1.00 61.84 418 MET A CA 1
ATOM 3130 C C . MET A 1 418 ? -0.864 -11.240 -9.338 1.00 61.84 418 MET A C 1
ATOM 3132 O O . MET A 1 418 ? -0.631 -11.547 -8.171 1.00 61.84 418 MET A O 1
ATOM 3136 N N . ARG A 1 419 ? -1.711 -10.254 -9.659 1.00 64.31 419 ARG A N 1
ATOM 3137 C CA . ARG A 1 419 ? -2.379 -9.427 -8.633 1.00 64.31 419 ARG A CA 1
ATOM 3138 C C . ARG A 1 419 ? -3.197 -10.278 -7.664 1.00 64.31 419 ARG A C 1
ATOM 3140 O O . ARG A 1 419 ? -3.235 -9.993 -6.472 1.00 64.31 419 ARG A O 1
ATOM 3147 N N . LEU A 1 420 ? -3.773 -11.353 -8.190 1.00 63.28 420 LEU A N 1
ATOM 3148 C CA . LEU A 1 420 ? -4.538 -12.333 -7.444 1.00 63.28 420 LEU A CA 1
ATOM 3149 C C . LEU A 1 420 ? -3.682 -13.162 -6.491 1.00 63.28 420 LEU A C 1
ATOM 3151 O O . LEU A 1 420 ? -3.931 -13.185 -5.292 1.00 63.28 420 LEU A O 1
ATOM 3155 N N . ALA A 1 421 ? -2.650 -13.808 -7.035 1.00 67.56 421 ALA A N 1
ATOM 3156 C CA . ALA A 1 421 ? -1.765 -14.681 -6.277 1.00 67.56 421 ALA A CA 1
ATOM 3157 C C . ALA A 1 421 ? -0.990 -13.908 -5.202 1.00 67.56 421 ALA A C 1
ATOM 3159 O O . ALA A 1 421 ? -0.772 -14.434 -4.118 1.00 67.56 421 ALA A O 1
ATOM 3160 N N . PHE A 1 422 ? -0.610 -12.657 -5.486 1.00 71.12 422 PHE A N 1
ATOM 3161 C CA . PHE A 1 422 ? 0.010 -11.775 -4.501 1.00 71.12 422 PHE A CA 1
ATOM 3162 C C . PHE A 1 422 ? -0.962 -11.438 -3.366 1.00 71.12 422 PHE A C 1
ATOM 3164 O O . PHE A 1 422 ? -0.589 -11.572 -2.208 1.00 71.12 422 PHE A O 1
ATOM 3171 N N . GLY A 1 423 ? -2.211 -11.074 -3.682 1.00 68.06 423 GLY A N 1
ATOM 3172 C CA . GLY A 1 423 ? -3.240 -10.822 -2.669 1.00 68.06 423 GLY A CA 1
ATOM 3173 C C . GLY A 1 423 ? -3.478 -12.036 -1.770 1.00 68.06 423 GLY A C 1
ATOM 3174 O O . GLY A 1 423 ? -3.358 -11.917 -0.558 1.00 68.06 423 GLY A O 1
ATOM 3175 N N . ILE A 1 424 ? -3.704 -13.214 -2.366 1.00 68.56 424 ILE A N 1
ATOM 3176 C CA . ILE A 1 424 ? -3.897 -14.476 -1.629 1.00 68.56 424 ILE A CA 1
ATOM 3177 C C . ILE A 1 424 ? -2.699 -14.764 -0.734 1.00 68.56 424 ILE A C 1
ATOM 3179 O O . ILE A 1 424 ? -2.867 -15.064 0.440 1.00 68.56 424 ILE A O 1
ATOM 3183 N N . ALA A 1 425 ? -1.483 -14.660 -1.264 1.00 70.19 425 ALA A N 1
ATOM 3184 C CA . ALA A 1 425 ? -0.293 -14.968 -0.494 1.00 70.19 425 ALA A CA 1
ATOM 3185 C C . ALA A 1 425 ? -0.046 -13.995 0.659 1.00 70.19 425 ALA A C 1
ATOM 3187 O O . ALA A 1 425 ? 0.394 -14.420 1.721 1.00 70.19 425 ALA A O 1
ATOM 3188 N N . VAL A 1 426 ? -0.344 -12.707 0.467 1.00 72.44 426 VAL A N 1
ATOM 3189 C CA . VAL A 1 426 ? -0.317 -11.718 1.547 1.00 72.44 426 VAL A CA 1
ATOM 3190 C C . VAL A 1 426 ? -1.335 -12.086 2.619 1.00 72.44 426 VAL A C 1
ATOM 3192 O O . VAL A 1 426 ? -0.983 -12.112 3.794 1.00 72.44 426 VAL A O 1
ATOM 3195 N N . THR A 1 427 ? -2.565 -12.424 2.229 1.00 69.19 427 THR A N 1
ATOM 3196 C CA . THR A 1 427 ? -3.602 -12.858 3.170 1.00 69.19 427 THR A CA 1
ATOM 3197 C C . THR A 1 427 ? -3.175 -14.112 3.926 1.00 69.19 427 THR A C 1
ATOM 3199 O O . THR A 1 427 ? -3.246 -14.122 5.147 1.00 69.19 427 THR A O 1
ATOM 3202 N N . VAL A 1 428 ? -2.664 -15.134 3.237 1.00 73.38 428 VAL A N 1
ATOM 3203 C CA . VAL A 1 428 ? -2.167 -16.370 3.860 1.00 73.38 428 VAL A CA 1
ATOM 3204 C C 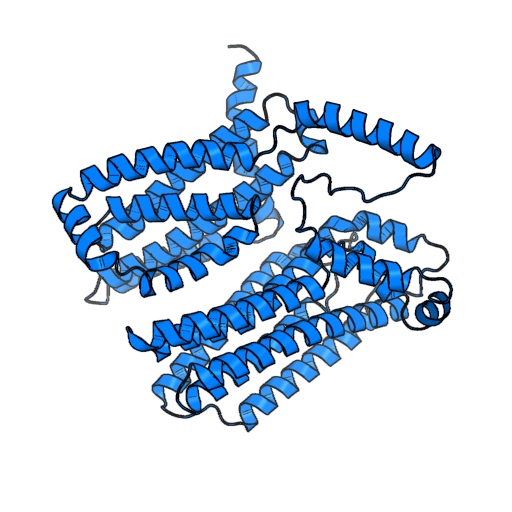. VAL A 1 428 ? -1.010 -16.079 4.811 1.00 73.38 428 VAL A C 1
ATOM 3206 O O . VAL A 1 428 ? -0.995 -16.617 5.908 1.00 73.38 428 VAL A O 1
ATOM 3209 N N . LEU A 1 429 ? -0.069 -15.206 4.440 1.00 74.19 429 LEU A N 1
ATOM 3210 C CA . LEU A 1 429 ? 1.048 -14.823 5.306 1.00 74.19 429 LEU A CA 1
ATOM 3211 C C . LEU A 1 429 ? 0.561 -14.126 6.585 1.00 74.19 429 LEU A C 1
ATOM 3213 O O . LEU A 1 429 ? 1.037 -14.442 7.673 1.00 74.19 429 LEU A O 1
ATOM 3217 N N . VAL A 1 430 ? -0.397 -13.203 6.462 1.00 72.69 430 VAL A N 1
ATOM 3218 C CA . VAL A 1 430 ? -0.991 -12.500 7.608 1.00 72.69 430 VAL A CA 1
ATOM 3219 C C . VAL A 1 430 ? -1.778 -13.471 8.488 1.00 72.69 430 VAL A C 1
ATOM 3221 O O . VAL A 1 430 ? -1.569 -13.490 9.697 1.00 72.69 430 VAL A O 1
ATOM 3224 N N . VAL A 1 431 ? -2.626 -14.316 7.897 1.00 72.94 431 VAL A N 1
ATOM 3225 C CA . VAL A 1 431 ? -3.414 -15.325 8.620 1.00 72.94 431 VAL A CA 1
ATOM 3226 C C . VAL A 1 431 ? -2.506 -16.343 9.305 1.00 72.94 431 VAL A C 1
ATOM 3228 O O . VAL A 1 431 ? -2.742 -16.661 10.462 1.00 72.94 431 VAL A O 1
ATOM 3231 N N . ALA A 1 432 ? -1.440 -16.810 8.652 1.00 75.25 432 ALA A N 1
ATOM 3232 C CA . ALA A 1 432 ? -0.470 -17.720 9.255 1.00 75.25 432 ALA A CA 1
ATOM 3233 C C . ALA A 1 432 ? 0.285 -17.059 10.417 1.00 75.25 432 ALA A C 1
ATOM 3235 O O . ALA A 1 432 ? 0.479 -17.693 11.449 1.00 75.25 432 ALA A O 1
ATOM 3236 N N . GLY A 1 433 ? 0.665 -15.783 10.289 1.00 72.81 433 GLY A N 1
ATOM 3237 C CA . GLY A 1 433 ? 1.295 -15.029 11.376 1.00 72.81 433 GLY A CA 1
ATOM 3238 C C . GLY A 1 433 ? 0.366 -14.837 12.580 1.00 72.81 433 GLY A C 1
ATOM 3239 O O . GLY A 1 433 ? 0.765 -15.078 13.718 1.00 72.81 433 GLY A O 1
ATOM 3240 N N . VAL A 1 434 ? -0.894 -14.461 12.335 1.00 71.94 434 VAL A N 1
ATOM 3241 C CA . VAL A 1 434 ? -1.917 -14.313 13.386 1.00 71.94 434 VAL A CA 1
ATOM 3242 C C . VAL A 1 434 ? -2.271 -15.666 14.007 1.00 71.94 434 VAL A C 1
ATOM 3244 O O . VAL A 1 434 ? -2.328 -15.775 15.226 1.00 71.94 434 VAL A O 1
ATOM 3247 N N . GLY A 1 435 ? -2.457 -16.706 13.197 1.00 72.38 435 GLY A N 1
ATOM 3248 C CA . GLY A 1 435 ? -2.768 -18.060 13.651 1.00 72.38 435 GLY A CA 1
ATOM 3249 C C . GLY A 1 435 ? -1.644 -18.660 14.491 1.00 72.38 435 GLY A C 1
ATOM 3250 O O . GLY A 1 435 ? -1.910 -19.193 15.564 1.00 72.38 435 GLY A O 1
ATOM 3251 N N . LEU A 1 436 ? -0.385 -18.492 14.068 1.00 74.88 436 LEU A N 1
ATOM 3252 C CA . LEU A 1 436 ? 0.779 -18.892 14.860 1.00 74.88 436 LEU A CA 1
ATOM 3253 C C . LEU A 1 436 ? 0.793 -18.172 16.212 1.00 74.88 436 LEU A C 1
ATOM 3255 O O . LEU A 1 436 ? 1.028 -18.801 17.237 1.00 74.88 436 LEU A O 1
ATOM 3259 N N . ARG A 1 437 ? 0.487 -16.870 16.235 1.00 73.31 437 ARG A N 1
ATOM 3260 C CA . ARG A 1 437 ? 0.381 -16.110 17.486 1.00 73.31 437 ARG A CA 1
ATOM 3261 C C . ARG A 1 437 ? -0.725 -16.651 18.389 1.00 73.31 437 ARG A C 1
ATOM 3263 O O . ARG A 1 437 ? -0.468 -16.843 19.571 1.00 73.31 437 ARG A O 1
ATOM 3270 N N . LEU A 1 438 ? -1.929 -16.866 17.860 1.00 72.56 438 LEU A N 1
ATOM 3271 C CA . LEU A 1 438 ? -3.062 -17.377 18.637 1.00 72.56 438 LEU A CA 1
ATOM 3272 C C . LEU A 1 438 ? -2.740 -18.750 19.235 1.00 72.56 438 LEU A C 1
ATOM 3274 O O . LEU A 1 438 ? -2.937 -18.948 20.428 1.00 72.56 438 LEU A O 1
ATOM 3278 N N . LEU A 1 439 ? -2.151 -19.642 18.434 1.00 73.88 439 LEU A N 1
ATOM 3279 C CA . LEU A 1 439 ? -1.739 -20.977 18.864 1.00 73.88 439 LEU A CA 1
ATOM 3280 C C . LEU A 1 439 ? -0.697 -20.929 19.994 1.00 73.88 439 LEU A C 1
ATOM 3282 O O . LEU A 1 439 ? -0.789 -21.675 20.968 1.00 73.88 439 LEU A O 1
ATOM 3286 N N . MET A 1 440 ? 0.298 -20.046 19.883 1.00 75.62 440 MET A N 1
ATOM 3287 C CA . MET A 1 440 ? 1.336 -19.906 20.911 1.00 75.62 440 MET A CA 1
ATOM 3288 C C . MET A 1 440 ? 0.810 -19.216 22.170 1.00 75.62 440 MET A C 1
ATOM 3290 O O . MET A 1 440 ? 1.168 -19.615 23.275 1.00 75.62 440 MET A O 1
ATOM 3294 N N . ALA A 1 441 ? -0.077 -18.229 22.020 1.00 72.00 441 ALA A N 1
ATOM 3295 C CA . ALA A 1 441 ? -0.743 -17.580 23.144 1.00 72.00 441 ALA A CA 1
ATOM 3296 C C . ALA A 1 441 ? -1.610 -18.573 23.933 1.00 72.00 441 ALA A C 1
ATOM 3298 O O . ALA A 1 441 ? -1.550 -18.571 25.157 1.00 72.00 441 ALA A O 1
ATOM 3299 N N . SER A 1 442 ? -2.344 -19.465 23.254 1.00 73.25 442 SER A N 1
ATOM 3300 C CA . SER A 1 442 ? -3.133 -20.509 23.922 1.00 73.25 442 SER A CA 1
ATOM 3301 C C . SER A 1 442 ? -2.275 -21.581 24.590 1.00 73.25 442 SER A C 1
ATOM 3303 O O . SER A 1 442 ? -2.672 -22.134 25.608 1.00 73.25 442 SER A O 1
ATOM 3305 N N . ALA A 1 443 ? -1.100 -21.884 24.030 1.00 74.81 443 ALA A N 1
ATOM 3306 C CA . ALA A 1 443 ? -0.207 -22.890 24.591 1.00 74.81 443 ALA A CA 1
ATOM 3307 C C . ALA A 1 443 ? 0.654 -22.348 25.743 1.00 74.81 443 ALA A C 1
ATOM 3309 O O . ALA A 1 443 ? 1.185 -23.141 26.510 1.00 74.81 443 ALA A O 1
ATOM 3310 N N . GLY A 1 444 ? 0.863 -21.030 25.848 1.00 77.75 444 GLY A N 1
ATOM 3311 C CA . GLY A 1 444 ? 1.770 -20.422 26.833 1.00 77.75 444 GLY A CA 1
ATOM 3312 C C . GLY A 1 444 ? 3.260 -20.705 26.587 1.00 77.75 444 GLY A C 1
ATOM 3313 O O . GLY A 1 444 ? 4.102 -20.345 27.407 1.00 77.75 444 GLY A O 1
ATOM 3314 N N . HIS A 1 445 ? 3.611 -21.328 25.459 1.00 80.19 445 HIS A N 1
ATOM 3315 C CA . HIS A 1 445 ? 4.980 -21.719 25.129 1.00 80.19 445 HIS A CA 1
ATOM 3316 C C . HIS A 1 445 ? 5.589 -20.774 24.088 1.00 80.19 445 HIS A C 1
ATOM 3318 O O . HIS A 1 445 ? 4.939 -20.360 23.127 1.00 80.19 445 HIS A O 1
ATOM 3324 N N . ALA A 1 446 ? 6.868 -20.437 24.270 1.00 84.38 446 ALA A N 1
ATOM 3325 C CA . ALA A 1 446 ? 7.635 -19.707 23.268 1.00 84.38 446 ALA A CA 1
ATOM 3326 C C . ALA A 1 446 ? 7.854 -20.572 22.016 1.00 84.38 446 ALA A C 1
ATOM 3328 O O . ALA A 1 446 ? 7.981 -21.794 22.112 1.00 84.38 446 ALA A O 1
ATOM 3329 N N . VAL A 1 447 ? 7.953 -19.937 20.843 1.00 84.38 447 VAL A N 1
ATOM 3330 C CA . VAL A 1 447 ? 8.232 -20.672 19.604 1.00 84.38 447 VAL A CA 1
ATOM 3331 C C . VAL A 1 447 ? 9.637 -21.271 19.705 1.00 84.38 447 VAL A C 1
ATOM 3333 O O . VAL A 1 447 ? 10.599 -20.521 19.911 1.00 84.38 447 VAL A O 1
ATOM 3336 N N . PRO A 1 448 ? 9.798 -22.595 19.552 1.00 89.00 448 PRO A N 1
ATOM 3337 C CA . PRO A 1 448 ? 11.101 -23.213 19.705 1.00 89.00 448 PRO A CA 1
ATOM 3338 C C . PRO A 1 448 ? 12.053 -22.776 18.584 1.00 89.00 448 PRO A C 1
ATOM 3340 O O . PRO A 1 448 ? 11.669 -22.659 17.417 1.00 89.00 448 PRO A O 1
ATOM 3343 N N . ALA A 1 449 ? 13.325 -22.564 18.931 1.00 89.62 449 ALA A N 1
ATOM 3344 C CA . ALA A 1 449 ? 14.333 -22.037 18.008 1.00 89.62 449 ALA A CA 1
ATOM 3345 C C . ALA A 1 449 ? 14.524 -22.907 16.751 1.00 89.62 449 ALA A C 1
ATOM 3347 O O . ALA A 1 449 ? 14.771 -22.375 15.668 1.00 89.62 449 ALA A O 1
ATOM 3348 N N . TRP A 1 450 ? 14.349 -24.229 16.867 1.00 92.44 450 TRP A N 1
ATOM 3349 C CA . TRP A 1 450 ? 14.434 -25.149 15.731 1.00 92.44 450 TRP A CA 1
ATOM 3350 C C . TRP A 1 450 ? 13.338 -24.897 14.686 1.00 92.44 450 TRP A C 1
ATOM 3352 O O . TRP A 1 450 ? 13.604 -25.041 13.495 1.00 92.44 450 TRP A O 1
ATOM 3362 N N . LEU A 1 451 ? 12.137 -24.456 15.091 1.00 90.31 451 LEU A N 1
ATOM 3363 C CA . LEU A 1 451 ? 11.060 -24.134 14.150 1.00 90.31 451 LEU A CA 1
ATOM 3364 C C . LEU A 1 451 ? 11.400 -22.865 13.366 1.00 90.31 451 LEU A C 1
ATOM 3366 O O . LEU A 1 451 ? 11.235 -22.825 12.151 1.00 90.31 451 LEU A O 1
ATOM 3370 N N . ILE A 1 452 ? 11.938 -21.847 14.045 1.00 92.12 452 ILE A N 1
ATOM 3371 C CA . ILE A 1 452 ? 12.399 -20.607 13.404 1.00 92.12 452 ILE A CA 1
ATOM 3372 C C . ILE A 1 452 ? 13.520 -20.922 12.405 1.00 92.12 452 ILE A C 1
ATOM 3374 O O . ILE A 1 452 ? 13.458 -20.486 11.255 1.00 92.12 452 ILE A O 1
ATOM 3378 N N . ALA A 1 453 ? 14.511 -21.724 12.809 1.00 93.94 453 ALA A N 1
ATOM 3379 C CA . ALA A 1 453 ? 15.590 -22.169 11.930 1.00 93.94 453 ALA A CA 1
ATOM 3380 C C . ALA A 1 453 ? 15.056 -22.963 10.725 1.00 93.94 453 ALA A C 1
ATOM 3382 O O . ALA A 1 453 ? 15.465 -22.705 9.592 1.00 93.94 453 ALA A O 1
ATOM 3383 N N . GLY A 1 454 ? 14.090 -23.860 10.946 1.00 94.69 454 GLY A N 1
ATOM 3384 C CA . GLY A 1 454 ? 13.411 -24.616 9.894 1.00 94.69 454 GLY A CA 1
ATOM 3385 C C . GLY A 1 454 ? 12.674 -23.720 8.896 1.00 94.69 454 GLY A C 1
ATOM 3386 O O . GLY A 1 454 ? 12.803 -23.912 7.688 1.00 94.69 454 GLY A O 1
ATOM 3387 N N . LEU A 1 455 ? 11.968 -22.689 9.370 1.00 92.50 455 LEU A N 1
ATOM 3388 C CA . LEU A 1 455 ? 11.289 -21.710 8.514 1.00 92.50 455 LEU A CA 1
ATOM 3389 C C . LEU A 1 455 ? 12.278 -20.883 7.681 1.00 92.50 455 LEU A C 1
ATOM 3391 O O . LEU A 1 455 ? 12.044 -20.667 6.491 1.00 92.50 455 LEU A O 1
ATOM 3395 N N . VAL A 1 456 ? 13.400 -20.455 8.270 1.00 94.88 456 VAL A N 1
ATOM 3396 C CA . VAL A 1 456 ? 14.466 -19.747 7.539 1.00 94.88 456 VAL A CA 1
ATOM 3397 C C . VAL A 1 456 ? 15.099 -20.658 6.486 1.00 94.88 456 VAL A C 1
ATOM 3399 O O . VAL A 1 456 ? 15.275 -20.231 5.345 1.00 94.88 456 VAL A O 1
ATOM 3402 N N . ALA A 1 457 ? 15.396 -21.914 6.830 1.00 95.81 457 ALA A N 1
ATOM 3403 C CA . ALA A 1 457 ? 15.948 -22.897 5.900 1.00 95.81 457 ALA A CA 1
ATOM 3404 C C . ALA A 1 457 ? 14.984 -23.186 4.740 1.00 95.81 457 ALA A C 1
ATOM 3406 O O . ALA A 1 457 ? 15.395 -23.171 3.578 1.00 95.81 457 ALA A O 1
ATOM 3407 N N . LEU A 1 458 ? 13.691 -23.363 5.032 1.00 94.56 458 LEU A N 1
ATOM 3408 C CA . LEU A 1 458 ? 12.646 -23.531 4.023 1.00 94.56 458 LEU A CA 1
ATOM 3409 C C . LEU A 1 458 ? 12.577 -22.314 3.096 1.00 94.56 458 LEU A C 1
ATOM 3411 O O . LEU A 1 458 ? 12.560 -22.462 1.873 1.00 94.56 458 LEU A O 1
ATOM 3415 N N . ALA A 1 459 ? 12.577 -21.105 3.654 1.00 94.06 459 ALA A N 1
ATOM 3416 C CA . ALA A 1 459 ? 12.528 -19.893 2.856 1.00 94.06 459 ALA A CA 1
ATOM 3417 C C . ALA A 1 459 ? 13.791 -19.714 1.997 1.00 94.06 459 ALA A C 1
ATOM 3419 O O . ALA A 1 459 ? 13.677 -19.385 0.816 1.00 94.06 459 ALA A O 1
ATOM 3420 N N . ALA A 1 460 ? 14.978 -20.016 2.525 1.00 95.56 460 ALA A N 1
ATOM 3421 C CA . ALA A 1 460 ? 16.221 -20.025 1.759 1.00 95.56 460 ALA A CA 1
ATOM 3422 C C . ALA A 1 460 ? 16.183 -21.047 0.610 1.00 95.56 460 ALA A C 1
ATOM 3424 O O . ALA A 1 460 ? 16.552 -20.708 -0.516 1.00 95.56 460 ALA A O 1
ATOM 3425 N N . LEU A 1 461 ? 15.674 -22.261 0.857 1.00 96.75 461 LEU A N 1
ATOM 3426 C CA . LEU A 1 461 ? 15.503 -23.300 -0.161 1.00 96.75 461 LEU A CA 1
ATOM 3427 C C . LEU A 1 461 ? 14.550 -22.841 -1.271 1.00 96.75 461 LEU A C 1
ATOM 3429 O O . LEU A 1 461 ? 14.887 -22.935 -2.453 1.00 96.75 461 LEU A O 1
ATOM 3433 N N . VAL A 1 462 ? 13.390 -22.284 -0.906 1.00 94.50 462 VAL A N 1
ATOM 3434 C CA . VAL A 1 462 ? 12.407 -21.751 -1.860 1.00 94.50 462 VAL A CA 1
ATOM 3435 C C . VAL A 1 462 ? 13.012 -20.617 -2.686 1.00 94.50 462 VAL A C 1
ATOM 3437 O O . VAL A 1 462 ? 12.858 -20.604 -3.907 1.00 94.50 462 VAL A O 1
ATOM 3440 N N . LEU A 1 463 ? 13.728 -19.678 -2.061 1.00 94.69 463 LEU A N 1
ATOM 3441 C CA . LEU A 1 463 ? 14.367 -18.559 -2.758 1.00 94.69 463 LEU A CA 1
ATOM 3442 C C . LEU A 1 463 ? 15.488 -19.030 -3.691 1.00 94.69 463 LEU A C 1
ATOM 3444 O O . LEU A 1 463 ? 15.556 -18.572 -4.832 1.00 94.69 463 LEU A O 1
ATOM 3448 N N . ALA A 1 464 ? 16.324 -19.975 -3.257 1.00 94.81 464 ALA A N 1
ATOM 3449 C CA . ALA A 1 464 ? 17.376 -20.562 -4.082 1.00 94.81 464 ALA A CA 1
ATOM 3450 C C . ALA A 1 464 ? 16.790 -21.316 -5.285 1.00 94.81 464 ALA A C 1
ATOM 3452 O O . ALA A 1 464 ? 17.237 -21.126 -6.420 1.00 94.81 464 ALA A O 1
ATOM 3453 N N . TRP A 1 465 ? 15.747 -22.121 -5.064 1.00 95.06 465 TRP A N 1
ATOM 3454 C CA . TRP A 1 465 ? 15.030 -22.822 -6.127 1.00 95.06 465 TRP A CA 1
ATOM 3455 C C . TRP A 1 465 ? 14.386 -21.848 -7.120 1.00 95.06 465 TRP A C 1
ATOM 3457 O O . TRP A 1 465 ? 14.539 -22.003 -8.335 1.00 95.06 465 TRP A O 1
ATOM 3467 N N . ARG A 1 466 ? 13.725 -20.792 -6.630 1.00 92.19 466 ARG A N 1
ATOM 3468 C CA . ARG A 1 466 ? 13.124 -19.744 -7.470 1.00 92.19 466 ARG A CA 1
ATOM 3469 C C . ARG A 1 466 ? 14.169 -18.975 -8.269 1.00 92.19 466 ARG A C 1
ATOM 3471 O O . ARG A 1 466 ? 13.950 -18.731 -9.451 1.00 92.19 466 ARG A O 1
ATOM 3478 N N . LEU A 1 467 ? 15.314 -18.648 -7.670 1.00 91.50 467 LEU A N 1
ATOM 3479 C CA . LEU A 1 467 ? 16.416 -17.972 -8.354 1.00 91.50 467 LEU A CA 1
ATOM 3480 C C . LEU A 1 467 ? 16.984 -18.835 -9.491 1.00 91.50 467 LEU A C 1
ATOM 3482 O O . LEU A 1 467 ? 17.177 -18.341 -10.602 1.00 91.50 467 LEU A O 1
ATOM 3486 N N . ARG A 1 468 ? 17.189 -20.137 -9.242 1.00 92.00 468 ARG A N 1
ATOM 3487 C CA . ARG A 1 468 ? 17.610 -21.103 -10.272 1.00 92.00 468 ARG A CA 1
ATOM 3488 C C . ARG A 1 468 ? 16.572 -21.222 -11.387 1.00 92.00 468 ARG A C 1
ATOM 3490 O O . ARG A 1 468 ? 16.925 -21.158 -12.557 1.00 92.00 468 ARG A O 1
ATOM 3497 N N . THR A 1 469 ? 15.295 -21.315 -11.027 1.00 90.12 469 THR A N 1
ATOM 3498 C CA . THR A 1 469 ? 14.189 -21.399 -11.993 1.00 90.12 469 THR A CA 1
ATOM 3499 C C . THR A 1 469 ? 14.075 -20.129 -12.837 1.00 90.12 469 THR A C 1
ATOM 3501 O O . THR A 1 469 ? 13.796 -20.188 -14.027 1.00 90.12 469 THR A O 1
ATOM 3504 N N . MET A 1 470 ? 14.294 -18.954 -12.248 1.00 88.06 470 MET A N 1
ATOM 3505 C CA . MET A 1 470 ? 14.276 -17.685 -12.974 1.00 88.06 470 MET A CA 1
ATOM 3506 C C . MET A 1 470 ? 15.416 -17.601 -13.995 1.00 88.06 470 MET A C 1
ATOM 3508 O O . MET A 1 470 ? 15.228 -17.078 -15.091 1.00 88.06 470 MET A O 1
ATOM 3512 N N . ALA A 1 471 ? 16.583 -18.148 -13.654 1.00 87.56 471 ALA A N 1
ATOM 3513 C CA . ALA A 1 471 ? 17.747 -18.185 -14.529 1.00 87.56 471 ALA A CA 1
ATOM 3514 C C . ALA A 1 471 ? 17.550 -19.044 -15.787 1.00 87.56 471 ALA A C 1
ATOM 3516 O O . ALA A 1 471 ? 18.172 -18.752 -16.804 1.00 87.56 471 ALA A O 1
ATOM 3517 N N . THR A 1 472 ? 16.724 -20.092 -15.715 1.00 86.44 472 THR A N 1
ATOM 3518 C CA . THR A 1 472 ? 16.456 -21.006 -16.839 1.00 86.44 472 THR A CA 1
ATOM 3519 C C . THR A 1 472 ? 15.262 -20.585 -17.691 1.00 86.44 472 THR A C 1
ATOM 3521 O O . THR A 1 472 ? 15.029 -21.163 -18.749 1.00 86.44 472 THR A O 1
ATOM 3524 N N . ARG A 1 473 ? 14.490 -19.583 -17.257 1.00 82.88 473 ARG A N 1
ATOM 3525 C CA . ARG A 1 473 ? 13.322 -19.101 -18.001 1.00 82.88 473 ARG A CA 1
ATOM 3526 C C . ARG A 1 473 ? 13.695 -18.123 -19.115 1.00 82.88 473 ARG A C 1
ATOM 3528 O O . ARG A 1 473 ? 14.715 -17.439 -19.013 1.00 82.88 473 ARG A O 1
ATOM 3535 N N . PRO A 1 474 ? 12.835 -17.988 -20.143 1.00 77.94 474 PRO A N 1
ATOM 3536 C CA . PRO A 1 474 ? 12.976 -16.936 -21.143 1.00 77.94 474 PRO A CA 1
ATOM 3537 C C . PRO A 1 474 ? 13.031 -15.546 -20.487 1.00 77.94 474 PRO A C 1
ATOM 3539 O O . PRO A 1 474 ? 12.449 -15.326 -19.423 1.00 77.94 474 PRO A O 1
ATOM 3542 N N . LEU A 1 475 ? 13.759 -14.619 -21.123 1.00 75.00 475 LEU A N 1
ATOM 3543 C CA . LEU A 1 475 ? 14.178 -13.310 -20.589 1.00 75.00 475 LEU A CA 1
ATOM 3544 C C . LEU A 1 475 ? 13.113 -12.632 -19.708 1.00 75.00 475 LEU A C 1
ATOM 3546 O O . LEU A 1 475 ? 11.983 -12.498 -20.134 1.00 75.00 475 LEU A O 1
ATOM 3550 N N . ALA A 1 476 ? 13.430 -12.129 -18.517 1.00 69.75 476 ALA A N 1
ATOM 3551 C CA . ALA A 1 476 ? 12.437 -11.499 -17.633 1.00 69.75 476 ALA A CA 1
ATOM 3552 C C . ALA A 1 476 ? 11.823 -10.197 -18.201 1.00 69.75 476 ALA A C 1
ATOM 3554 O O . ALA A 1 476 ? 10.777 -9.752 -17.728 1.00 69.75 476 ALA A O 1
ATOM 3555 N N . PHE A 1 477 ? 12.448 -9.606 -19.226 1.00 68.00 477 PHE A N 1
ATOM 3556 C CA . PHE A 1 477 ? 12.004 -8.386 -19.897 1.00 68.00 477 PHE A CA 1
ATOM 3557 C C . PHE A 1 477 ? 11.606 -8.603 -21.369 1.00 68.00 477 PHE A C 1
ATOM 3559 O O . PHE A 1 477 ? 12.157 -9.479 -22.032 1.00 68.00 477 PHE A O 1
ATOM 3566 N N . PRO A 1 478 ? 10.700 -7.775 -21.920 1.00 68.25 478 PRO A N 1
ATOM 3567 C CA . PRO A 1 478 ? 9.796 -6.887 -21.193 1.00 68.25 478 PRO A CA 1
ATOM 3568 C C . PRO A 1 478 ? 8.759 -7.685 -20.389 1.00 68.25 478 PRO A C 1
ATOM 3570 O O . PRO A 1 478 ? 8.351 -8.788 -20.766 1.00 68.25 478 PRO A O 1
ATOM 3573 N N . ALA A 1 479 ? 8.333 -7.104 -19.270 1.00 64.62 479 ALA A N 1
ATOM 3574 C CA . ALA A 1 479 ? 7.192 -7.577 -18.500 1.00 64.62 479 ALA A CA 1
ATOM 3575 C C . ALA A 1 479 ? 5.938 -7.718 -19.390 1.00 64.62 479 ALA A C 1
ATOM 3577 O O . ALA A 1 479 ? 5.650 -6.837 -20.202 1.00 64.62 479 ALA A O 1
ATOM 3578 N N . ALA A 1 480 ? 5.166 -8.795 -19.203 1.00 58.69 480 ALA A N 1
ATOM 3579 C CA . ALA A 1 480 ? 3.928 -9.064 -19.946 1.00 58.69 480 ALA A CA 1
ATOM 3580 C C . ALA A 1 480 ? 4.078 -9.099 -21.485 1.00 58.69 480 ALA A C 1
ATOM 3582 O O . ALA A 1 480 ? 3.210 -8.593 -22.202 1.00 58.69 480 ALA A O 1
ATOM 3583 N N . ARG A 1 481 ? 5.162 -9.706 -21.999 1.00 67.81 481 ARG A N 1
ATOM 3584 C CA . ARG A 1 481 ? 5.211 -10.152 -23.405 1.00 67.81 481 ARG A CA 1
ATOM 3585 C C . ARG A 1 481 ? 3.992 -11.026 -23.722 1.00 67.81 481 ARG A C 1
ATOM 3587 O O . ARG A 1 481 ? 3.474 -11.681 -22.817 1.00 67.81 481 ARG A O 1
ATOM 3594 N N . LEU A 1 482 ? 3.564 -11.056 -24.987 1.00 51.34 482 LEU A N 1
ATOM 3595 C CA . LEU A 1 482 ? 2.686 -12.120 -25.477 1.00 51.34 482 LEU A CA 1
ATOM 3596 C C . LEU A 1 482 ? 3.411 -13.436 -25.183 1.00 51.34 482 LEU A C 1
ATOM 3598 O O . LEU A 1 482 ? 4.408 -13.760 -25.825 1.00 51.34 482 LEU A O 1
ATOM 3602 N N . ALA A 1 483 ? 3.003 -14.112 -24.111 1.00 48.28 483 ALA A N 1
ATOM 3603 C CA . ALA A 1 483 ? 3.378 -15.492 -23.919 1.00 48.28 483 ALA A CA 1
ATOM 3604 C C . ALA A 1 483 ? 2.714 -16.230 -25.080 1.00 48.28 483 ALA A C 1
ATOM 3606 O O . ALA A 1 483 ? 1.504 -16.099 -25.273 1.00 48.28 483 ALA A O 1
ATOM 3607 N N . LEU A 1 484 ? 3.526 -16.897 -25.896 1.00 44.97 484 LEU A N 1
ATOM 3608 C CA . LEU A 1 484 ? 3.045 -17.996 -26.716 1.00 44.97 484 LEU A CA 1
ATOM 3609 C C . LEU A 1 484 ? 2.696 -19.093 -25.700 1.00 44.97 484 LEU A C 1
ATOM 3611 O O . LEU A 1 484 ? 3.567 -19.882 -25.342 1.00 44.97 484 LEU A O 1
ATOM 3615 N N . ASP A 1 485 ? 1.514 -18.986 -25.093 1.00 41.03 485 ASP A N 1
ATOM 3616 C CA . ASP A 1 485 ? 0.879 -20.112 -24.407 1.00 41.03 485 ASP A CA 1
ATOM 3617 C C . ASP A 1 485 ? 0.281 -21.011 -25.494 1.00 41.03 485 ASP A C 1
ATOM 3619 O O . ASP A 1 485 ? -0.431 -20.458 -26.371 1.00 41.03 485 ASP A O 1
#

Organism: NCBI:txid1949069

Mean predicted aligned error: 10.08 Å

Foldseek 3Di:
DDPVVVCQVVVLVCLLCPLVVLCVLLVNCVLLVVLQVQLVCLQCCCVPPNPCNLVSLVSSLVSLLVSLLVSLLSSLVVLLVCLQLVNVVVDPCSLVSSLVSNLVSLQVSLQSSLCSNCVSVVQSLVSSLVSLVVSLLSLLCLQPVVSVCVVLVVLLVVLVDVCPPVVVVVDVVCDSVNCSVVSVVVSVVSSSVSSCSSRDPSVVVVVVVVVVVVVVVVVVVVVDDDDDADSSNRRDDVVLVVVLVVVVVVCPDDVVVVVCVVFVLVNVVCLLDSLLDLVVLLVVLLVLLVSCLVSLVSVCVPDPLAVVLLVSLLCSQQVSLLSNLVSSLVSLVVSQVVLVVVCVPPPHDDQLSNLLSNLVVLLVSSVVSLCSSLVSSLVSCVRRPPDQQSSLLSLLLSLLSLLSSLSVLDQLLPSSNNVNVSVVSSVVSVCVSVVVSVVCVVVVDHDDPVSSVVSNVVSVVSSVVSSVVSSPDGHSGNGNDPPPD

Solvent-accessible surface area (backbone atoms only — not comparable to full-atom values): 25675 Å² total; per-residue (Å²): 139,58,83,68,59,63,52,50,62,52,46,55,49,51,64,64,42,46,50,53,50,54,29,57,77,38,66,47,52,59,61,56,52,48,33,51,48,51,20,52,46,30,41,49,52,19,68,74,74,42,97,54,46,51,61,16,38,47,54,18,23,52,31,50,38,52,48,43,52,52,52,50,52,46,44,50,57,50,50,45,59,53,44,31,53,93,53,41,77,83,41,87,66,47,68,63,52,50,50,52,51,51,52,51,51,47,55,51,42,13,50,52,31,5,50,40,45,4,64,64,67,74,40,41,45,62,28,25,48,52,32,39,49,50,57,47,48,59,48,40,33,76,66,37,66,73,55,71,50,44,67,62,49,50,62,43,43,58,68,81,44,75,53,60,69,65,50,49,53,54,48,60,74,59,31,64,68,52,53,30,52,54,49,48,54,52,49,51,56,49,45,55,55,44,50,57,62,49,47,60,70,32,71,70,50,41,62,55,45,52,50,53,49,49,56,42,55,50,34,49,75,67,72,53,83,80,82,89,76,63,90,81,74,60,74,70,58,71,66,50,48,46,57,42,50,51,54,49,52,61,60,68,39,95,70,28,65,67,59,36,77,81,42,54,39,63,62,58,54,57,69,41,42,63,77,51,39,53,67,51,50,41,53,50,44,51,53,49,35,56,44,47,42,61,40,40,66,62,46,52,75,77,53,72,37,62,68,54,45,52,51,50,38,51,46,56,37,49,47,58,50,53,51,49,52,50,34,40,58,49,26,46,62,72,36,22,66,59,46,45,54,58,54,73,39,95,80,54,69,58,46,45,61,37,26,40,46,38,39,50,51,53,50,51,45,48,50,52,42,47,48,50,23,43,53,42,28,49,54,38,37,69,74,58,39,85,60,64,41,58,54,32,46,51,50,37,40,48,24,57,52,51,47,59,54,46,73,72,35,54,70,31,44,56,48,67,66,37,68,43,56,51,51,52,50,51,51,51,52,52,50,50,45,52,47,53,47,52,54,32,64,74,66,74,47,52,57,55,68,68,58,37,52,48,38,39,52,50,29,50,49,52,41,52,51,29,42,54,54,38,25,75,39,80,49,54,63,34,38,54,44,88,70,90,121

Nearest PDB structures (foldseek):
  8i3c-assembly1_B  TM=3.574E-01  e=6.201E+00  Arabidopsis thaliana
  8wd6-assembly1_A  TM=3.417E-01  e=8.913E+00  Arabidopsis thaliana
  8i3b-assembly1_B  TM=3.106E-01  e=7.585E+00  Arabidopsis thaliana
  8iwk-assembly1_A  TM=3.309E-01  e=7.898E+00  Arabidopsis thaliana

pLDDT: mean 79.78, std 13.34, range [38.72, 97.62]

Radius of gyration: 25.04 Å; Cα contacts (8 Å, |Δi|>4): 481; chains: 1; bounding box: 68×51×59 Å